Protein AF-0000000078808325 (afdb_homodimer)

Nearest PDB structures (foldseek):
  2d0c-assembly1_A  TM=4.514E-01  e=6.153E-04  Geobacillus stearothermophilus
  2bhn-assembly1_A  TM=3.327E-01  e=6.083E+00  Aeropyrum pernix
  7vpp-assembly1_A  TM=3.714E-01  e=3.760E+00  Sus scrofa
  1rli-assembly1_C  TM=2.199E-01  e=3.541E+00  Bacillus subtilis
  1rli-assembly1_D  TM=2.107E-01  e=5.079E+00  Bacillus subtilis

pLDDT: mean 87.12, std 15.32, range [24.41, 98.81]

Sequence (486 aa):
MNKEQFTFYIDESCHLEHDHFPVMCIGYIKVPKEQTEEMKQCIKAIKRGHNILHEIKWNTISNTHIDMYKELIDYFFDSNMEFRCILVKYKDRLDNLSFNNGEHDNFYYKMIYYLLVNPYTNPSAMNNYRVFLDIKDTKGRAKLNKIQEVFSNKFHGKSPFLSFQHIRSHESQFIQLADFFIGAVTYKARGLHLKKDGSLAKKELINYIEMKSGYVLDEGTEPGEIKFNIFDHQPRKRNDSSRMNKEQFTFYIDESCHLEHDHFPVMCIGYIKVPKEQTEEMKQCIKAIKRGHNILHEIKWNTISNTHIDMYKELIDYFFDSNMEFRCILVKYKDRLDNLSFNNGEHDNFYYKMIYYLLVNPYTNPSAMNNYRVFLDIKDTKGRAKLNKIQEVFSNKFHGKSPFLSFQHIRSHESQFIQLADFFIGAVTYKARGLHLKKDGSLAKKELINYIEMKSGYVLDEGTEPGEIKFNIFDHQPRKRNDSSR

Structure (mmCIF, N/CA/C/O backbone):
data_AF-0000000078808325-model_v1
#
loop_
_entity.id
_entity.type
_entity.pdbx_description
1 polymer 'DUF3800 domain-containing protein'
#
loop_
_atom_site.group_PDB
_atom_site.id
_atom_site.type_symbol
_atom_site.label_atom_id
_atom_site.label_alt_id
_atom_site.label_comp_id
_atom_site.label_asym_id
_atom_site.label_entity_id
_atom_site.label_seq_id
_atom_site.pdbx_PDB_ins_code
_atom_site.Cartn_x
_atom_site.Cartn_y
_atom_site.Cartn_z
_atom_site.occupancy
_atom_site.B_iso_or_equiv
_atom_site.auth_seq_id
_atom_site.auth_comp_id
_atom_site.auth_asym_id
_atom_site.auth_atom_id
_atom_site.pdbx_PDB_model_num
ATOM 1 N N . MET A 1 1 ? 30.312 -11.156 -4.359 1 54.5 1 MET A N 1
ATOM 2 C CA . MET A 1 1 ? 29.531 -12.289 -3.887 1 54.5 1 MET A CA 1
ATOM 3 C C . MET A 1 1 ? 28.469 -12.688 -4.91 1 54.5 1 MET A C 1
ATOM 5 O O . MET A 1 1 ? 27.969 -11.836 -5.648 1 54.5 1 MET A O 1
ATOM 9 N N . ASN A 1 2 ? 28.344 -13.914 -5.238 1 77.94 2 ASN A N 1
ATOM 10 C CA . ASN A 1 2 ? 27.469 -14.422 -6.285 1 77.94 2 ASN A CA 1
ATOM 11 C C . ASN A 1 2 ? 26 -14.164 -5.953 1 77.94 2 ASN A C 1
ATOM 13 O O . ASN A 1 2 ? 25.516 -14.547 -4.883 1 77.94 2 ASN A O 1
ATOM 17 N N . LYS A 1 3 ? 25.266 -13.289 -6.691 1 87.56 3 LYS A N 1
ATOM 18 C CA . LYS A 1 3 ? 23.859 -12.953 -6.465 1 87.56 3 LYS A CA 1
ATOM 19 C C . LYS A 1 3 ? 22.969 -14.164 -6.688 1 87.56 3 LYS A C 1
ATOM 21 O O . LYS A 1 3 ? 23.234 -14.984 -7.57 1 87.56 3 LYS A O 1
ATOM 26 N N . GLU A 1 4 ? 22.031 -14.32 -5.844 1 93.62 4 GLU A N 1
ATOM 27 C CA . GLU A 1 4 ? 21.016 -15.344 -6.07 1 93.62 4 GLU A CA 1
ATOM 28 C C . GLU A 1 4 ? 20.141 -14.992 -7.273 1 93.62 4 GLU A C 1
ATOM 30 O O . GLU A 1 4 ? 19.953 -13.812 -7.59 1 93.62 4 GLU A O 1
ATOM 35 N N . GLN A 1 5 ? 19.625 -16.078 -7.969 1 97.06 5 GLN A N 1
ATOM 36 C CA . GLN A 1 5 ? 18.859 -15.859 -9.188 1 97.06 5 GLN A CA 1
ATOM 37 C C . GLN A 1 5 ? 17.406 -16.281 -8.992 1 97.06 5 GLN A C 1
ATOM 39 O O . GLN A 1 5 ? 17.125 -17.359 -8.461 1 97.06 5 GLN A O 1
ATOM 44 N N . PHE A 1 6 ? 16.516 -15.445 -9.406 1 98.31 6 PHE A N 1
ATOM 45 C CA . PHE A 1 6 ? 15.086 -15.727 -9.336 1 98.31 6 PHE A CA 1
ATOM 46 C C . PHE A 1 6 ? 14.414 -15.445 -10.672 1 98.31 6 PHE A C 1
ATOM 48 O O . PHE A 1 6 ? 14.961 -14.719 -11.508 1 98.31 6 PHE A O 1
ATOM 55 N N . THR A 1 7 ? 13.266 -16.062 -10.836 1 98.12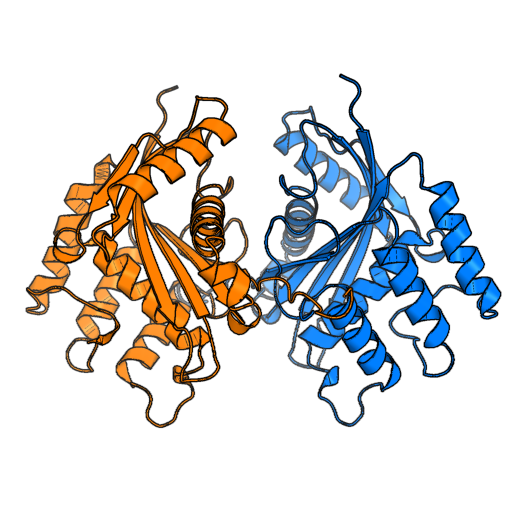 7 THR A N 1
ATOM 56 C CA . THR A 1 7 ? 12.453 -15.812 -12.031 1 98.12 7 THR A CA 1
ATOM 57 C C . THR A 1 7 ? 11.055 -15.359 -11.641 1 98.12 7 THR A C 1
ATOM 59 O O . THR A 1 7 ? 10.438 -15.914 -10.734 1 98.12 7 THR A O 1
ATOM 62 N N . PHE A 1 8 ? 10.641 -14.297 -12.305 1 98.44 8 PHE A N 1
ATOM 63 C CA . PHE A 1 8 ? 9.273 -13.812 -12.156 1 98.44 8 PHE A CA 1
ATOM 64 C C . PHE A 1 8 ? 8.398 -14.281 -13.312 1 98.44 8 PHE A C 1
ATOM 66 O O . PHE A 1 8 ? 8.781 -14.156 -14.477 1 98.44 8 PHE A O 1
ATOM 73 N N . TYR A 1 9 ? 7.262 -14.789 -12.984 1 97.94 9 TYR A N 1
ATOM 74 C CA . TYR A 1 9 ? 6.207 -15.07 -13.953 1 97.94 9 TYR A CA 1
ATOM 75 C C . TYR A 1 9 ? 5 -14.172 -13.727 1 97.94 9 TYR A C 1
ATOM 77 O O . TYR A 1 9 ? 4.262 -14.344 -12.758 1 97.94 9 TYR A O 1
ATOM 85 N N . ILE A 1 10 ? 4.801 -13.25 -14.641 1 97 10 ILE A N 1
ATOM 86 C CA . ILE A 1 10 ? 3.855 -12.172 -14.414 1 97 10 ILE A CA 1
ATOM 87 C C . ILE A 1 10 ? 2.596 -12.398 -15.242 1 97 10 ILE A C 1
ATOM 89 O O . ILE A 1 10 ? 2.68 -12.781 -16.422 1 97 10 ILE A O 1
ATOM 93 N N . ASP A 1 11 ? 1.477 -12.188 -14.656 1 94.94 11 ASP A N 1
ATOM 94 C CA . ASP A 1 11 ? 0.173 -12.148 -15.32 1 94.94 11 ASP A CA 1
ATOM 95 C C . ASP A 1 11 ? -0.637 -10.938 -14.859 1 94.94 11 ASP A C 1
ATOM 97 O O . ASP A 1 11 ? -0.295 -10.289 -13.867 1 94.94 11 ASP A O 1
ATOM 101 N N . GLU A 1 12 ? -1.641 -10.609 -15.656 1 91.31 12 GLU A N 1
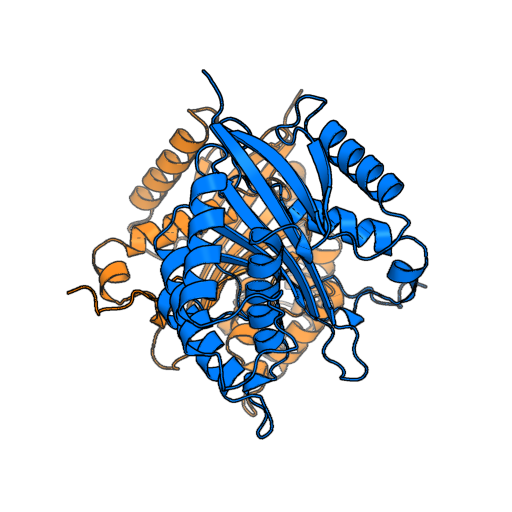ATOM 102 C CA . GLU A 1 12 ? -2.459 -9.445 -15.32 1 91.31 12 GLU A CA 1
ATOM 103 C C . GLU A 1 12 ? -3.936 -9.719 -15.594 1 91.31 12 GLU A C 1
ATOM 105 O O . GLU A 1 12 ? -4.277 -10.555 -16.422 1 91.31 12 GLU A O 1
ATOM 110 N N . SER A 1 13 ? -4.75 -9.086 -14.812 1 88.94 13 SER A N 1
ATOM 111 C CA . SER A 1 13 ? -6.195 -9.094 -15 1 88.94 13 SER A CA 1
ATOM 112 C C . SER A 1 13 ? -6.77 -7.688 -14.922 1 88.94 13 SER A C 1
ATOM 114 O O . SER A 1 13 ? -6.383 -6.902 -14.047 1 88.94 13 SER A O 1
ATOM 116 N N . CYS A 1 14 ? -7.465 -7.336 -15.891 1 79.56 14 CYS A N 1
ATOM 117 C CA . CYS A 1 14 ? -8.172 -6.059 -15.914 1 79.56 14 CYS A CA 1
ATOM 118 C C . CYS A 1 14 ? -9.672 -6.266 -16.031 1 79.56 14 CYS A C 1
ATOM 120 O O . CYS A 1 14 ? -10.141 -6.961 -16.938 1 79.56 14 CYS A O 1
ATOM 122 N N . HIS A 1 15 ? -10.258 -5.91 -15.141 1 70.12 15 HIS A N 1
ATOM 123 C CA . HIS A 1 15 ? -11.719 -5.992 -15.148 1 70.12 15 HIS A CA 1
ATOM 124 C C . HIS A 1 15 ? -12.344 -4.609 -15.258 1 70.12 15 HIS A C 1
ATOM 126 O O . HIS A 1 15 ? -12.133 -3.754 -14.398 1 70.12 15 HIS A O 1
ATOM 132 N N . LEU A 1 16 ? -12.469 -4.055 -16.547 1 57.62 16 LEU A N 1
ATOM 133 C CA . LEU A 1 16 ? -13.094 -2.768 -16.828 1 57.62 16 LEU A CA 1
ATOM 134 C C . LEU A 1 16 ? -14.609 -2.861 -16.688 1 57.62 16 LEU A C 1
ATOM 136 O O . LEU A 1 16 ? -15.297 -1.838 -16.641 1 57.62 16 LEU A O 1
ATOM 140 N N . GLU A 1 17 ? -15.195 -3.838 -16.203 1 48.69 17 GLU A N 1
ATOM 141 C CA . GLU A 1 17 ? -16.5 -4.211 -16.734 1 48.69 17 GLU A CA 1
ATOM 142 C C . GLU A 1 17 ? -17.438 -3.004 -16.812 1 48.69 17 GLU A C 1
ATOM 144 O O . GLU A 1 17 ? -17.172 -1.97 -16.203 1 48.69 17 GLU A O 1
ATOM 149 N N . HIS A 1 18 ? -18.516 -3.336 -17.562 1 46.72 18 HIS A N 1
ATOM 150 C CA . HIS A 1 18 ? -19.938 -2.994 -17.484 1 46.72 18 HIS A CA 1
ATOM 151 C C . HIS A 1 18 ? -20.406 -2.928 -16.031 1 46.72 18 HIS A C 1
ATOM 153 O O . HIS A 1 18 ? -21.531 -2.506 -15.758 1 46.72 18 HIS A O 1
ATOM 159 N N . ASP A 1 19 ? -19.672 -3.551 -15.094 1 48.75 19 ASP A N 1
ATOM 160 C CA . ASP A 1 19 ? -20.328 -3.768 -13.812 1 48.75 19 ASP A CA 1
ATOM 161 C C . ASP A 1 19 ? -19.922 -2.697 -12.797 1 48.75 19 ASP A C 1
ATOM 163 O O . ASP A 1 19 ? -20.344 -2.74 -11.641 1 48.75 19 ASP A O 1
ATOM 167 N N . HIS A 1 20 ? -19.297 -1.64 -13.055 1 53.72 20 HIS A N 1
ATOM 168 C CA . HIS A 1 20 ? -19.188 -0.447 -12.227 1 53.72 20 HIS A CA 1
ATOM 169 C C . HIS A 1 20 ? -18.047 -0.589 -11.203 1 53.72 20 HIS A C 1
ATOM 171 O O . HIS A 1 20 ? -17.969 0.197 -10.258 1 53.72 20 HIS A O 1
ATOM 177 N N . PHE A 1 21 ? -17.422 -1.792 -11.07 1 58.75 21 PHE A N 1
ATOM 178 C CA . PHE A 1 21 ? -16.297 -1.819 -10.148 1 58.75 21 PHE A CA 1
ATOM 179 C C . PHE A 1 21 ? -15 -2.113 -10.891 1 58.75 21 PHE A C 1
ATOM 181 O O . PHE A 1 21 ? -14.531 -3.252 -10.898 1 58.75 21 PHE A O 1
ATOM 188 N N . PRO A 1 22 ? -14.258 -1.187 -11.43 1 77.31 22 PRO A N 1
ATOM 189 C CA . PRO A 1 22 ? -13.062 -1.409 -12.242 1 77.31 22 PRO A CA 1
ATOM 190 C C . PRO A 1 22 ? -11.82 -1.687 -11.398 1 77.31 22 PRO A C 1
ATOM 192 O O . PRO A 1 22 ? -11.422 -0.849 -10.578 1 77.31 22 PRO A O 1
ATOM 195 N N . VAL A 1 23 ? -11.406 -3.045 -11.352 1 87.81 23 VAL A N 1
ATOM 196 C CA . VAL A 1 23 ? -10.172 -3.404 -10.656 1 87.81 23 VAL A CA 1
ATOM 197 C C . VAL A 1 23 ? -9.148 -3.934 -11.656 1 87.81 23 VAL A C 1
ATOM 199 O O . VAL A 1 23 ? -9.508 -4.586 -12.641 1 87.81 23 VAL A O 1
ATOM 202 N N . MET A 1 24 ? -7.973 -3.572 -11.461 1 89.81 24 MET A N 1
ATOM 203 C CA . MET A 1 24 ? -6.832 -4.141 -12.18 1 89.81 24 MET A CA 1
ATOM 204 C C . MET A 1 24 ? -5.863 -4.809 -11.211 1 89.81 24 MET A C 1
ATOM 206 O O . MET A 1 24 ? -5.633 -4.305 -10.109 1 89.81 24 MET A O 1
ATOM 210 N N . CYS A 1 25 ? -5.43 -5.918 -11.602 1 94.56 25 CYS A N 1
ATOM 211 C CA . CYS A 1 25 ? -4.441 -6.613 -10.781 1 94.56 25 CYS A CA 1
ATOM 212 C C . CYS A 1 25 ? -3.322 -7.18 -11.648 1 94.56 25 CYS A C 1
ATOM 214 O O . CYS A 1 25 ? -3.584 -7.812 -12.672 1 94.56 25 CYS A O 1
ATOM 216 N N . ILE A 1 26 ? -2.127 -6.875 -11.375 1 95.06 26 ILE A N 1
ATOM 217 C CA . ILE A 1 26 ? -0.941 -7.461 -11.984 1 95.06 26 ILE A CA 1
ATOM 218 C C . ILE A 1 26 ? -0.07 -8.109 -10.914 1 95.06 26 ILE A C 1
ATOM 220 O O . ILE A 1 26 ? 0.144 -7.527 -9.844 1 95.06 26 ILE A O 1
ATOM 224 N N . GLY A 1 27 ? 0.372 -9.305 -11.125 1 97.88 27 GLY A N 1
ATOM 225 C CA . GLY A 1 27 ? 1.125 -10.016 -10.102 1 97.88 27 GLY A CA 1
ATOM 226 C C . GLY A 1 27 ? 2.088 -11.039 -10.68 1 97.88 27 GLY A C 1
ATOM 227 O O . GLY A 1 27 ? 2.07 -11.305 -11.875 1 97.88 27 GLY A O 1
ATOM 228 N N . TYR A 1 28 ? 2.965 -11.531 -9.758 1 98.5 28 TYR A N 1
ATOM 229 C CA . TYR A 1 28 ? 3.914 -12.539 -10.211 1 98.5 28 TYR A CA 1
ATOM 230 C C . TYR A 1 28 ? 3.979 -13.711 -9.234 1 98.5 28 TYR A C 1
ATOM 232 O O . TYR A 1 28 ? 3.592 -13.578 -8.07 1 98.5 28 TYR A O 1
ATOM 240 N N . ILE A 1 29 ? 4.359 -14.805 -9.766 1 98.75 29 ILE A N 1
ATOM 241 C CA . ILE A 1 29 ? 4.98 -15.875 -8.984 1 98.75 29 ILE A CA 1
ATOM 242 C C . ILE A 1 29 ? 6.5 -15.781 -9.109 1 98.75 29 ILE A C 1
ATOM 244 O O . ILE A 1 29 ? 7.039 -15.719 -10.219 1 98.75 29 ILE A O 1
ATOM 248 N N . LYS A 1 30 ? 7.152 -15.695 -8.008 1 98.69 30 LYS A N 1
ATOM 249 C CA . LYS A 1 30 ? 8.609 -15.672 -7.945 1 98.69 30 LYS A CA 1
ATOM 250 C C . LYS A 1 30 ? 9.164 -17.047 -7.578 1 98.69 30 LYS A C 1
ATOM 252 O O . LYS A 1 30 ? 8.727 -17.656 -6.598 1 98.69 30 LYS A O 1
ATOM 257 N N . VAL A 1 31 ? 10.094 -17.531 -8.383 1 98.5 31 VAL A N 1
ATOM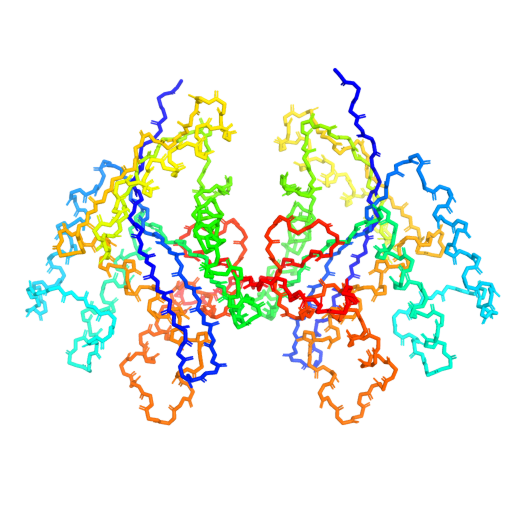 258 C CA . VAL A 1 31 ? 10.633 -18.875 -8.203 1 98.5 31 VAL A CA 1
ATOM 259 C 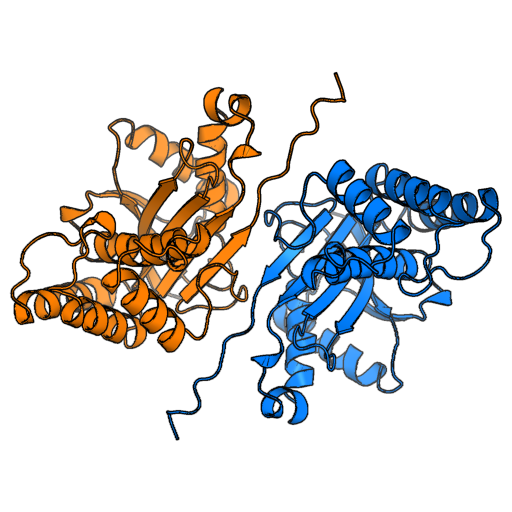C . VAL A 1 31 ? 12.164 -18.812 -8.18 1 98.5 31 VAL A C 1
ATOM 261 O O . VAL A 1 31 ? 12.773 -18.172 -9.031 1 98.5 31 VAL A O 1
ATOM 264 N N . PRO A 1 32 ? 12.789 -19.453 -7.148 1 98.06 32 PRO A N 1
ATOM 265 C CA . PRO A 1 32 ? 14.25 -19.594 -7.246 1 98.06 32 PRO A CA 1
ATOM 266 C C . PRO A 1 32 ? 14.68 -20.375 -8.484 1 98.06 32 PRO A C 1
ATOM 268 O O . PRO A 1 32 ? 14.156 -21.453 -8.758 1 98.06 32 PRO A O 1
ATOM 271 N N . LYS A 1 33 ? 15.609 -19.906 -9.125 1 96.88 33 LYS A N 1
ATOM 272 C CA . LYS A 1 33 ? 16.062 -20.5 -10.391 1 96.88 33 LYS A CA 1
ATOM 273 C C . LYS A 1 33 ? 16.422 -21.969 -10.219 1 96.88 33 LYS A C 1
ATOM 275 O O . LYS A 1 33 ? 16.016 -22.812 -11.023 1 96.88 33 LYS A O 1
ATOM 280 N N . GLU A 1 34 ? 17.031 -22.281 -9.188 1 96.75 34 GLU A N 1
ATOM 281 C CA . GLU A 1 34 ? 17.562 -23.625 -8.961 1 96.75 34 GLU A CA 1
ATOM 282 C C . GLU A 1 34 ? 16.438 -24.609 -8.68 1 96.75 34 GLU A C 1
ATOM 284 O O . GLU A 1 34 ? 16.625 -25.828 -8.789 1 96.75 34 GLU A O 1
ATOM 289 N N . GLN A 1 35 ? 15.297 -24.109 -8.367 1 97.88 35 GLN A N 1
ATOM 290 C CA . GLN A 1 35 ? 14.211 -25 -7.973 1 97.88 35 GLN A CA 1
ATOM 291 C C . GLN A 1 35 ? 13.094 -24.984 -9.008 1 97.88 35 GLN A C 1
ATOM 293 O O . GLN A 1 35 ? 12.047 -25.609 -8.812 1 97.88 35 GLN A O 1
ATOM 298 N N . THR A 1 36 ? 13.258 -24.391 -10.055 1 97.25 36 THR A N 1
ATOM 299 C CA . THR A 1 36 ? 12.211 -24.141 -11.039 1 97.25 36 THR A CA 1
ATOM 300 C C . THR A 1 36 ? 11.664 -25.453 -11.594 1 97.25 36 THR A C 1
ATOM 302 O O . THR A 1 36 ? 10.453 -25.672 -11.594 1 97.25 36 THR A O 1
ATOM 305 N N . GLU A 1 37 ? 12.547 -26.281 -12.039 1 97.19 37 GLU A N 1
ATOM 306 C CA . GLU A 1 37 ? 12.117 -27.516 -12.664 1 97.19 37 GLU A CA 1
ATOM 307 C C . GLU A 1 37 ? 11.422 -28.438 -11.656 1 97.19 37 GLU A C 1
ATOM 309 O O . GLU A 1 37 ? 10.391 -29.031 -11.969 1 97.19 37 GLU A O 1
ATOM 314 N N . GLU A 1 38 ? 11.992 -28.484 -10.523 1 97.81 38 GLU A N 1
ATOM 315 C CA . GLU A 1 38 ? 11.383 -29.312 -9.477 1 97.81 38 GLU A CA 1
ATOM 316 C C . GLU A 1 38 ? 9.977 -28.828 -9.148 1 97.81 38 GLU A C 1
ATOM 318 O O . GLU A 1 38 ? 9.047 -29.625 -9.047 1 97.81 38 GLU A O 1
ATOM 323 N N . MET A 1 39 ? 9.812 -27.578 -8.984 1 98.12 39 MET A N 1
ATOM 324 C CA . MET A 1 39 ? 8.508 -27.016 -8.633 1 98.12 39 MET A CA 1
ATOM 325 C C . MET A 1 39 ? 7.512 -27.203 -9.766 1 98.12 39 MET A C 1
ATOM 327 O O . MET A 1 39 ? 6.336 -27.484 -9.523 1 98.12 39 MET A O 1
ATOM 331 N N . LYS A 1 40 ? 7.992 -27.094 -10.945 1 97.19 40 LYS A N 1
ATOM 332 C CA . LYS A 1 40 ? 7.152 -27.328 -12.117 1 97.19 40 LYS A CA 1
ATOM 333 C C . LYS A 1 40 ? 6.617 -28.75 -12.125 1 97.19 40 LYS A C 1
ATOM 335 O O . LYS A 1 40 ? 5.422 -28.969 -12.328 1 97.19 40 LYS A O 1
ATOM 340 N N . GLN A 1 41 ? 7.465 -29.641 -11.867 1 97.44 41 GLN A N 1
ATOM 341 C CA . GLN A 1 41 ? 7.086 -31.047 -11.867 1 97.44 41 GLN A CA 1
ATOM 342 C C . GLN A 1 41 ? 6.117 -31.359 -10.727 1 97.44 41 GLN A C 1
ATOM 344 O O . GLN A 1 41 ? 5.207 -32.188 -10.883 1 97.44 41 GLN A O 1
ATOM 349 N N . CYS A 1 42 ? 6.352 -30.703 -9.617 1 98 42 CYS A N 1
ATOM 350 C CA . CYS A 1 42 ? 5.461 -30.922 -8.484 1 98 42 CYS A CA 1
ATOM 351 C C . CYS A 1 42 ? 4.055 -30.422 -8.797 1 98 42 CYS A C 1
ATOM 353 O O . CYS A 1 42 ? 3.072 -31.109 -8.508 1 98 42 CYS A O 1
ATOM 355 N N . ILE A 1 43 ? 3.953 -29.328 -9.422 1 97.88 43 ILE A N 1
ATOM 356 C CA . ILE A 1 43 ? 2.65 -28.781 -9.797 1 97.88 43 ILE A CA 1
ATOM 357 C C . ILE A 1 43 ? 1.972 -29.719 -10.789 1 97.88 43 ILE A C 1
ATOM 359 O O . ILE A 1 43 ? 0.791 -30.047 -10.641 1 97.88 43 ILE A O 1
ATOM 363 N N . LYS A 1 44 ? 2.76 -30.203 -11.727 1 96.81 44 LYS A N 1
ATOM 364 C CA . LYS A 1 44 ? 2.215 -31.141 -12.703 1 96.81 44 LYS A CA 1
ATOM 365 C C . LYS A 1 44 ? 1.745 -32.438 -12.023 1 96.81 44 LYS A C 1
ATOM 367 O O . LYS A 1 44 ? 0.707 -32.969 -12.383 1 96.81 44 LYS A O 1
ATOM 372 N N . ALA A 1 45 ? 2.502 -32.844 -11.125 1 97.75 45 ALA A N 1
ATOM 373 C CA . ALA A 1 45 ? 2.166 -34.062 -10.406 1 97.75 45 ALA A CA 1
ATOM 374 C C . ALA A 1 45 ? 0.863 -33.906 -9.625 1 97.75 45 ALA A C 1
ATOM 376 O O . ALA A 1 45 ? 0.034 -34.812 -9.594 1 97.75 45 ALA A O 1
ATOM 377 N N . ILE A 1 46 ? 0.674 -32.812 -8.977 1 97.69 46 ILE A N 1
ATOM 378 C CA . ILE A 1 46 ? -0.555 -32.531 -8.242 1 97.69 46 ILE A CA 1
ATOM 379 C C . ILE A 1 46 ? -1.746 -32.562 -9.195 1 97.69 46 ILE A C 1
ATOM 381 O O . ILE A 1 46 ? -2.754 -33.219 -8.922 1 97.69 46 ILE A O 1
ATOM 385 N N . LYS A 1 47 ? -1.603 -31.906 -10.312 1 96.06 47 LYS A N 1
ATOM 386 C CA . LYS A 1 47 ? -2.678 -31.891 -11.297 1 96.06 47 LYS A CA 1
ATOM 387 C C . LYS A 1 47 ? -2.99 -33.281 -11.797 1 96.06 47 LYS A C 1
ATOM 389 O O . LYS A 1 47 ? -4.156 -33.688 -11.867 1 96.06 47 LYS A O 1
ATOM 394 N N . ARG A 1 48 ? -1.978 -34.031 -12.109 1 96.06 48 ARG A N 1
ATOM 395 C CA . ARG A 1 48 ? -2.135 -35.406 -12.594 1 96.06 48 ARG A CA 1
ATOM 396 C C . ARG A 1 48 ? -2.822 -36.281 -11.547 1 96.06 48 ARG A C 1
ATOM 398 O O . ARG A 1 48 ? -3.658 -37.125 -11.891 1 96.06 48 ARG A O 1
ATOM 405 N N . GLY A 1 49 ? -2.434 -36.094 -10.375 1 96.19 49 GLY A N 1
ATOM 406 C CA . GLY A 1 49 ? -3.031 -36.844 -9.289 1 96.19 49 GLY A CA 1
ATOM 407 C C . GLY A 1 49 ? -4.535 -36.656 -9.188 1 96.19 49 GLY A C 1
ATOM 408 O O . GLY A 1 49 ? -5.246 -37.562 -8.727 1 96.19 49 GLY A O 1
ATOM 409 N N . HIS A 1 50 ? -5.027 -35.562 -9.656 1 95.5 50 HIS A N 1
ATOM 410 C CA . HIS A 1 50 ? -6.457 -35.281 -9.648 1 95.5 50 HIS A CA 1
ATOM 411 C C . HIS A 1 50 ? -7.055 -35.406 -11.039 1 95.5 50 HIS A C 1
ATOM 413 O O . HIS A 1 50 ? -8.156 -34.906 -11.297 1 95.5 50 HIS A O 1
ATOM 419 N N . ASN A 1 51 ? -6.273 -35.875 -12 1 93.31 51 ASN A N 1
ATOM 420 C CA . ASN A 1 51 ? -6.68 -36.156 -13.367 1 93.31 51 ASN A CA 1
ATOM 421 C C . ASN A 1 51 ? -6.938 -34.906 -14.164 1 93.31 51 ASN A C 1
ATOM 423 O O . ASN A 1 51 ? -7.895 -34.844 -14.945 1 93.31 51 ASN A O 1
ATOM 427 N N . ILE A 1 52 ? -6.184 -33.875 -13.867 1 90.38 52 ILE A N 1
ATOM 428 C CA . ILE A 1 52 ? -6.246 -32.625 -14.625 1 90.38 52 ILE A CA 1
ATOM 429 C C . ILE A 1 52 ? -5 -32.5 -15.492 1 90.38 52 ILE A C 1
ATOM 431 O O . ILE A 1 52 ? -3.889 -32.344 -14.969 1 90.38 52 ILE A O 1
ATOM 435 N N . LEU A 1 53 ? -5.227 -32.469 -16.766 1 86.19 53 LEU A N 1
ATOM 436 C CA . LEU A 1 53 ? -4.094 -32.438 -17.688 1 86.19 53 LEU A CA 1
ATOM 437 C C . LEU A 1 53 ? -4.07 -31.156 -18.484 1 86.19 53 LEU A C 1
ATOM 439 O O . LEU A 1 53 ? -3.061 -30.828 -19.109 1 86.19 53 LEU A O 1
ATOM 443 N N . HIS A 1 54 ? -5.102 -30.453 -18.328 1 86.19 54 HIS A N 1
ATOM 444 C CA . HIS A 1 54 ? -5.207 -29.234 -19.109 1 86.19 54 HIS A CA 1
ATOM 445 C C . HIS A 1 54 ? -4.797 -28.016 -18.297 1 86.19 54 HIS A C 1
ATOM 447 O O . HIS A 1 54 ? -4.496 -28.141 -17.109 1 86.19 54 HIS A O 1
ATOM 453 N N . GLU A 1 55 ? -4.75 -26.906 -18.969 1 89.75 55 GLU A N 1
ATOM 454 C CA . GLU A 1 55 ? -4.441 -25.625 -18.328 1 89.75 55 GLU A CA 1
ATOM 455 C C . GLU A 1 55 ? -5.535 -25.219 -17.344 1 89.75 55 GLU A C 1
ATOM 457 O O . GLU A 1 55 ? -6.723 -25.391 -17.625 1 89.75 55 GLU A O 1
ATOM 462 N N . ILE A 1 56 ? -5.074 -24.75 -16.219 1 89.75 56 ILE A N 1
ATOM 463 C CA . ILE A 1 56 ? -6.047 -24.266 -15.242 1 89.75 56 ILE A CA 1
ATOM 464 C C . ILE A 1 56 ? -6.199 -22.75 -15.375 1 89.75 56 ILE A C 1
ATOM 466 O O . ILE A 1 56 ? -5.227 -22.047 -15.641 1 89.75 56 ILE A O 1
ATOM 470 N N . LYS A 1 57 ? -7.398 -22.297 -15.297 1 90 57 LYS A N 1
ATOM 471 C CA . LYS A 1 57 ? -7.742 -20.891 -15.352 1 90 57 LYS A CA 1
ATOM 472 C C . LYS A 1 57 ? -8.758 -20.516 -14.273 1 90 57 LYS A C 1
ATOM 474 O O . LYS A 1 57 ? -9.695 -21.281 -14.016 1 90 57 LYS A O 1
ATOM 479 N N . TRP A 1 58 ? -8.531 -19.391 -13.703 1 92.88 58 TRP A N 1
ATOM 480 C CA . TRP A 1 58 ? -9.445 -18.922 -12.664 1 92.88 58 TRP A CA 1
ATOM 481 C C . TRP A 1 58 ? -10.883 -18.906 -13.172 1 92.88 58 TRP A C 1
ATOM 483 O O . TRP A 1 58 ? -11.797 -19.344 -12.484 1 92.88 58 TRP A O 1
ATOM 493 N N . ASN A 1 59 ? -11.086 -18.438 -14.367 1 89.94 59 ASN A N 1
ATOM 494 C CA . ASN A 1 59 ? -12.43 -18.203 -14.898 1 89.94 59 ASN A CA 1
ATOM 495 C C . ASN A 1 59 ? -13.188 -19.5 -15.109 1 89.94 59 ASN A C 1
ATOM 497 O O . ASN A 1 59 ? -14.414 -19.5 -15.188 1 89.94 59 ASN A O 1
ATOM 501 N N . THR A 1 60 ? -12.5 -20.656 -15.102 1 88.75 60 THR A N 1
ATOM 502 C CA . THR A 1 60 ? -13.148 -21.922 -15.414 1 88.75 60 THR A CA 1
ATOM 503 C C . THR A 1 60 ? -13.25 -22.797 -14.172 1 88.75 60 THR A C 1
ATOM 505 O O . THR A 1 60 ? -13.633 -23.969 -14.258 1 88.75 60 THR A O 1
ATOM 508 N N . ILE A 1 61 ? -12.922 -22.281 -13.062 1 91.88 61 ILE A N 1
ATOM 509 C CA . ILE A 1 61 ? -12.977 -23.078 -11.836 1 91.88 61 ILE A CA 1
ATOM 510 C C . ILE A 1 61 ? -14.422 -23.469 -11.547 1 91.88 61 ILE A C 1
ATOM 512 O O . ILE A 1 61 ? -15.328 -22.641 -11.594 1 91.88 61 ILE A O 1
ATOM 516 N N . SER A 1 62 ? -14.547 -24.781 -11.375 1 85.44 62 SER A N 1
ATOM 517 C CA . SER A 1 62 ? -15.828 -25.375 -11.008 1 85.44 62 SER A CA 1
ATOM 518 C C . SER A 1 62 ? -15.719 -26.188 -9.719 1 85.44 62 SER A C 1
ATOM 520 O O . SER A 1 62 ? -14.625 -26.328 -9.164 1 85.44 62 SER A O 1
ATOM 522 N N . ASN A 1 63 ? -16.781 -26.672 -9.25 1 86.62 63 ASN A N 1
ATOM 523 C CA . ASN A 1 63 ? -16.844 -27.406 -7.988 1 86.62 63 ASN A CA 1
ATOM 524 C C . ASN A 1 63 ? -16.109 -28.75 -8.086 1 86.62 63 ASN A C 1
ATOM 526 O O . ASN A 1 63 ? -15.703 -29.297 -7.066 1 86.62 63 ASN A O 1
ATOM 530 N N . THR A 1 64 ? -15.891 -29.219 -9.211 1 85.88 64 THR A N 1
ATOM 531 C CA . THR A 1 64 ? -15.375 -30.562 -9.414 1 85.88 64 THR A CA 1
ATOM 532 C C . THR A 1 64 ? -13.891 -30.641 -9.07 1 85.88 64 THR A C 1
ATOM 534 O O . THR A 1 64 ? -13.391 -31.688 -8.656 1 85.88 64 THR A O 1
ATOM 537 N N . HIS A 1 65 ? -13.18 -29.516 -9.062 1 88.31 65 HIS A N 1
ATOM 538 C CA . HIS A 1 65 ? -11.734 -29.609 -8.93 1 88.31 65 HIS A CA 1
ATOM 539 C C . HIS A 1 65 ? -11.242 -28.812 -7.723 1 88.31 65 HIS A C 1
ATOM 541 O O . HIS A 1 65 ? -10.07 -28.422 -7.668 1 88.31 65 HIS A O 1
ATOM 547 N N . ILE A 1 66 ? -11.961 -28.688 -6.75 1 94.5 66 ILE A N 1
ATOM 548 C CA . ILE A 1 66 ? -11.633 -27.844 -5.609 1 94.5 66 ILE A CA 1
ATOM 549 C C . ILE A 1 66 ? -10.469 -28.453 -4.832 1 94.5 66 ILE A C 1
ATOM 551 O O . ILE A 1 66 ? -9.594 -27.734 -4.352 1 94.5 66 ILE A O 1
ATOM 555 N N . ASP A 1 67 ? -10.469 -29.766 -4.734 1 95.69 67 ASP A N 1
ATOM 556 C CA . ASP A 1 67 ? -9.422 -30.438 -3.975 1 95.69 67 ASP A CA 1
ATOM 557 C C . ASP A 1 67 ? -8.055 -30.25 -4.629 1 95.69 67 ASP A C 1
ATOM 559 O O . ASP A 1 67 ? -7.043 -30.109 -3.934 1 95.69 67 ASP A O 1
ATOM 563 N N . MET A 1 68 ? -8.039 -30.281 -5.867 1 96.56 68 MET A N 1
ATOM 564 C CA . MET A 1 68 ? -6.793 -30.031 -6.578 1 96.56 68 MET A CA 1
ATOM 565 C C . MET A 1 68 ? -6.262 -28.641 -6.285 1 96.56 68 MET A C 1
ATOM 567 O O . MET A 1 68 ? -5.086 -28.469 -5.961 1 96.56 68 MET A O 1
ATOM 571 N N . TYR A 1 69 ? -7.113 -27.672 -6.316 1 97.19 69 TYR A N 1
ATOM 572 C CA . TYR A 1 69 ? -6.715 -26.297 -6.074 1 97.19 69 TYR A CA 1
ATOM 573 C C . TYR A 1 69 ? -6.242 -26.109 -4.637 1 97.19 69 TYR A C 1
ATOM 575 O O . TYR A 1 69 ? -5.277 -25.391 -4.383 1 97.19 69 TYR A O 1
ATOM 583 N N . LYS A 1 70 ? -6.898 -26.734 -3.719 1 97.88 70 LYS A N 1
ATOM 584 C CA . LYS A 1 70 ? -6.465 -26.656 -2.326 1 97.88 70 LYS A CA 1
ATOM 585 C C . LYS A 1 70 ? -5.07 -27.25 -2.154 1 97.88 70 LYS A C 1
ATOM 587 O O . LYS A 1 70 ? -4.246 -26.703 -1.418 1 97.88 70 LYS A O 1
ATOM 592 N N . GLU A 1 71 ? -4.84 -28.328 -2.836 1 98.19 71 GLU A N 1
ATOM 593 C CA . GLU A 1 71 ? -3.514 -28.938 -2.777 1 98.19 71 GLU A CA 1
ATOM 594 C C . GLU A 1 71 ? -2.461 -28.031 -3.398 1 98.19 71 GLU A C 1
ATOM 596 O O . GLU A 1 71 ? -1.337 -27.938 -2.898 1 98.19 71 GLU A O 1
ATOM 601 N N . LEU A 1 72 ? -2.785 -27.391 -4.473 1 98.12 72 LEU A N 1
ATOM 602 C CA . LEU A 1 72 ? -1.885 -26.422 -5.09 1 98.12 72 LEU A CA 1
ATOM 603 C C . LEU A 1 72 ? -1.587 -25.281 -4.133 1 98.12 72 LEU A C 1
ATOM 605 O O . LEU A 1 72 ? -0.442 -24.828 -4.027 1 98.12 72 LEU A O 1
ATOM 609 N N . ILE A 1 73 ? -2.617 -24.812 -3.465 1 98.62 73 ILE A N 1
ATOM 610 C CA . ILE A 1 73 ? -2.451 -23.766 -2.473 1 98.62 73 ILE A CA 1
ATOM 611 C C . ILE A 1 73 ? -1.498 -24.234 -1.375 1 98.62 73 ILE A C 1
ATOM 613 O O . ILE A 1 73 ? -0.564 -23.516 -1.007 1 98.62 73 ILE A O 1
ATOM 617 N N . ASP A 1 74 ? -1.745 -25.406 -0.871 1 98.69 74 ASP A N 1
ATOM 618 C CA . ASP A 1 74 ? -0.869 -25.969 0.153 1 98.69 74 ASP A CA 1
ATOM 619 C C . ASP A 1 74 ? 0.577 -26.031 -0.336 1 98.69 74 ASP A C 1
ATOM 621 O O . ASP A 1 74 ? 1.497 -25.641 0.377 1 98.69 74 ASP A O 1
ATOM 625 N N . TYR A 1 75 ? 0.762 -26.547 -1.485 1 98.75 75 TYR A N 1
ATOM 626 C CA . TYR A 1 75 ? 2.104 -26.672 -2.045 1 98.75 75 TYR A CA 1
ATOM 627 C C . TYR A 1 75 ? 2.777 -25.312 -2.158 1 98.75 75 TYR A C 1
ATOM 629 O O . TYR A 1 75 ? 3.953 -25.156 -1.815 1 98.75 75 TYR A O 1
ATOM 637 N N . PHE A 1 76 ? 2.082 -24.328 -2.674 1 98.69 76 PHE A N 1
ATOM 638 C CA . PHE A 1 76 ? 2.615 -22.969 -2.781 1 98.69 76 PHE A CA 1
ATOM 639 C C . PHE A 1 76 ? 3.127 -22.484 -1.432 1 98.69 76 PHE A C 1
ATOM 641 O O . PHE A 1 76 ? 4.258 -22 -1.327 1 98.69 76 PHE A O 1
ATOM 648 N N . PHE A 1 77 ? 2.295 -22.594 -0.447 1 98.44 77 PHE A N 1
ATOM 649 C CA . PHE A 1 77 ? 2.652 -22.047 0.857 1 98.44 77 PHE A CA 1
ATOM 650 C C . PHE A 1 77 ? 3.748 -22.875 1.512 1 98.44 77 PHE A C 1
ATOM 652 O O . PHE A 1 77 ? 4.48 -22.391 2.369 1 98.44 77 PHE A O 1
ATOM 659 N N . ASP A 1 78 ? 3.951 -24.109 1.095 1 97.94 78 ASP A N 1
ATOM 660 C CA . ASP A 1 78 ? 4.984 -24.969 1.643 1 97.94 78 ASP A CA 1
ATOM 661 C C . ASP A 1 78 ? 6.297 -24.828 0.874 1 97.94 78 ASP A C 1
ATOM 663 O O . ASP A 1 78 ? 7.348 -25.266 1.334 1 97.94 78 ASP A O 1
ATOM 667 N N . SER A 1 79 ? 6.289 -24.297 -0.278 1 98.19 79 SER A N 1
ATOM 668 C CA . SER A 1 79 ? 7.461 -24.141 -1.131 1 98.19 79 SER A CA 1
ATOM 669 C C . SER A 1 79 ? 8.102 -22.766 -0.95 1 98.19 79 SER A C 1
ATOM 671 O O . SER A 1 79 ? 7.629 -21.953 -0.159 1 98.19 79 SER A O 1
ATOM 673 N N . ASN A 1 80 ? 9.148 -22.547 -1.715 1 97.75 80 ASN A N 1
ATOM 674 C CA . ASN A 1 80 ? 9.844 -21.266 -1.653 1 97.75 80 ASN A CA 1
ATOM 675 C C . ASN A 1 80 ? 9.312 -20.281 -2.689 1 97.75 80 ASN A C 1
ATOM 677 O O . ASN A 1 80 ? 9.906 -19.234 -2.922 1 97.75 80 ASN A O 1
ATOM 681 N N . MET A 1 81 ? 8.203 -20.625 -3.279 1 98.5 81 MET A N 1
ATOM 682 C CA . MET A 1 81 ? 7.57 -19.672 -4.195 1 98.5 81 MET A CA 1
ATOM 683 C C . MET A 1 81 ? 7.023 -18.469 -3.443 1 98.5 81 MET A C 1
ATOM 685 O O . MET A 1 81 ? 6.645 -18.578 -2.275 1 98.5 81 MET A O 1
ATOM 689 N N . GLU A 1 82 ? 6.996 -17.406 -4.105 1 98.69 82 GLU A N 1
ATOM 690 C CA . GLU A 1 82 ? 6.414 -16.172 -3.559 1 98.69 82 GLU A CA 1
ATOM 691 C C . GLU A 1 82 ? 5.43 -15.547 -4.543 1 98.69 82 GLU A C 1
ATOM 693 O O . GLU A 1 82 ? 5.605 -15.656 -5.758 1 98.69 82 GLU A O 1
ATOM 698 N N . PHE A 1 83 ? 4.43 -14.953 -3.996 1 98.81 83 PHE A N 1
ATOM 699 C CA . PHE A 1 83 ? 3.451 -14.234 -4.801 1 98.81 83 PHE A CA 1
ATOM 700 C C . PHE A 1 83 ? 3.363 -12.773 -4.367 1 98.81 83 PHE A C 1
ATOM 702 O O . PHE A 1 83 ? 3.35 -12.477 -3.172 1 98.81 83 PHE A O 1
ATOM 709 N N . ARG A 1 84 ? 3.338 -11.891 -5.293 1 98.56 84 ARG A N 1
ATOM 710 C CA . ARG A 1 84 ? 3.09 -10.469 -5.062 1 98.56 84 ARG A CA 1
ATOM 711 C C . ARG A 1 84 ? 2.223 -9.883 -6.168 1 98.56 84 ARG A C 1
ATOM 713 O O . ARG A 1 84 ? 2.404 -10.203 -7.344 1 98.56 84 ARG A O 1
ATOM 720 N N . CYS A 1 85 ? 1.312 -8.992 -5.781 1 98.19 85 CYS A N 1
ATOM 721 C CA . CYS A 1 85 ? 0.527 -8.328 -6.82 1 98.19 85 CYS A CA 1
ATOM 722 C C . CYS A 1 85 ? 0.25 -6.879 -6.453 1 98.19 85 CYS A C 1
ATOM 724 O O . CYS A 1 85 ? 0.353 -6.496 -5.289 1 98.19 85 CYS A O 1
ATOM 726 N N . ILE A 1 86 ? 0.027 -6.133 -7.469 1 96.44 86 ILE A N 1
ATOM 727 C CA . ILE A 1 86 ? -0.511 -4.781 -7.379 1 96.44 86 ILE A CA 1
ATOM 728 C C . ILE A 1 86 ? -2.012 -4.805 -7.656 1 96.44 86 ILE A C 1
ATOM 730 O O . ILE A 1 86 ? -2.443 -5.234 -8.727 1 96.44 86 ILE A O 1
ATOM 734 N N . LEU A 1 87 ? -2.787 -4.438 -6.711 1 95.69 87 LEU A N 1
ATOM 735 C CA . LEU A 1 87 ? -4.234 -4.324 -6.855 1 95.69 87 LEU A CA 1
ATOM 736 C C . LEU A 1 87 ? -4.66 -2.863 -6.965 1 95.69 87 LEU A C 1
ATOM 738 O O . LEU A 1 87 ? -4.461 -2.084 -6.027 1 95.69 87 LEU A O 1
ATOM 742 N N . VAL A 1 88 ? -5.188 -2.488 -8.062 1 92.62 88 VAL A N 1
ATOM 743 C CA . VAL A 1 88 ? -5.648 -1.123 -8.297 1 92.62 88 VAL A CA 1
ATOM 744 C C . VAL A 1 88 ? -7.172 -1.076 -8.234 1 92.62 88 VAL A C 1
ATOM 746 O O . VAL A 1 88 ? -7.852 -1.717 -9.047 1 92.62 88 VAL A O 1
ATOM 749 N N . LYS A 1 89 ? -7.66 -0.256 -7.359 1 89.06 89 LYS A N 1
ATOM 750 C CA . LYS A 1 89 ? -9.102 -0.077 -7.219 1 89.06 89 LYS A CA 1
ATOM 751 C C . LYS A 1 89 ? -9.555 1.246 -7.828 1 89.06 89 LYS A C 1
ATOM 753 O O . LYS A 1 89 ? -8.758 2.174 -7.973 1 89.06 89 LYS A O 1
ATOM 758 N N . TYR A 1 90 ? -10.883 1.34 -8.258 1 77.06 90 TYR A N 1
ATOM 759 C CA . TYR A 1 90 ? -11.523 2.531 -8.805 1 77.06 90 TYR A CA 1
ATOM 760 C C . TYR A 1 90 ? -10.852 2.959 -10.109 1 77.06 90 TYR A C 1
ATOM 762 O O . TYR A 1 90 ? -10.547 4.137 -10.297 1 77.06 90 TYR A O 1
ATOM 770 N N . LYS A 1 91 ? -10.695 2.17 -10.953 1 62.84 91 LYS A N 1
ATOM 771 C CA . LYS A 1 91 ? -9.992 2.422 -12.211 1 62.84 91 LYS A CA 1
ATOM 772 C C . LYS A 1 91 ? -10.742 3.436 -13.07 1 62.84 91 LYS A C 1
ATOM 774 O O . LYS A 1 91 ? -10.164 4.051 -13.969 1 62.84 91 LYS A O 1
ATOM 779 N N . ASP A 1 92 ? -12.07 3.531 -12.703 1 61.38 92 ASP A N 1
ATOM 780 C CA . ASP A 1 92 ? -12.875 4.492 -13.453 1 61.38 92 ASP A CA 1
ATOM 781 C C . ASP A 1 92 ? -12.352 5.914 -13.258 1 61.38 92 ASP A C 1
ATOM 783 O O . ASP A 1 92 ? -12.664 6.809 -14.047 1 61.38 92 ASP A O 1
ATOM 787 N N . ARG A 1 93 ? -11.656 6.086 -12.227 1 59 93 ARG A N 1
ATOM 788 C CA . ARG A 1 93 ? -11.062 7.395 -11.984 1 59 93 ARG A CA 1
ATOM 789 C C . ARG A 1 93 ? -9.977 7.703 -13.016 1 59 93 ARG A C 1
ATOM 791 O O . ARG A 1 93 ? -9.586 8.859 -13.18 1 59 93 ARG A O 1
ATOM 798 N N . LEU A 1 94 ? -9.414 6.645 -13.586 1 57.75 94 LEU A N 1
ATOM 799 C CA . LEU A 1 94 ? -8.445 6.82 -14.664 1 57.75 94 LEU A CA 1
ATOM 800 C C . LEU A 1 94 ? -9.125 7.309 -15.938 1 57.75 94 LEU A C 1
ATOM 802 O O . LEU A 1 94 ? -10.133 6.738 -16.359 1 57.75 94 LEU A O 1
ATOM 806 N N . ASP A 1 95 ? -9.336 8.609 -15.992 1 50.69 95 ASP A N 1
ATOM 807 C CA . ASP A 1 95 ? -9.992 9.172 -17.172 1 50.69 95 ASP A CA 1
ATOM 808 C C . ASP A 1 95 ? -9.68 8.359 -18.422 1 50.69 95 ASP A C 1
ATOM 810 O O . ASP A 1 95 ? -8.547 7.91 -18.594 1 50.69 95 ASP A O 1
ATOM 814 N N . ASN A 1 96 ? -10.711 7.859 -19.016 1 46.62 96 ASN A N 1
ATOM 815 C CA . ASN A 1 96 ? -10.648 7.273 -20.359 1 46.62 96 ASN A CA 1
ATOM 816 C C . ASN A 1 96 ? -9.57 7.93 -21.203 1 46.62 96 ASN A C 1
ATOM 818 O O . ASN A 1 96 ? -8.922 7.266 -22.016 1 46.62 96 ASN A O 1
ATOM 822 N N . LEU A 1 97 ? -9.539 9.156 -21.109 1 44.38 97 LEU A N 1
ATOM 823 C CA . LEU A 1 97 ? -8.656 9.891 -22 1 44.38 97 LEU A CA 1
ATOM 824 C C . LEU A 1 97 ? -7.191 9.57 -21.719 1 44.38 97 LEU A C 1
ATOM 826 O O . LEU A 1 97 ? -6.379 9.469 -22.641 1 44.38 97 LEU A O 1
ATOM 830 N N . SER A 1 98 ? -6.832 9.5 -20.531 1 46.5 98 SER A N 1
ATOM 831 C CA . SER A 1 98 ? -5.434 9.211 -20.234 1 46.5 98 SER A CA 1
ATOM 832 C C . SER A 1 98 ? -5.086 7.758 -20.547 1 46.5 98 SER A C 1
ATOM 834 O O . SER A 1 98 ? -3.947 7.449 -20.906 1 46.5 98 SER A O 1
ATOM 836 N N . PHE A 1 99 ? -5.973 6.914 -20.344 1 46.62 99 PHE A N 1
ATOM 837 C CA . PHE A 1 99 ? -5.777 5.52 -20.719 1 46.62 99 PHE A CA 1
ATOM 838 C C . PHE A 1 99 ? -5.73 5.375 -22.25 1 46.62 99 PHE A C 1
ATOM 840 O O . PHE A 1 99 ? -4.977 4.559 -22.766 1 46.62 99 PHE A O 1
ATOM 847 N N . ASN A 1 100 ? -6.562 6.051 -22.953 1 42.69 100 ASN A N 1
ATOM 848 C CA . ASN A 1 100 ? -6.641 5.93 -24.406 1 42.69 100 ASN A CA 1
ATOM 849 C C . ASN A 1 100 ? -5.52 6.699 -25.109 1 42.69 100 ASN A C 1
ATOM 851 O O . ASN A 1 100 ? -5.168 6.406 -26.25 1 42.69 100 ASN A O 1
ATOM 855 N N . ASN A 1 101 ? -5.121 7.785 -24.594 1 43.19 101 ASN A N 1
ATOM 856 C CA . ASN A 1 101 ? -4.219 8.648 -25.344 1 43.19 101 ASN A CA 1
ATOM 857 C C . ASN A 1 101 ? -2.762 8.242 -25.156 1 43.19 101 ASN A C 1
ATOM 859 O O . ASN A 1 101 ? -1.862 9.078 -25.219 1 43.19 101 ASN A O 1
ATOM 863 N N . GLY A 1 102 ? -2.545 6.871 -24.969 1 46.69 102 GLY A N 1
ATOM 864 C CA . GLY A 1 102 ? -1.15 6.465 -24.891 1 46.69 102 GLY A CA 1
ATOM 865 C C . GLY A 1 102 ? -0.624 6.414 -23.469 1 46.69 102 GLY A C 1
ATOM 866 O O . GLY A 1 102 ? 0.48 5.922 -23.234 1 46.69 102 GLY A O 1
ATOM 867 N N . GLU A 1 103 ? -1.438 6.996 -22.578 1 51.88 103 GLU A N 1
ATOM 868 C CA . GLU A 1 103 ? -1.115 7.082 -21.156 1 51.88 103 GLU A CA 1
ATOM 869 C C . GLU A 1 103 ? -1.378 5.754 -20.438 1 51.88 103 GLU A C 1
ATOM 871 O O . GLU A 1 103 ? -0.727 5.438 -19.438 1 51.88 103 GLU A O 1
ATOM 876 N N . HIS A 1 104 ? -2.188 4.969 -21.156 1 51.88 104 HIS A N 1
ATOM 877 C CA . HIS A 1 104 ? -2.402 3.619 -20.641 1 51.88 104 HIS A CA 1
ATOM 878 C C . HIS A 1 104 ? -1.094 2.84 -20.578 1 51.88 104 HIS A C 1
ATOM 880 O O . HIS A 1 104 ? -0.829 2.143 -19.609 1 51.88 104 HIS A O 1
ATOM 886 N N . ASP A 1 105 ? -0.453 3.072 -21.656 1 58.44 105 ASP A N 1
ATOM 887 C CA . ASP A 1 105 ? 0.833 2.383 -21.734 1 58.44 105 ASP A CA 1
ATOM 888 C C . ASP A 1 105 ? 1.752 2.826 -20.594 1 58.44 105 ASP A C 1
ATOM 890 O O . ASP A 1 105 ? 2.459 2.006 -20 1 58.44 105 ASP A O 1
ATOM 894 N N . ASN A 1 106 ? 1.486 3.988 -20.266 1 75.69 106 ASN A N 1
ATOM 895 C CA . ASN A 1 106 ? 2.348 4.516 -19.203 1 75.69 106 ASN A CA 1
ATOM 896 C C . ASN A 1 106 ? 1.956 3.965 -17.844 1 75.69 106 ASN A C 1
ATOM 898 O O . ASN A 1 106 ? 2.822 3.641 -17.031 1 75.69 106 ASN A O 1
ATOM 902 N N . PHE A 1 107 ? 0.626 3.615 -17.812 1 81.06 107 PHE A N 1
ATOM 903 C CA . PHE A 1 107 ? 0.131 3.107 -16.547 1 81.06 107 PHE A CA 1
ATOM 904 C C . PHE A 1 107 ? 0.598 1.675 -16.312 1 81.06 107 PHE A C 1
ATOM 906 O O . PHE A 1 107 ? 1.016 1.322 -15.211 1 81.06 107 PHE A O 1
ATOM 913 N N . TYR A 1 108 ? 0.571 1.002 -17.422 1 83.12 108 TYR A N 1
ATOM 914 C CA . TYR A 1 108 ? 1.002 -0.39 -17.359 1 83.12 108 TYR A CA 1
ATOM 915 C C . TYR A 1 108 ? 2.459 -0.492 -16.922 1 83.12 108 TYR A C 1
ATOM 917 O O . TYR A 1 108 ? 2.789 -1.268 -16.031 1 83.12 108 TYR A O 1
ATOM 925 N N . TYR A 1 109 ? 3.227 0.324 -17.453 1 86.19 109 TYR A N 1
ATOM 926 C CA . TYR A 1 109 ? 4.652 0.297 -17.141 1 86.19 109 TYR A CA 1
ATOM 927 C C . TYR A 1 109 ? 4.906 0.73 -15.703 1 86.19 109 TYR A C 1
ATOM 929 O O . TYR A 1 109 ? 5.789 0.191 -15.039 1 86.19 109 TYR A O 1
ATOM 937 N N . LYS A 1 110 ? 4.141 1.629 -15.32 1 88.88 110 LYS A N 1
ATOM 938 C CA . LYS A 1 110 ? 4.242 2.082 -13.938 1 88.88 110 LYS A CA 1
ATOM 939 C C . LYS A 1 110 ? 3.891 0.961 -12.961 1 88.88 110 LYS A C 1
ATOM 941 O O . LYS A 1 110 ? 4.547 0.796 -11.93 1 88.88 110 LYS A O 1
ATOM 946 N N . MET A 1 111 ? 2.859 0.225 -13.289 1 91.69 111 MET A N 1
ATOM 947 C CA . MET A 1 111 ? 2.453 -0.886 -12.438 1 91.69 111 MET A CA 1
ATOM 948 C C . MET A 1 111 ? 3.523 -1.972 -12.406 1 91.69 111 MET A C 1
ATOM 950 O O . MET A 1 111 ? 3.805 -2.545 -11.352 1 91.69 111 MET A O 1
ATOM 954 N N . ILE A 1 112 ? 4.109 -2.188 -13.586 1 92.38 112 ILE A N 1
ATOM 955 C CA . ILE A 1 112 ? 5.199 -3.158 -13.641 1 92.38 112 ILE A CA 1
ATOM 956 C C . ILE A 1 112 ? 6.352 -2.689 -12.758 1 92.38 112 ILE A C 1
ATOM 958 O O . ILE A 1 112 ? 6.945 -3.486 -12.031 1 92.38 112 ILE A O 1
ATOM 962 N N . TYR A 1 113 ? 6.605 -1.481 -12.828 1 92.25 113 TYR A N 1
ATOM 963 C CA . TYR A 1 113 ? 7.656 -0.888 -12.008 1 92.25 113 TYR A CA 1
ATOM 964 C C . TYR A 1 113 ? 7.367 -1.095 -10.523 1 92.25 113 TYR A C 1
ATOM 966 O O . TYR A 1 113 ? 8.227 -1.574 -9.781 1 92.25 113 TYR A O 1
ATOM 974 N N . TYR A 1 114 ? 6.172 -0.766 -10.102 1 92.75 114 TYR A N 1
ATOM 975 C CA . TYR A 1 114 ? 5.785 -0.936 -8.703 1 92.75 114 TYR A CA 1
ATOM 976 C C . TYR A 1 114 ? 5.852 -2.402 -8.289 1 92.75 114 TYR A C 1
ATOM 978 O O . TYR A 1 114 ? 6.215 -2.721 -7.156 1 92.75 114 TYR A O 1
ATOM 986 N N . LEU A 1 115 ? 5.504 -3.215 -9.211 1 96.06 115 LEU A N 1
ATOM 987 C CA . LEU A 1 115 ? 5.48 -4.648 -8.938 1 96.06 115 LEU A CA 1
ATOM 988 C C . LEU A 1 115 ? 6.887 -5.172 -8.664 1 96.06 115 LEU A C 1
ATOM 990 O O . LEU A 1 115 ? 7.105 -5.898 -7.695 1 96.06 115 LEU A O 1
ATOM 994 N N . LEU A 1 116 ? 7.812 -4.742 -9.438 1 96 116 LEU A N 1
ATOM 995 C CA . LEU A 1 116 ? 9.125 -5.371 -9.445 1 96 116 LEU A CA 1
ATOM 996 C C . LEU A 1 116 ? 10.078 -4.652 -8.5 1 96 116 LEU A C 1
ATOM 998 O O . LEU A 1 116 ? 10.953 -5.281 -7.895 1 96 116 LEU A O 1
ATOM 1002 N N . VAL A 1 117 ? 9.891 -3.342 -8.414 1 91.56 117 VAL A N 1
ATOM 1003 C CA . VAL A 1 117 ? 10.828 -2.564 -7.609 1 91.56 117 VAL A CA 1
ATOM 1004 C C . VAL A 1 117 ? 10.32 -2.471 -6.172 1 91.56 117 VAL A C 1
ATOM 1006 O O . VAL A 1 117 ? 9.672 -1.489 -5.801 1 91.56 117 VAL A O 1
ATOM 1009 N N . ASN A 1 118 ? 10.562 -3.406 -5.422 1 89.75 118 ASN A N 1
ATOM 1010 C CA . ASN A 1 118 ? 10.297 -3.5 -3.988 1 89.75 118 ASN A CA 1
ATOM 1011 C C . ASN A 1 118 ? 11.5 -4.039 -3.229 1 89.75 118 ASN A C 1
ATOM 1013 O O . ASN A 1 118 ? 11.859 -5.207 -3.373 1 89.75 118 ASN A O 1
ATOM 1017 N N . PRO A 1 119 ? 12.07 -3.182 -2.416 1 86.12 119 PRO A N 1
ATOM 1018 C CA . PRO A 1 119 ? 13.312 -3.594 -1.765 1 86.12 119 PRO A CA 1
ATOM 1019 C C . PRO A 1 119 ? 13.109 -4.707 -0.742 1 86.12 119 PRO A C 1
ATOM 1021 O O . PRO A 1 119 ? 14.062 -5.402 -0.375 1 86.12 119 PRO A O 1
ATOM 1024 N N . TYR A 1 120 ? 11.906 -4.855 -0.279 1 88.5 120 TYR A N 1
ATOM 1025 C CA . TYR A 1 120 ? 11.641 -5.867 0.736 1 88.5 120 TYR A CA 1
ATOM 1026 C C . TYR A 1 120 ? 11.5 -7.246 0.105 1 88.5 120 TYR A C 1
ATOM 1028 O O . TYR A 1 120 ? 12.086 -8.219 0.585 1 88.5 120 TYR A O 1
ATOM 1036 N N . THR A 1 121 ? 10.805 -7.32 -1.018 1 93.06 121 THR A N 1
ATOM 1037 C CA . THR A 1 121 ? 10.531 -8.609 -1.637 1 93.06 121 THR A CA 1
ATOM 1038 C C . THR A 1 121 ? 11.531 -8.906 -2.746 1 93.06 121 THR A C 1
ATOM 1040 O O . THR A 1 121 ? 11.797 -10.07 -3.061 1 93.06 121 THR A O 1
ATOM 1043 N N . ASN A 1 122 ? 12.078 -7.855 -3.297 1 95 122 ASN A N 1
ATOM 1044 C CA . ASN A 1 122 ? 12.977 -7.992 -4.438 1 95 122 ASN A CA 1
ATOM 1045 C C . ASN A 1 122 ? 14.242 -7.152 -4.266 1 95 122 ASN A C 1
ATOM 1047 O O . ASN A 1 122 ? 14.484 -6.223 -5.035 1 95 122 ASN A O 1
ATOM 1051 N N . PRO A 1 123 ? 15.062 -7.512 -3.338 1 91.31 123 PRO A N 1
ATOM 1052 C CA . PRO A 1 123 ? 16.281 -6.73 -3.135 1 91.31 123 PRO A CA 1
ATOM 1053 C C . PRO A 1 123 ? 17.219 -6.766 -4.344 1 91.31 123 PRO A C 1
ATOM 1055 O O . PRO A 1 123 ? 17.609 -7.848 -4.793 1 91.31 123 PRO A O 1
ATOM 1058 N N . SER A 1 124 ? 17.609 -5.625 -4.754 1 89.06 124 SER A N 1
ATOM 1059 C CA . SER A 1 124 ? 18.375 -5.496 -5.98 1 89.06 124 SER A CA 1
ATOM 1060 C C . SER A 1 124 ? 19.859 -5.746 -5.73 1 89.06 124 SER A C 1
ATOM 1062 O O . SER A 1 124 ? 20.609 -6.094 -6.652 1 89.06 124 SER A O 1
ATOM 1064 N N . ALA A 1 125 ? 20.297 -5.562 -4.531 1 85.12 125 ALA A N 1
ATOM 1065 C CA . ALA A 1 125 ? 21.703 -5.68 -4.211 1 85.12 125 ALA A CA 1
ATOM 1066 C C . ALA A 1 125 ? 22.125 -7.141 -4.109 1 85.12 125 ALA A C 1
ATOM 1068 O O . ALA A 1 125 ? 23.281 -7.488 -4.414 1 85.12 125 ALA A O 1
ATOM 1069 N N . MET A 1 126 ? 21.203 -7.988 -3.846 1 89.94 126 MET A N 1
ATOM 1070 C CA . MET A 1 126 ? 21.578 -9.352 -3.479 1 89.94 126 MET A CA 1
ATOM 1071 C C . MET A 1 126 ? 21.094 -10.352 -4.527 1 89.94 126 MET A C 1
ATOM 1073 O O . MET A 1 126 ? 21.547 -11.5 -4.543 1 89.94 126 MET A O 1
ATOM 1077 N N . ASN A 1 127 ? 20.219 -9.859 -5.395 1 94.44 127 ASN A N 1
ATOM 1078 C CA . ASN A 1 127 ? 19.578 -10.82 -6.281 1 94.44 127 ASN A CA 1
ATOM 1079 C C . ASN A 1 127 ? 19.547 -10.312 -7.723 1 94.44 127 ASN A C 1
ATOM 1081 O O . ASN A 1 127 ? 19.609 -9.109 -7.965 1 94.44 127 ASN A O 1
ATOM 1085 N N . ASN A 1 128 ? 19.5 -11.344 -8.664 1 96.25 128 ASN A N 1
ATOM 1086 C CA . ASN A 1 128 ? 19.172 -11.086 -10.062 1 96.25 128 ASN A CA 1
ATOM 1087 C C . ASN A 1 128 ? 17.844 -11.734 -10.453 1 96.25 128 ASN A C 1
ATOM 1089 O O . ASN A 1 128 ? 17.453 -12.75 -9.875 1 96.25 128 ASN A O 1
ATOM 1093 N N . TYR A 1 129 ? 17.312 -11.125 -11.43 1 97.38 129 TYR A N 1
ATOM 1094 C CA . TYR A 1 129 ? 15.953 -11.562 -11.766 1 97.38 129 TYR A CA 1
ATOM 1095 C C . TYR A 1 129 ? 15.789 -11.711 -13.273 1 97.38 129 TYR A C 1
ATOM 1097 O O . TYR A 1 129 ? 16.312 -10.914 -14.047 1 97.38 129 TYR A O 1
ATOM 1105 N N . ARG A 1 130 ? 15.078 -12.719 -13.672 1 97 130 ARG A N 1
ATOM 1106 C CA . ARG A 1 130 ? 14.508 -12.844 -15.008 1 97 130 ARG A CA 1
ATOM 1107 C C . ARG A 1 130 ? 12.992 -12.711 -14.977 1 97 130 ARG A C 1
ATOM 1109 O O . ARG A 1 130 ? 12.336 -13.203 -14.047 1 97 130 ARG A O 1
ATOM 1116 N N . VAL A 1 131 ? 12.469 -12.086 -16.047 1 97 131 VAL A N 1
ATOM 1117 C CA . VAL A 1 131 ? 11.055 -11.758 -15.977 1 97 131 VAL A CA 1
ATOM 1118 C C . VAL A 1 131 ? 10.336 -12.305 -17.203 1 97 131 VAL A C 1
ATOM 1120 O O . VAL A 1 131 ? 10.719 -12 -18.344 1 97 131 VAL A O 1
ATOM 1123 N N . PHE A 1 132 ? 9.359 -13.102 -16.969 1 95.75 132 PHE A N 1
ATOM 1124 C CA . PHE A 1 132 ? 8.469 -13.586 -18.016 1 95.75 132 PHE A CA 1
ATOM 1125 C C . PHE A 1 132 ? 7.082 -12.969 -17.875 1 95.75 132 PHE A C 1
ATOM 1127 O O . PHE A 1 132 ? 6.516 -12.938 -16.781 1 95.75 132 PHE A O 1
ATOM 1134 N N . LEU A 1 133 ? 6.562 -12.469 -18.953 1 93.94 133 LEU A N 1
ATOM 1135 C CA . LEU A 1 133 ? 5.234 -11.867 -18.984 1 93.94 133 LEU A CA 1
ATOM 1136 C C . LEU A 1 133 ? 4.289 -12.672 -19.875 1 93.94 133 LEU A C 1
ATOM 1138 O O . LEU A 1 133 ? 4.68 -13.133 -20.938 1 93.94 133 LEU A O 1
ATOM 1142 N N . ASP A 1 134 ? 3.117 -12.789 -19.359 1 89.81 134 ASP A N 1
ATOM 1143 C CA . ASP A 1 134 ? 2.104 -13.453 -20.172 1 89.81 134 ASP A CA 1
ATOM 1144 C C . ASP A 1 134 ? 1.784 -12.633 -21.422 1 89.81 134 ASP A C 1
ATOM 1146 O O . ASP A 1 134 ? 1.665 -11.406 -21.359 1 89.81 134 ASP A O 1
ATOM 1150 N N . ILE A 1 135 ? 1.816 -13.312 -22.5 1 74.38 135 ILE A N 1
ATOM 1151 C CA . ILE A 1 135 ? 1.545 -12.68 -23.781 1 74.38 135 ILE A CA 1
ATOM 1152 C C . ILE A 1 135 ? 0.044 -12.695 -24.062 1 74.38 135 ILE A C 1
ATOM 1154 O O . ILE A 1 135 ? -0.571 -13.766 -24.109 1 74.38 135 ILE A O 1
ATOM 1158 N N . LYS A 1 136 ? -0.66 -11.562 -23.906 1 60.75 136 LYS A N 1
ATOM 1159 C CA . LYS A 1 136 ? -2.07 -11.57 -24.281 1 60.75 136 LYS A CA 1
ATOM 1160 C C . LYS A 1 136 ? -2.26 -11.062 -25.719 1 60.75 136 LYS A C 1
ATOM 1162 O O . LYS A 1 136 ? -3.158 -11.516 -26.422 1 60.75 136 LYS A O 1
ATOM 1167 N N . ASP A 1 137 ? -1.374 -10.016 -26.109 1 58.56 137 ASP A N 1
ATOM 1168 C CA . ASP A 1 137 ? -1.569 -9.477 -27.453 1 58.56 137 ASP A CA 1
ATOM 1169 C C . ASP A 1 137 ? -0.252 -9.43 -28.219 1 58.56 137 ASP A C 1
ATOM 1171 O O . ASP A 1 137 ? 0.817 -9.641 -27.641 1 58.56 137 ASP A O 1
ATOM 1175 N N . THR A 1 138 ? -0.226 -9.242 -29.562 1 52.19 138 THR A N 1
ATOM 1176 C CA . THR A 1 138 ? 0.785 -9.273 -30.609 1 52.19 138 THR A CA 1
ATOM 1177 C C . THR A 1 138 ? 1.811 -8.164 -30.406 1 52.19 138 THR A C 1
ATOM 1179 O O . THR A 1 138 ? 2.889 -8.188 -31 1 52.19 138 THR A O 1
ATOM 1182 N N . LYS A 1 139 ? 1.511 -7.047 -29.797 1 57.44 139 LYS A N 1
ATOM 1183 C CA . LYS A 1 139 ? 2.443 -5.926 -29.734 1 57.44 139 LYS A CA 1
ATOM 1184 C C . LYS A 1 139 ? 3.465 -6.117 -28.609 1 57.44 139 LYS A C 1
ATOM 1186 O O . LYS A 1 139 ? 3.953 -5.141 -28.047 1 57.44 139 LYS A O 1
ATOM 1191 N N . GLY A 1 140 ? 3.83 -7.375 -28.422 1 71 140 GLY A N 1
ATOM 1192 C CA . GLY A 1 140 ? 4.531 -7.859 -27.25 1 71 140 GLY A CA 1
ATOM 1193 C C . GLY A 1 140 ? 5.969 -7.379 -27.172 1 71 140 GLY A C 1
ATOM 1194 O O . GLY A 1 140 ? 6.434 -6.98 -26.094 1 71 140 GLY A O 1
ATOM 1195 N N . ARG A 1 141 ? 6.562 -7.137 -28.344 1 76.88 141 ARG A N 1
ATOM 1196 C CA . ARG A 1 141 ? 7.988 -6.836 -28.297 1 76.88 141 ARG A CA 1
ATOM 1197 C C . ARG A 1 141 ? 8.234 -5.387 -27.906 1 76.88 141 ARG A C 1
ATOM 1199 O O . ARG A 1 141 ? 9.156 -5.094 -27.141 1 76.88 141 ARG A O 1
ATOM 1206 N N . ALA A 1 142 ? 7.535 -4.527 -28.438 1 79.44 142 ALA A N 1
ATOM 1207 C CA . ALA A 1 142 ? 7.684 -3.109 -28.125 1 79.44 142 ALA A CA 1
ATOM 1208 C C . ALA A 1 142 ? 7.457 -2.854 -26.641 1 79.44 142 ALA A C 1
ATOM 1210 O O . ALA A 1 142 ? 8.156 -2.043 -26.031 1 79.44 142 ALA A O 1
ATOM 1211 N N . LYS A 1 143 ? 6.582 -3.521 -26.188 1 81.69 143 LYS A N 1
ATOM 1212 C CA . LYS A 1 143 ? 6.277 -3.395 -24.766 1 81.69 143 LYS A CA 1
ATOM 1213 C C . LYS A 1 143 ? 7.453 -3.857 -23.906 1 81.69 143 LYS A C 1
ATOM 1215 O O . LYS A 1 143 ? 7.84 -3.178 -22.953 1 81.69 143 LYS A O 1
ATOM 1220 N N . LEU A 1 144 ? 8.039 -4.859 -24.312 1 86.94 144 LEU A N 1
ATOM 1221 C CA . LEU A 1 144 ? 9.172 -5.41 -23.562 1 86.94 144 LEU A CA 1
ATOM 1222 C C . LEU A 1 144 ? 10.367 -4.469 -23.609 1 86.94 144 LEU A C 1
ATOM 1224 O O . LEU A 1 144 ? 11.055 -4.277 -22.609 1 86.94 144 LEU A O 1
ATOM 1228 N N . ASN A 1 145 ? 10.562 -3.92 -24.75 1 86.81 145 ASN A N 1
ATOM 1229 C CA . ASN A 1 145 ? 11.672 -2.982 -24.906 1 86.81 145 ASN A CA 1
ATOM 1230 C C . ASN A 1 145 ? 11.492 -1.757 -24.016 1 86.81 145 ASN A C 1
ATOM 1232 O O . ASN A 1 145 ? 12.453 -1.279 -23.406 1 86.81 145 ASN A O 1
ATOM 1236 N N . LYS A 1 146 ? 10.344 -1.33 -24.031 1 87.38 146 LYS A N 1
ATOM 1237 C CA . LYS A 1 146 ? 10.055 -0.168 -23.188 1 87.38 146 LYS A CA 1
ATOM 1238 C C . LYS A 1 146 ? 10.281 -0.487 -21.719 1 87.38 146 LYS A C 1
ATOM 1240 O O . LYS A 1 146 ? 10.836 0.327 -20.984 1 87.38 146 LYS A O 1
ATOM 1245 N N . ILE A 1 147 ? 9.852 -1.644 -21.328 1 89.38 147 ILE A N 1
ATOM 1246 C CA . ILE A 1 147 ? 10.062 -2.07 -19.953 1 89.38 147 ILE A CA 1
ATOM 1247 C C . ILE A 1 147 ? 11.555 -2.127 -19.641 1 89.38 147 ILE A C 1
ATOM 1249 O O . ILE A 1 147 ? 12.016 -1.594 -18.625 1 89.38 147 ILE A O 1
ATOM 1253 N N . GLN A 1 148 ? 12.242 -2.689 -20.547 1 89.88 148 GLN A N 1
ATOM 1254 C CA . GLN A 1 148 ? 13.688 -2.797 -20.391 1 89.88 148 GLN A CA 1
ATOM 1255 C C . GLN A 1 148 ? 14.328 -1.419 -20.25 1 89.88 148 GLN A C 1
ATOM 1257 O O . GLN A 1 148 ? 15.234 -1.224 -19.438 1 89.88 148 GLN A O 1
ATOM 1262 N N . GLU A 1 149 ? 13.922 -0.575 -20.984 1 89.81 149 GLU A N 1
ATOM 1263 C CA . GLU A 1 149 ? 14.445 0.79 -20.969 1 89.81 149 GLU A CA 1
ATOM 1264 C C . GLU A 1 149 ? 14.172 1.458 -19.625 1 89.81 149 GLU A C 1
ATOM 1266 O O . GLU A 1 149 ? 15.062 2.088 -19.047 1 89.81 149 GLU A O 1
ATOM 1271 N N . VAL A 1 150 ? 12.992 1.326 -19.141 1 87.69 150 VAL A N 1
ATOM 1272 C CA . VAL A 1 150 ? 12.594 1.925 -17.875 1 87.69 150 VAL A CA 1
ATOM 1273 C C . VAL A 1 150 ? 13.5 1.42 -16.75 1 87.69 150 VAL A C 1
ATOM 1275 O O . VAL A 1 150 ? 14.016 2.211 -15.961 1 87.69 150 VAL A O 1
ATOM 1278 N N . PHE A 1 151 ? 13.719 0.192 -16.75 1 90.88 151 PHE A N 1
ATOM 1279 C CA . PHE A 1 151 ? 14.492 -0.394 -15.664 1 90.88 151 PHE A CA 1
ATOM 1280 C C . PHE A 1 151 ? 15.984 -0.116 -15.859 1 90.88 151 PHE A C 1
ATOM 1282 O O . PHE A 1 151 ? 16.719 0.051 -14.883 1 90.88 151 PHE A O 1
ATOM 1289 N N . SER A 1 152 ? 16.438 -0.094 -17.094 1 89.12 152 SER A N 1
ATOM 1290 C CA . SER A 1 152 ? 17.812 0.299 -17.359 1 89.12 152 SER A CA 1
ATOM 1291 C C . SER A 1 152 ? 18.094 1.715 -16.859 1 89.12 152 SER A C 1
ATOM 1293 O O . SER A 1 152 ? 19.125 1.977 -16.266 1 89.12 152 SER A O 1
ATOM 1295 N N . ASN A 1 153 ? 17.219 2.576 -17.062 1 87.06 153 ASN A N 1
ATOM 1296 C CA . ASN A 1 153 ? 17.344 3.953 -16.594 1 87.06 153 ASN A CA 1
ATOM 1297 C C . ASN A 1 153 ? 17.297 4.031 -15.078 1 87.06 153 ASN A C 1
ATOM 1299 O O . ASN A 1 153 ? 18.141 4.707 -14.469 1 87.06 153 ASN A O 1
ATOM 1303 N N . LYS A 1 154 ? 16.391 3.312 -14.531 1 84.19 154 LYS A N 1
ATOM 1304 C CA . LYS A 1 154 ? 16.219 3.318 -13.078 1 84.19 154 LYS A CA 1
ATOM 1305 C C . LYS A 1 154 ? 17.5 2.873 -12.375 1 84.19 154 LYS A C 1
ATOM 1307 O O . LYS A 1 154 ? 17.891 3.443 -11.352 1 84.19 154 LYS A O 1
ATOM 1312 N N . PHE A 1 155 ? 18.125 1.96 -12.922 1 88.12 155 PHE A N 1
ATOM 1313 C CA . PHE A 1 155 ? 19.266 1.365 -12.258 1 88.12 155 PHE A CA 1
ATOM 1314 C C . PHE A 1 155 ? 20.562 1.799 -12.93 1 88.12 155 PHE A C 1
ATOM 1316 O O . PHE A 1 155 ? 21.609 1.142 -12.773 1 88.12 155 PHE A O 1
ATOM 1323 N N . HIS A 1 156 ? 20.469 2.756 -13.711 1 88.62 156 HIS A N 1
ATOM 1324 C CA . HIS A 1 156 ? 21.625 3.377 -14.344 1 88.62 156 HIS A CA 1
ATOM 1325 C C . HIS A 1 156 ? 22.484 2.34 -15.07 1 88.62 156 HIS A C 1
ATOM 1327 O O . HIS A 1 156 ? 23.703 2.316 -14.906 1 88.62 156 HIS A O 1
ATOM 1333 N N . GLY A 1 157 ? 21.828 1.405 -15.711 1 87.25 157 GLY A N 1
ATOM 1334 C CA . GLY A 1 157 ? 22.516 0.42 -16.531 1 87.25 157 GLY A CA 1
ATOM 1335 C C . GLY A 1 157 ? 22.906 -0.833 -15.773 1 87.25 157 GLY A C 1
ATOM 1336 O O . GLY A 1 157 ? 23.438 -1.777 -16.359 1 87.25 157 GLY A O 1
ATOM 1337 N N . LYS A 1 158 ? 22.703 -0.879 -14.461 1 90.62 158 LYS A N 1
ATOM 1338 C CA . LYS A 1 158 ? 23.031 -2.039 -13.641 1 90.62 158 LYS A CA 1
ATOM 1339 C C . LYS A 1 158 ? 21.781 -2.664 -13.047 1 90.62 158 LYS A C 1
ATOM 1341 O O . LYS A 1 158 ? 21.703 -2.922 -11.844 1 90.62 158 LYS A O 1
ATOM 1346 N N . SER A 1 159 ? 20.875 -2.953 -13.922 1 92.69 159 SER A N 1
ATOM 1347 C CA . SER A 1 159 ? 19.578 -3.479 -13.492 1 92.69 159 SER A CA 1
ATOM 1348 C C . SER A 1 159 ? 19.703 -4.914 -13 1 92.69 159 SER A C 1
ATOM 1350 O O . SER A 1 159 ? 20.391 -5.734 -13.617 1 92.69 159 SER A O 1
ATOM 1352 N N . PRO A 1 160 ? 19.078 -5.156 -11.875 1 94.81 160 PRO A N 1
ATOM 1353 C CA . PRO A 1 160 ? 19.031 -6.551 -11.43 1 94.81 160 PRO A CA 1
ATOM 1354 C C . PRO A 1 160 ? 18.078 -7.402 -12.273 1 94.81 160 PRO A C 1
ATOM 1356 O O . PRO A 1 160 ? 18.078 -8.633 -12.156 1 94.81 160 PRO A O 1
ATOM 1359 N N . PHE A 1 161 ? 17.234 -6.789 -13.008 1 95.75 161 PHE A N 1
ATOM 1360 C CA . PHE A 1 161 ? 16.344 -7.473 -13.93 1 95.75 161 PHE A CA 1
ATOM 1361 C C . PHE A 1 161 ? 17.031 -7.711 -15.273 1 95.75 161 PHE A C 1
ATOM 1363 O O . PHE A 1 161 ? 17.078 -6.812 -16.109 1 95.75 161 PHE A O 1
ATOM 1370 N N . LEU A 1 162 ? 17.391 -8.898 -15.516 1 93.81 162 LEU A N 1
ATOM 1371 C CA . LEU A 1 162 ? 18.344 -9.242 -16.562 1 93.81 162 LEU A CA 1
ATOM 1372 C C . LEU A 1 162 ? 17.641 -9.375 -17.906 1 93.81 162 LEU A C 1
ATOM 1374 O O . LEU A 1 162 ? 18.25 -9.133 -18.953 1 93.81 162 LEU A O 1
ATOM 1378 N N . SER A 1 163 ? 16.406 -9.828 -17.875 1 93.5 163 SER A N 1
ATOM 1379 C CA . SER A 1 163 ? 15.695 -10.008 -19.141 1 93.5 163 SER A CA 1
ATOM 1380 C C . SER A 1 163 ? 14.188 -9.93 -18.938 1 93.5 163 SER A C 1
ATOM 1382 O O . SER A 1 163 ? 13.68 -10.25 -17.844 1 93.5 163 SER A O 1
ATOM 1384 N N . PHE A 1 164 ? 13.555 -9.492 -19.953 1 93.44 164 PHE A N 1
ATOM 1385 C CA . PHE A 1 164 ? 12.102 -9.5 -20.078 1 93.44 164 PHE A CA 1
ATOM 1386 C C . PHE A 1 164 ? 11.672 -10.289 -21.312 1 93.44 164 PHE A C 1
ATOM 1388 O O . PHE A 1 164 ? 12.133 -10.008 -22.422 1 93.44 164 PHE A O 1
ATOM 1395 N N . GLN A 1 165 ? 10.859 -11.281 -21.094 1 92.56 165 GLN A N 1
ATOM 1396 C CA . GLN A 1 165 ? 10.414 -12.125 -22.203 1 92.56 165 GLN A CA 1
ATOM 1397 C C . GLN A 1 165 ? 8.93 -12.445 -22.094 1 92.56 165 GLN A C 1
ATOM 1399 O O . GLN A 1 165 ? 8.375 -12.5 -20.984 1 92.56 165 GLN A O 1
ATOM 1404 N N . HIS A 1 166 ? 8.383 -12.648 -23.219 1 91.5 166 HIS A N 1
ATOM 1405 C CA . HIS A 1 166 ? 6.996 -13.109 -23.25 1 91.5 166 HIS A CA 1
ATOM 1406 C C . HIS A 1 166 ? 6.922 -14.633 -23.25 1 91.5 166 HIS A C 1
ATOM 1408 O O . HIS A 1 166 ? 7.785 -15.297 -23.828 1 91.5 166 HIS A O 1
ATOM 1414 N N . ILE A 1 167 ? 5.914 -15.102 -22.594 1 90.88 167 ILE A N 1
ATOM 1415 C CA . ILE A 1 167 ? 5.625 -16.531 -22.609 1 90.88 167 ILE A CA 1
ATOM 1416 C C . ILE A 1 167 ? 4.113 -16.75 -22.625 1 90.88 167 ILE A C 1
ATOM 1418 O O . ILE A 1 167 ? 3.35 -15.906 -22.156 1 90.88 167 ILE A O 1
ATOM 1422 N N . ARG A 1 168 ? 3.727 -17.797 -23.203 1 86.31 168 ARG A N 1
ATOM 1423 C CA . ARG A 1 168 ? 2.303 -18.125 -23.203 1 86.31 168 ARG A CA 1
ATOM 1424 C C . ARG A 1 168 ? 1.899 -18.859 -21.938 1 86.31 168 ARG A C 1
ATOM 1426 O O . ARG A 1 168 ? 2.646 -19.719 -21.453 1 86.31 168 ARG A O 1
ATOM 1433 N N . SER A 1 169 ? 0.713 -18.625 -21.531 1 86 169 SER A N 1
ATOM 1434 C CA . SER A 1 169 ? 0.221 -19.172 -20.266 1 86 169 SER A CA 1
ATOM 1435 C C . SER A 1 169 ? 0.288 -20.688 -20.266 1 86 169 SER A C 1
ATOM 1437 O O . SER A 1 169 ? 0.658 -21.297 -19.266 1 86 169 SER A O 1
ATOM 1439 N N . HIS A 1 170 ? -0.066 -21.297 -21.391 1 84.38 170 HIS A N 1
ATOM 1440 C CA . HIS A 1 170 ? -0.122 -22.766 -21.438 1 84.38 170 HIS A CA 1
ATOM 1441 C C . HIS A 1 170 ? 1.274 -23.375 -21.359 1 84.38 170 HIS A C 1
ATOM 1443 O O . HIS A 1 170 ? 1.422 -24.562 -21.078 1 84.38 170 HIS A O 1
ATOM 1449 N N . GLU A 1 171 ? 2.25 -22.516 -21.438 1 85.38 171 GLU A N 1
ATOM 1450 C CA . GLU A 1 171 ? 3.627 -23 -21.438 1 85.38 171 GLU A CA 1
ATOM 1451 C C . GLU A 1 171 ? 4.227 -22.953 -20.031 1 85.38 171 GLU A C 1
ATOM 1453 O O . GLU A 1 171 ? 5.324 -23.469 -19.812 1 85.38 171 GLU A O 1
ATOM 1458 N N . SER A 1 172 ? 3.453 -22.375 -19.156 1 93.31 172 SER A N 1
ATOM 1459 C CA . SER A 1 172 ? 4.074 -22.172 -17.859 1 93.31 172 SER A CA 1
ATOM 1460 C C . SER A 1 172 ? 3.088 -22.453 -16.719 1 93.31 172 SER A C 1
ATOM 1462 O O . SER A 1 172 ? 2.072 -21.766 -16.594 1 93.31 172 SER A O 1
ATOM 1464 N N . GLN A 1 173 ? 3.498 -23.422 -15.859 1 96.19 173 GLN A N 1
ATOM 1465 C CA . GLN A 1 173 ? 2.723 -23.719 -14.656 1 96.19 173 GLN A CA 1
ATOM 1466 C C . GLN A 1 173 ? 2.676 -22.531 -13.711 1 96.19 173 GLN A C 1
ATOM 1468 O O . GLN A 1 173 ? 1.689 -22.328 -13 1 96.19 173 GLN A O 1
ATOM 1473 N N . PHE A 1 174 ? 3.68 -21.734 -13.758 1 97.94 174 PHE A N 1
ATOM 1474 C CA . PHE A 1 174 ? 3.803 -20.625 -12.828 1 97.94 174 PHE A CA 1
ATOM 1475 C C . PHE A 1 174 ? 2.896 -19.469 -13.242 1 97.94 174 PHE A C 1
ATOM 1477 O O . PHE A 1 174 ? 2.318 -18.781 -12.398 1 97.94 174 PHE A O 1
ATOM 1484 N N . ILE A 1 175 ? 2.734 -19.234 -14.539 1 96.88 175 ILE A N 1
ATOM 1485 C CA . ILE A 1 175 ? 1.799 -18.219 -15.023 1 96.88 175 ILE A CA 1
ATOM 1486 C C . ILE A 1 175 ? 0.372 -18.625 -14.664 1 96.88 175 ILE A C 1
ATOM 1488 O O . ILE A 1 175 ? -0.438 -17.781 -14.266 1 96.88 175 ILE A O 1
ATOM 1492 N N . GLN A 1 176 ? 0.096 -19.891 -14.805 1 96.12 176 GLN A N 1
ATOM 1493 C CA . GLN A 1 176 ? -1.22 -20.406 -14.438 1 96.12 176 GLN A CA 1
ATOM 1494 C C . GLN A 1 176 ? -1.503 -20.188 -12.953 1 96.12 176 GLN A C 1
ATOM 1496 O O . GLN A 1 176 ? -2.613 -19.812 -12.578 1 96.12 176 GLN A O 1
ATOM 1501 N N . LEU A 1 177 ? -0.507 -20.422 -12.133 1 97.75 177 LEU A N 1
ATOM 1502 C CA . LEU A 1 177 ? -0.642 -20.203 -10.703 1 97.75 177 LEU A CA 1
ATOM 1503 C C . LEU A 1 177 ? -0.846 -18.719 -10.398 1 97.75 177 LEU A C 1
ATOM 1505 O O . LEU A 1 177 ? -1.645 -18.375 -9.523 1 97.75 177 LEU A O 1
ATOM 1509 N N . ALA A 1 178 ? -0.092 -17.859 -11.109 1 97.94 178 ALA A N 1
ATOM 1510 C CA . ALA A 1 178 ? -0.287 -16.422 -10.969 1 97.94 178 ALA A CA 1
ATOM 1511 C C . ALA A 1 178 ? -1.718 -16.031 -11.312 1 97.94 178 ALA A C 1
ATOM 1513 O O . ALA A 1 178 ? -2.35 -15.258 -10.586 1 97.94 178 ALA A O 1
ATOM 1514 N N . ASP A 1 179 ? -2.182 -16.562 -12.406 1 96.06 179 ASP A N 1
ATOM 1515 C CA . ASP A 1 179 ? -3.555 -16.312 -12.836 1 96.06 179 ASP A CA 1
ATOM 1516 C C . ASP A 1 179 ? -4.547 -16.719 -11.75 1 96.06 179 ASP A C 1
ATOM 1518 O O . ASP A 1 179 ? -5.508 -16 -11.469 1 96.06 179 ASP A O 1
ATOM 1522 N N . PHE A 1 180 ? -4.297 -17.828 -11.18 1 97.38 180 PHE A N 1
ATOM 1523 C CA . PHE A 1 180 ? -5.152 -18.375 -10.133 1 97.38 180 PHE A CA 1
ATOM 1524 C C . PHE A 1 180 ? -5.227 -17.438 -8.938 1 97.38 180 PHE A C 1
ATOM 1526 O O . PHE A 1 180 ? -6.316 -17.062 -8.5 1 97.38 180 PHE A O 1
ATOM 1533 N N . PHE A 1 181 ? -4.07 -16.938 -8.438 1 98.56 181 PHE A N 1
ATOM 1534 C CA . PHE A 1 181 ? -4.035 -16.062 -7.273 1 98.56 181 PHE A CA 1
ATOM 1535 C C . PHE A 1 181 ? -4.574 -14.68 -7.621 1 98.56 181 PHE A C 1
ATOM 1537 O O . PHE A 1 181 ? -5.289 -14.07 -6.824 1 98.56 181 PHE A O 1
ATOM 1544 N N . ILE A 1 182 ? -4.238 -14.164 -8.758 1 97.81 182 ILE A N 1
ATOM 1545 C CA . ILE A 1 182 ? -4.75 -12.883 -9.219 1 97.81 182 ILE A CA 1
ATOM 1546 C C . ILE A 1 182 ? -6.273 -12.93 -9.32 1 97.81 182 ILE A C 1
ATOM 1548 O O . ILE A 1 182 ? -6.961 -12 -8.898 1 97.81 182 ILE A O 1
ATOM 1552 N N . GLY A 1 183 ? -6.754 -14.023 -9.875 1 96.88 183 GLY A N 1
ATOM 1553 C CA . GLY A 1 183 ? -8.195 -14.211 -9.961 1 96.88 183 GLY A CA 1
ATOM 1554 C C . GLY A 1 183 ? -8.875 -14.18 -8.602 1 96.88 183 GLY A C 1
ATOM 1555 O O . GLY A 1 183 ? -9.93 -13.555 -8.445 1 96.88 183 GLY A O 1
ATOM 1556 N N . ALA A 1 184 ? -8.32 -14.852 -7.664 1 97.75 184 ALA A N 1
ATOM 1557 C CA . ALA A 1 184 ? -8.867 -14.859 -6.309 1 97.75 184 ALA A CA 1
ATOM 1558 C C . ALA A 1 184 ? -8.906 -13.453 -5.723 1 97.75 184 ALA A C 1
ATOM 1560 O O . ALA A 1 184 ? -9.922 -13.031 -5.164 1 97.75 184 ALA A O 1
ATOM 1561 N N . VAL A 1 185 ? -7.836 -12.711 -5.879 1 97.75 185 VAL A N 1
ATOM 1562 C CA . VAL A 1 185 ? -7.715 -11.359 -5.344 1 97.75 185 VAL A CA 1
ATOM 1563 C C . VAL A 1 185 ? -8.758 -10.453 -5.992 1 97.75 185 VAL A C 1
ATOM 1565 O O . VAL A 1 185 ? -9.477 -9.727 -5.297 1 97.75 185 VAL A O 1
ATOM 1568 N N . THR A 1 186 ? -8.891 -10.516 -7.316 1 95.25 186 THR A N 1
ATOM 1569 C CA . THR A 1 186 ? -9.797 -9.617 -8.016 1 95.25 186 THR A CA 1
ATOM 1570 C C . THR A 1 186 ? -11.25 -9.992 -7.738 1 95.25 186 THR A C 1
ATOM 1572 O O . THR A 1 186 ? -12.109 -9.117 -7.625 1 95.25 186 THR A O 1
ATOM 1575 N N . TYR A 1 187 ? -11.531 -11.305 -7.637 1 94.5 187 TYR A N 1
ATOM 1576 C CA . TYR A 1 187 ? -12.875 -11.766 -7.309 1 94.5 187 TYR A CA 1
ATOM 1577 C C . TYR A 1 187 ? -13.336 -11.195 -5.969 1 94.5 187 TYR A C 1
ATOM 1579 O O . TYR A 1 187 ? -14.469 -10.742 -5.832 1 94.5 187 TYR A O 1
ATOM 1587 N N . LYS A 1 188 ? -12.453 -11.258 -5.012 1 94.62 188 LYS A N 1
ATOM 1588 C CA . LYS A 1 188 ? -12.727 -10.711 -3.684 1 94.62 188 LYS A CA 1
ATOM 1589 C C . LYS A 1 188 ? -12.867 -9.195 -3.734 1 94.62 188 LYS A C 1
ATOM 1591 O O . LYS A 1 188 ? -13.812 -8.633 -3.168 1 94.62 188 LYS A O 1
ATOM 1596 N N . ALA A 1 189 ? -12.008 -8.539 -4.383 1 92.94 189 ALA A N 1
ATOM 1597 C CA . ALA A 1 189 ? -11.977 -7.078 -4.453 1 92.94 189 ALA A CA 1
ATOM 1598 C C . ALA A 1 189 ? -13.234 -6.539 -5.129 1 92.94 189 ALA A C 1
ATOM 1600 O O . ALA A 1 189 ? -13.703 -5.445 -4.801 1 92.94 189 ALA A O 1
ATOM 1601 N N . ARG A 1 190 ? -13.766 -7.285 -6.023 1 90.56 190 ARG A N 1
ATOM 1602 C CA . ARG A 1 190 ? -14.961 -6.867 -6.75 1 90.56 190 ARG A CA 1
ATOM 1603 C C . ARG A 1 190 ? -16.219 -7.203 -5.969 1 90.56 190 ARG A C 1
ATOM 1605 O O . ARG A 1 190 ? -17.328 -6.883 -6.402 1 90.56 190 ARG A O 1
ATOM 1612 N N . GLY A 1 191 ? -16.078 -7.898 -4.879 1 89.94 191 GLY A N 1
ATOM 1613 C CA . GLY A 1 191 ? -17.203 -8.234 -4.027 1 89.94 191 GLY A CA 1
ATOM 1614 C C . GLY A 1 191 ? -18.047 -9.367 -4.578 1 89.94 191 GLY A C 1
ATOM 1615 O O . GLY A 1 191 ? -19.188 -9.547 -4.168 1 89.94 191 GLY A O 1
ATOM 1616 N N . LEU A 1 192 ? -17.562 -10.086 -5.465 1 89.19 192 LEU A N 1
ATOM 1617 C CA . LEU A 1 192 ? -18.328 -11.148 -6.102 1 89.19 192 LEU A CA 1
ATOM 1618 C C . LEU A 1 192 ? -18.578 -12.297 -5.133 1 89.19 192 LEU A C 1
ATOM 1620 O O . LEU A 1 192 ? -19.547 -13.047 -5.281 1 89.19 192 LEU A O 1
ATOM 1624 N N . HIS A 1 193 ? -17.766 -12.43 -4.148 1 88.69 193 HIS A N 1
ATOM 1625 C CA . HIS A 1 193 ? -17.922 -13.461 -3.133 1 88.69 193 HIS A CA 1
ATOM 1626 C C . HIS A 1 193 ? -19.156 -13.211 -2.275 1 88.69 193 HIS A C 1
ATOM 1628 O O . HIS A 1 193 ? -19.625 -14.117 -1.578 1 88.69 193 HIS A O 1
ATOM 1634 N N . LEU A 1 194 ? -19.656 -12.031 -2.271 1 87.81 194 LEU A N 1
ATOM 1635 C CA . LEU A 1 194 ? -20.812 -11.672 -1.463 1 87.81 194 LEU A CA 1
ATOM 1636 C C . LEU A 1 194 ? -22.109 -11.898 -2.238 1 87.81 194 LEU A C 1
ATOM 1638 O O . LEU A 1 194 ? -23.188 -11.875 -1.659 1 87.81 194 LEU A O 1
ATOM 1642 N N . LYS A 1 195 ? -21.953 -12.109 -3.496 1 89.38 195 LYS A N 1
ATOM 1643 C CA . LYS A 1 195 ? -23.141 -12.281 -4.324 1 89.38 195 LYS A CA 1
ATOM 1644 C C . LYS A 1 195 ? -23.797 -13.633 -4.059 1 89.38 195 LYS A C 1
ATOM 1646 O O . LYS A 1 195 ? -23.125 -14.641 -3.879 1 89.38 195 LYS A O 1
ATOM 1651 N N . LYS A 1 196 ? -25.047 -13.617 -4.055 1 87.75 196 LYS A N 1
ATOM 1652 C CA . LYS A 1 196 ? -25.812 -14.836 -3.807 1 87.75 196 LYS A CA 1
ATOM 1653 C C . LYS A 1 196 ? -25.547 -15.883 -4.883 1 87.75 196 LYS A C 1
ATOM 1655 O O . LYS A 1 196 ? -25.469 -17.078 -4.59 1 87.75 196 LYS A O 1
ATOM 1660 N N . ASP A 1 197 ? -25.359 -15.477 -6.098 1 86.69 197 ASP A N 1
ATOM 1661 C CA . ASP A 1 197 ? -25.156 -16.391 -7.219 1 86.69 197 ASP A CA 1
ATOM 1662 C C . ASP A 1 197 ? -23.672 -16.594 -7.496 1 86.69 197 ASP A C 1
ATOM 1664 O O . ASP A 1 197 ? -23.297 -17.109 -8.555 1 86.69 197 ASP A O 1
ATOM 1668 N N . GLY A 1 198 ? -22.891 -16.188 -6.562 1 86.38 198 GLY A N 1
ATOM 1669 C CA . GLY A 1 198 ? -21.469 -16.359 -6.746 1 86.38 198 GLY A CA 1
ATOM 1670 C C . GLY A 1 198 ? -21.016 -17.812 -6.668 1 86.38 198 GLY A C 1
ATOM 1671 O O . GLY A 1 198 ? -21.719 -18.641 -6.082 1 86.38 198 GLY A O 1
ATOM 1672 N N . SER A 1 199 ? -19.906 -18.125 -7.297 1 91.19 199 SER A N 1
ATOM 1673 C CA . SER A 1 199 ? -19.344 -19.484 -7.336 1 91.19 199 SER A CA 1
ATOM 1674 C C . SER A 1 199 ? -18.953 -19.953 -5.941 1 91.19 199 SER A C 1
ATOM 1676 O O . SER A 1 199 ? -18.094 -19.375 -5.293 1 91.19 199 SER A O 1
ATOM 1678 N N . LEU A 1 200 ? -19.562 -21 -5.469 1 92.56 200 LEU A N 1
ATOM 1679 C CA . LEU A 1 200 ? -19.25 -21.562 -4.164 1 92.56 200 LEU A CA 1
ATOM 1680 C C . LEU A 1 200 ? -17.797 -22.047 -4.117 1 92.56 200 LEU A C 1
ATOM 1682 O O . LEU A 1 200 ? -17.125 -21.906 -3.1 1 92.56 200 LEU A O 1
ATOM 1686 N N . ALA A 1 201 ? -17.406 -22.641 -5.18 1 94.62 201 ALA A N 1
ATOM 1687 C CA . ALA A 1 201 ? -16.031 -23.141 -5.273 1 94.62 201 ALA A CA 1
ATOM 1688 C C . ALA A 1 201 ? -15.031 -22 -5.098 1 94.62 201 ALA A C 1
ATOM 1690 O O . ALA A 1 201 ? -14.078 -22.109 -4.324 1 94.62 201 ALA A O 1
ATOM 1691 N N . LYS A 1 202 ? -15.25 -20.906 -5.766 1 95.88 202 LYS A N 1
ATOM 1692 C CA . LYS A 1 202 ? -14.352 -19.75 -5.688 1 95.88 202 LYS A CA 1
ATOM 1693 C C . LYS A 1 202 ? -14.359 -19.141 -4.285 1 95.88 202 LYS A C 1
ATOM 1695 O O . LYS A 1 202 ? -13.305 -18.766 -3.768 1 95.88 202 LYS A O 1
ATOM 1700 N N . LYS A 1 203 ? -15.508 -19.125 -3.738 1 96.25 203 LYS A N 1
ATOM 1701 C CA . LYS A 1 203 ? -15.602 -18.625 -2.367 1 96.25 203 LYS A CA 1
ATOM 1702 C C . LYS A 1 203 ? -14.789 -19.5 -1.412 1 96.25 203 LYS A C 1
ATOM 1704 O O . LYS A 1 203 ? -14.078 -18.984 -0.547 1 96.25 203 LYS A O 1
ATOM 1709 N N . GLU A 1 204 ? -14.945 -20.734 -1.551 1 96.44 204 GLU A N 1
ATOM 1710 C CA . GLU A 1 204 ? -14.219 -21.672 -0.705 1 96.44 204 GLU A CA 1
ATOM 1711 C C . GLU A 1 204 ? -12.711 -21.531 -0.885 1 96.44 204 GLU A C 1
ATOM 1713 O O . GLU A 1 204 ? -11.961 -21.547 0.092 1 96.44 204 GLU A O 1
ATOM 1718 N N . LEU A 1 205 ? -12.273 -21.438 -2.045 1 97.62 205 LEU A N 1
ATOM 1719 C CA . LEU A 1 205 ? -10.852 -21.297 -2.336 1 97.62 205 LEU A CA 1
ATOM 1720 C C . LEU A 1 205 ? -10.312 -19.984 -1.78 1 97.62 205 LEU A C 1
ATOM 1722 O O . LEU A 1 205 ? -9.203 -19.938 -1.24 1 97.62 205 LEU A O 1
ATOM 1726 N N . ILE A 1 206 ? -11.047 -18.922 -1.91 1 97.81 206 ILE A N 1
ATOM 1727 C CA . ILE A 1 206 ? -10.664 -17.625 -1.367 1 97.81 206 ILE A CA 1
ATOM 1728 C C . ILE A 1 206 ? -10.5 -17.719 0.148 1 97.81 206 ILE A C 1
ATOM 1730 O O . ILE A 1 206 ? -9.492 -17.281 0.704 1 97.81 206 ILE A O 1
ATOM 1734 N N . ASN A 1 207 ? -11.484 -18.328 0.73 1 97.19 207 ASN A N 1
ATOM 1735 C CA . ASN A 1 207 ? -11.398 -18.531 2.172 1 97.19 207 ASN A CA 1
ATOM 1736 C C . ASN A 1 207 ? -10.156 -19.344 2.553 1 97.19 207 ASN A C 1
ATOM 1738 O O . ASN A 1 207 ? -9.5 -19.031 3.551 1 97.19 207 ASN A O 1
ATOM 1742 N N . TYR A 1 208 ? -9.891 -20.312 1.777 1 97.81 208 TYR A N 1
ATOM 1743 C CA . TYR A 1 208 ? -8.75 -21.172 2.047 1 97.81 208 TYR A CA 1
ATOM 1744 C C . TYR A 1 208 ? -7.441 -20.406 1.893 1 97.81 208 TYR A C 1
ATOM 1746 O O . TYR A 1 208 ? -6.535 -20.531 2.721 1 97.81 208 TYR A O 1
ATOM 1754 N N . ILE A 1 209 ? -7.273 -19.609 0.887 1 98.31 209 ILE A N 1
ATOM 1755 C CA . ILE A 1 209 ? -6.094 -18.781 0.675 1 98.31 209 ILE A CA 1
ATOM 1756 C C . ILE A 1 209 ? -5.938 -17.797 1.835 1 98.31 209 ILE A C 1
ATOM 1758 O O . ILE A 1 209 ? -4.832 -17.578 2.336 1 98.31 209 ILE A O 1
ATOM 1762 N N . GLU A 1 210 ? -7.043 -17.172 2.178 1 97.5 210 GLU A N 1
ATOM 1763 C CA . GLU A 1 210 ? -7.012 -16.219 3.279 1 97.5 210 GLU A CA 1
ATOM 1764 C C . GLU A 1 210 ? -6.586 -16.891 4.582 1 97.5 210 GLU A C 1
ATOM 1766 O O . GLU A 1 210 ? -5.828 -16.328 5.367 1 97.5 210 GLU A O 1
ATOM 1771 N N . MET A 1 211 ? -7.074 -18.062 4.766 1 96.56 211 MET A N 1
ATOM 1772 C CA . MET A 1 211 ? -6.676 -18.844 5.938 1 96.56 211 MET A CA 1
ATOM 1773 C C . MET A 1 211 ? -5.18 -19.141 5.91 1 96.56 211 MET A C 1
ATOM 1775 O O . MET A 1 211 ? -4.48 -18.938 6.906 1 96.56 211 MET A O 1
ATOM 1779 N N . LYS A 1 212 ? -4.633 -19.562 4.852 1 97.12 212 LYS A N 1
ATOM 1780 C CA . LYS A 1 212 ? -3.234 -19.953 4.719 1 97.12 212 LYS A CA 1
ATOM 1781 C C . LYS A 1 212 ? -2.314 -18.734 4.77 1 97.12 212 LYS A C 1
ATOM 1783 O O . LYS A 1 212 ? -1.238 -18.797 5.367 1 97.12 212 LYS A O 1
ATOM 1788 N N . SER A 1 213 ? -2.738 -17.688 4.137 1 96.62 213 SER A N 1
ATOM 1789 C CA . SER A 1 213 ? -1.89 -16.5 4.051 1 96.62 213 SER A CA 1
ATOM 1790 C C . SER A 1 213 ? -1.982 -15.672 5.324 1 96.62 213 SER A C 1
ATOM 1792 O O . SER A 1 213 ? -1.049 -14.938 5.664 1 96.62 213 SER A O 1
ATOM 1794 N N . GLY A 1 214 ? -3.193 -15.734 5.949 1 94.25 214 GLY A N 1
ATOM 1795 C CA . GLY A 1 214 ? -3.441 -14.883 7.105 1 94.25 214 GLY A CA 1
ATOM 1796 C C . GLY A 1 214 ? -3.914 -13.492 6.734 1 94.25 214 GLY A C 1
ATOM 1797 O O . GLY A 1 214 ? -3.928 -12.594 7.574 1 94.25 214 GLY A O 1
ATOM 1798 N N . TYR A 1 215 ? -4.246 -13.297 5.477 1 94.81 215 TYR A N 1
ATOM 1799 C CA . TYR A 1 215 ? -4.672 -11.984 4.992 1 94.81 215 TYR A CA 1
ATOM 1800 C C . TYR A 1 215 ? -6.023 -12.078 4.297 1 94.81 215 TYR A C 1
ATOM 1802 O O . TYR A 1 215 ? -6.348 -13.094 3.686 1 94.81 215 TYR A O 1
ATOM 1810 N N . VAL A 1 216 ? -6.832 -11 4.434 1 95 216 VAL A N 1
ATOM 1811 C CA . VAL A 1 216 ? -7.969 -10.859 3.531 1 95 216 VAL A CA 1
ATOM 1812 C C . VAL A 1 216 ? -7.484 -10.383 2.16 1 95 216 VAL A C 1
ATOM 1814 O O . VAL A 1 216 ? -6.617 -9.516 2.066 1 95 216 VAL A O 1
ATOM 1817 N N . LEU A 1 217 ? -8.039 -10.82 1.123 1 96.81 217 LEU A N 1
ATOM 1818 C CA . LEU A 1 217 ? -7.434 -10.719 -0.199 1 96.81 217 LEU A CA 1
ATOM 1819 C C . LEU A 1 217 ? -7.762 -9.375 -0.848 1 96.81 217 LEU A C 1
ATOM 1821 O O . LEU A 1 217 ? -7.16 -9.008 -1.861 1 96.81 217 LEU A O 1
ATOM 1825 N N . ASP A 1 218 ? -8.734 -8.602 -0.294 1 93.81 218 ASP A N 1
ATOM 1826 C CA . ASP A 1 218 ? -9.062 -7.32 -0.906 1 93.81 218 ASP A CA 1
ATOM 1827 C C . ASP A 1 218 ? -8.438 -6.164 -0.133 1 93.81 218 ASP A C 1
ATOM 1829 O O . ASP A 1 218 ? -8.867 -5.016 -0.268 1 93.81 218 ASP A O 1
ATOM 1833 N N . GLU A 1 219 ? -7.477 -6.438 0.709 1 93.94 219 GLU A N 1
ATOM 1834 C CA . GLU A 1 219 ? -6.715 -5.445 1.46 1 93.94 219 GLU A CA 1
ATOM 1835 C C . GLU A 1 219 ? -5.215 -5.617 1.239 1 93.94 219 GLU A C 1
ATOM 1837 O O . GLU A 1 219 ? -4.746 -6.723 0.966 1 93.94 219 GLU A O 1
ATOM 1842 N N . GLY A 1 220 ? -4.535 -4.516 1.366 1 95.75 220 GLY A N 1
ATOM 1843 C CA . GLY A 1 220 ? -3.09 -4.586 1.223 1 95.75 220 GLY A CA 1
ATOM 1844 C C . GLY A 1 220 ? -2.408 -5.289 2.383 1 95.75 220 GLY A C 1
ATOM 1845 O O . GLY A 1 220 ? -2.898 -5.25 3.514 1 95.75 220 GLY A O 1
ATOM 1846 N N . THR A 1 221 ? -1.277 -5.906 2.105 1 95.44 221 THR A N 1
ATOM 1847 C CA . THR A 1 221 ? -0.424 -6.477 3.143 1 95.44 221 THR A CA 1
ATOM 1848 C C . THR A 1 221 ? 0.675 -5.496 3.539 1 95.44 221 THR A C 1
ATOM 1850 O O . THR A 1 221 ? 0.82 -4.438 2.926 1 95.44 221 THR A O 1
ATOM 1853 N N . GLU A 1 222 ? 1.406 -5.848 4.582 1 90.25 222 GLU A N 1
ATOM 1854 C CA . GLU A 1 222 ? 2.594 -5.059 4.902 1 90.25 222 GLU A CA 1
ATOM 1855 C C . GLU A 1 222 ? 3.619 -5.121 3.775 1 90.25 222 GLU A C 1
ATOM 1857 O O . GLU A 1 222 ? 3.713 -6.129 3.07 1 90.25 222 GLU A O 1
ATOM 1862 N N . PRO A 1 223 ? 4.414 -4.117 3.621 1 86.56 223 PRO A N 1
ATOM 1863 C CA . PRO A 1 223 ? 5.375 -4.078 2.516 1 86.56 223 PRO A CA 1
ATOM 1864 C C . PRO A 1 223 ? 6.387 -5.223 2.574 1 86.56 223 PRO A C 1
ATOM 1866 O O . PRO A 1 223 ? 6.863 -5.684 1.534 1 86.56 223 PRO A O 1
ATOM 1869 N N . GLY A 1 224 ? 6.664 -5.68 3.721 1 88.5 224 GLY A N 1
ATOM 1870 C CA . GLY A 1 224 ? 7.707 -6.676 3.893 1 88.5 224 GLY A CA 1
ATOM 1871 C C . GLY A 1 224 ? 7.191 -8.102 3.82 1 88.5 224 GLY A C 1
ATOM 1872 O O . GLY A 1 224 ? 7.957 -9.055 4 1 88.5 224 GLY A O 1
ATOM 1873 N N . GLU A 1 225 ? 5.914 -8.25 3.57 1 93.81 225 GLU A N 1
ATOM 1874 C CA . GLU A 1 225 ? 5.379 -9.602 3.389 1 93.81 225 GLU A CA 1
ATOM 1875 C C . GLU A 1 225 ? 5.977 -10.266 2.152 1 93.81 225 GLU A C 1
ATOM 1877 O O . GLU A 1 225 ? 5.852 -9.75 1.04 1 93.81 225 GLU A O 1
ATOM 1882 N N . ILE A 1 226 ? 6.512 -11.438 2.348 1 95.25 226 ILE A N 1
ATOM 1883 C CA . ILE A 1 226 ? 7.305 -12.031 1.278 1 95.25 226 ILE A CA 1
ATOM 1884 C C . ILE A 1 226 ? 6.504 -13.125 0.58 1 95.25 226 ILE A C 1
ATOM 1886 O O . ILE A 1 226 ? 6.566 -13.266 -0.644 1 95.25 226 ILE A O 1
ATOM 1890 N N . LYS A 1 227 ? 5.766 -13.914 1.333 1 97.75 227 LYS A N 1
ATOM 1891 C CA . LYS A 1 227 ? 5.133 -15.125 0.812 1 97.75 227 LYS A CA 1
ATOM 1892 C C . LYS A 1 227 ? 3.934 -14.781 -0.067 1 97.75 227 LYS A C 1
ATOM 1894 O O . LYS A 1 227 ? 3.783 -15.32 -1.162 1 97.75 227 LYS A O 1
ATOM 1899 N N . PHE A 1 228 ? 3.031 -13.961 0.394 1 98.31 228 PHE A N 1
ATOM 1900 C CA . PHE A 1 228 ? 1.805 -13.547 -0.275 1 98.31 228 PHE A CA 1
ATOM 1901 C C . PHE A 1 228 ? 1.544 -12.062 -0.054 1 98.31 228 PHE A C 1
ATOM 1903 O O . PHE A 1 228 ? 0.941 -11.672 0.95 1 98.31 228 PHE A O 1
ATOM 1910 N N . ASN A 1 229 ? 1.943 -11.273 -1.031 1 98.06 229 ASN A N 1
ATOM 1911 C CA . ASN A 1 229 ? 1.991 -9.828 -0.877 1 98.06 229 ASN A CA 1
ATOM 1912 C C . ASN A 1 229 ? 0.989 -9.133 -1.794 1 98.06 229 ASN A C 1
ATOM 1914 O O . ASN A 1 229 ? 0.929 -9.422 -2.99 1 98.06 229 ASN A O 1
ATOM 1918 N N . ILE A 1 230 ? 0.173 -8.281 -1.24 1 97.88 230 ILE A N 1
ATOM 1919 C CA . ILE A 1 230 ? -0.783 -7.488 -2.006 1 97.88 230 ILE A CA 1
ATOM 1920 C C . ILE A 1 230 ? -0.54 -6.004 -1.755 1 97.88 230 ILE A C 1
ATOM 1922 O O . ILE A 1 230 ? -0.625 -5.535 -0.616 1 97.88 230 ILE A O 1
ATOM 1926 N N . PHE A 1 231 ? -0.198 -5.324 -2.736 1 96.81 231 PHE A N 1
ATOM 1927 C CA . PHE A 1 231 ? -0.16 -3.867 -2.66 1 96.81 231 PHE A CA 1
ATOM 1928 C C . PHE A 1 231 ? -1.428 -3.262 -3.248 1 96.81 231 PHE A C 1
ATOM 1930 O O . PHE A 1 231 ? -1.564 -3.156 -4.469 1 96.81 231 PHE A O 1
ATOM 1937 N N . ASP A 1 232 ? -2.26 -2.822 -2.41 1 94.88 232 ASP A N 1
ATOM 1938 C CA . ASP A 1 232 ? -3.58 -2.305 -2.758 1 94.88 232 ASP A CA 1
ATOM 1939 C C . ASP A 1 232 ? -3.586 -0.778 -2.777 1 94.88 232 ASP A C 1
ATOM 1941 O O . ASP A 1 232 ? -3.217 -0.138 -1.79 1 94.88 232 ASP A O 1
ATOM 1945 N N . HIS A 1 233 ? -3.99 -0.205 -3.92 1 93.62 233 HIS A N 1
ATOM 1946 C CA . HIS A 1 233 ? -4.035 1.252 -3.977 1 93.62 233 HIS A CA 1
ATOM 1947 C C . HIS A 1 233 ? -5.078 1.731 -4.984 1 93.62 233 HIS A C 1
ATOM 1949 O O . HIS A 1 233 ? -5.672 0.923 -5.699 1 93.62 233 HIS A O 1
ATOM 1955 N N . GLN A 1 234 ? -5.34 3.039 -4.922 1 90.94 234 GLN A N 1
ATOM 1956 C CA . GLN A 1 234 ? -6.215 3.715 -5.875 1 90.94 234 GLN A CA 1
ATOM 1957 C C . GLN A 1 234 ? -5.441 4.75 -6.691 1 90.94 234 GLN A C 1
ATOM 1959 O O . GLN A 1 234 ? -4.523 5.391 -6.176 1 90.94 234 GLN A O 1
ATOM 1964 N N . PRO A 1 235 ? -5.852 4.914 -8 1 87 235 PRO A N 1
ATOM 1965 C CA . PRO A 1 235 ? -5.289 6.039 -8.75 1 87 235 PRO A CA 1
ATOM 1966 C C . PRO A 1 235 ? -5.898 7.383 -8.336 1 87 235 PRO A C 1
ATOM 1968 O O . PRO A 1 235 ? -6.953 7.414 -7.699 1 87 235 PRO A O 1
ATOM 1971 N N . ARG A 1 236 ? -5.215 8.492 -8.648 1 87.12 236 ARG A N 1
ATOM 1972 C CA . ARG A 1 236 ? -5.703 9.836 -8.336 1 87.12 236 ARG A CA 1
ATOM 1973 C C . ARG A 1 236 ? -6.855 10.219 -9.258 1 87.12 236 ARG A C 1
ATOM 1975 O O . ARG A 1 236 ? -6.789 10.008 -10.469 1 87.12 236 ARG A O 1
ATOM 1982 N N . LYS A 1 237 ? -7.906 10.734 -8.617 1 83.12 237 LYS A N 1
ATOM 1983 C CA . LYS A 1 237 ? -8.992 11.281 -9.43 1 83.12 237 LYS A CA 1
ATOM 1984 C C . LYS A 1 237 ? -8.656 12.688 -9.922 1 83.12 237 LYS A C 1
ATOM 1986 O O . LYS A 1 237 ? -8.242 13.539 -9.141 1 83.12 237 LYS A O 1
ATOM 1991 N N . ARG A 1 238 ? -8.578 12.914 -11.305 1 70.94 238 ARG A N 1
ATOM 1992 C CA . ARG A 1 238 ? -8.281 14.227 -11.867 1 70.94 238 ARG A CA 1
ATOM 1993 C C . ARG A 1 238 ? -9.523 15.125 -11.852 1 70.94 238 ARG A C 1
ATOM 1995 O O . ARG A 1 238 ? -10.625 14.672 -12.148 1 70.94 238 ARG A O 1
ATOM 2002 N N . ASN A 1 239 ? -9.508 16.125 -10.961 1 59 239 ASN A N 1
ATOM 2003 C CA . ASN A 1 239 ? -10.609 17.078 -10.945 1 59 239 ASN A CA 1
ATOM 2004 C C . ASN A 1 239 ? -10.641 17.906 -12.219 1 59 239 ASN A C 1
ATOM 2006 O O . ASN A 1 239 ? -9.594 18.328 -12.727 1 59 239 ASN A O 1
ATOM 2010 N N . ASP A 1 240 ? -11.68 17.75 -13.164 1 48.91 240 ASP A N 1
ATOM 2011 C CA . ASP A 1 240 ? -11.922 18.562 -14.352 1 48.91 240 ASP A CA 1
ATOM 2012 C C . ASP A 1 240 ? -11.836 20.062 -14.023 1 48.91 240 ASP A C 1
ATOM 2014 O O . ASP A 1 240 ? -11.891 20.906 -14.914 1 48.91 240 ASP A O 1
ATOM 2018 N N . SER A 1 241 ? -11.977 20.672 -12.961 1 41.75 241 SER A N 1
ATOM 2019 C CA . SER A 1 241 ? -12.195 22.109 -12.867 1 41.75 241 SER A CA 1
ATOM 2020 C C . SER A 1 241 ? -10.938 22.891 -13.25 1 41.75 241 SER A C 1
ATOM 2022 O O . SER A 1 241 ? -10.938 24.109 -13.234 1 41.75 241 SER A O 1
ATOM 2024 N N . SER A 1 242 ? -9.781 22.719 -13.305 1 32.47 242 SER A N 1
ATOM 2025 C CA . SER A 1 242 ? -8.836 23.703 -13.805 1 32.47 242 SER A CA 1
ATOM 2026 C C . SER A 1 242 ? -8.922 23.844 -15.32 1 32.47 242 SER A C 1
ATOM 2028 O O . SER A 1 242 ? -7.938 24.188 -15.969 1 32.47 242 SER A O 1
ATOM 2030 N N . ARG A 1 243 ? -9.969 23.656 -16.047 1 24.41 243 ARG A N 1
ATOM 2031 C CA . ARG A 1 243 ? -10.078 24.281 -17.359 1 24.41 243 ARG A CA 1
ATOM 2032 C C . ARG A 1 243 ? -10.523 25.734 -17.234 1 24.41 243 ARG A C 1
ATOM 2034 O O . ARG A 1 243 ? -11.406 26.062 -16.438 1 24.41 243 ARG A O 1
ATOM 2041 N N . MET B 1 1 ? 27.359 17.031 -3.531 1 54.34 1 MET B N 1
ATOM 2042 C CA . MET B 1 1 ? 26.266 17.969 -3.744 1 54.34 1 MET B CA 1
ATOM 2043 C C . MET B 1 1 ? 25.453 18.172 -2.465 1 54.34 1 MET B C 1
ATOM 2045 O O . MET B 1 1 ? 25.359 17.25 -1.641 1 54.34 1 MET B O 1
ATOM 2049 N N . ASN B 1 2 ? 25.172 19.359 -2.084 1 77.56 2 ASN B N 1
ATOM 2050 C CA . ASN B 1 2 ? 24.531 19.688 -0.823 1 77.56 2 ASN B CA 1
ATOM 2051 C C . ASN B 1 2 ? 23.109 19.125 -0.758 1 77.56 2 ASN B C 1
ATOM 2053 O O . ASN B 1 2 ? 22.297 19.375 -1.647 1 77.56 2 ASN B O 1
ATOM 2057 N N . LYS B 1 3 ? 22.812 18.125 0.122 1 87.38 3 LYS B N 1
ATOM 2058 C CA . LYS B 1 3 ? 21.5 17.5 0.271 1 87.38 3 LYS B CA 1
ATOM 2059 C C . LYS B 1 3 ? 20.469 18.516 0.759 1 87.38 3 LYS B C 1
ATOM 2061 O O . LYS B 1 3 ? 20.781 19.391 1.564 1 87.38 3 LYS B O 1
ATOM 2066 N N . GLU B 1 4 ? 19.312 18.453 0.198 1 93.5 4 GLU B N 1
ATOM 2067 C CA . GLU B 1 4 ? 18.203 19.25 0.716 1 93.5 4 GLU B CA 1
ATOM 2068 C C . GLU B 1 4 ? 17.781 18.75 2.098 1 93.5 4 GLU B C 1
ATOM 2070 O O . GLU B 1 4 ? 17.938 17.578 2.422 1 93.5 4 GLU B O 1
ATOM 2075 N N . GLN B 1 5 ? 17.266 19.734 2.934 1 97 5 GLN B N 1
ATOM 2076 C CA . GLN B 1 5 ? 16.891 19.391 4.305 1 97 5 GLN B CA 1
ATOM 2077 C C . GLN B 1 5 ? 15.391 19.5 4.52 1 97 5 GLN B C 1
ATOM 2079 O O . GLN B 1 5 ? 14.773 20.484 4.109 1 97 5 GLN B O 1
ATOM 2084 N N . PHE B 1 6 ? 14.836 18.5 5.117 1 98.25 6 PHE B N 1
ATOM 2085 C CA . PHE B 1 6 ? 13.414 18.469 5.434 1 98.25 6 PHE B CA 1
ATOM 2086 C C . PHE B 1 6 ? 13.188 18.094 6.891 1 98.25 6 PHE B C 1
ATOM 2088 O O . PHE B 1 6 ? 14.07 17.531 7.531 1 98.25 6 PHE B O 1
ATOM 2095 N N . THR B 1 7 ? 12.016 18.469 7.367 1 98.12 7 THR B N 1
ATOM 2096 C CA . THR B 1 7 ? 11.617 18.094 8.719 1 98.12 7 THR B CA 1
ATOM 2097 C C . THR B 1 7 ? 10.297 17.344 8.711 1 98.12 7 THR B C 1
ATOM 2099 O O . THR B 1 7 ? 9.359 17.734 8 1 98.12 7 THR B O 1
ATOM 2102 N N . PHE B 1 8 ? 10.289 16.234 9.438 1 98.38 8 PHE B N 1
ATOM 2103 C CA . PHE B 1 8 ? 9.062 15.477 9.633 1 98.38 8 PHE B CA 1
ATOM 2104 C C . PHE B 1 8 ? 8.445 15.781 10.992 1 98.38 8 PHE B C 1
ATOM 2106 O O . PHE B 1 8 ? 9.141 15.773 12.008 1 98.38 8 PHE B O 1
ATOM 2113 N N . TYR B 1 9 ? 7.191 16.031 10.992 1 97.88 9 TYR B N 1
ATOM 2114 C CA . TYR B 1 9 ? 6.395 16.125 12.211 1 97.88 9 TYR B CA 1
ATOM 2115 C C . TYR B 1 9 ? 5.387 14.984 12.281 1 97.88 9 TYR B C 1
ATOM 2117 O O . TYR B 1 9 ? 4.398 14.969 11.539 1 97.88 9 TYR B O 1
ATOM 2125 N N . ILE B 1 10 ? 5.625 14.07 13.203 1 97 10 ILE B N 1
ATOM 2126 C CA . ILE B 1 10 ? 4.898 12.805 13.195 1 97 10 ILE B CA 1
ATOM 2127 C C . ILE B 1 10 ? 3.885 12.789 14.336 1 97 10 ILE B C 1
ATOM 2129 O O . ILE B 1 10 ? 4.188 13.219 15.453 1 97 10 ILE B O 1
ATOM 2133 N N . ASP B 1 11 ? 2.717 12.328 14.047 1 94.88 11 ASP B N 1
ATOM 2134 C CA . ASP B 1 11 ? 1.668 12.039 15.023 1 94.88 11 ASP B CA 1
ATOM 2135 C C . ASP B 1 11 ? 1.04 10.672 14.766 1 94.88 11 ASP B C 1
ATOM 2137 O O . ASP B 1 11 ? 1.239 10.086 13.695 1 94.88 11 ASP B O 1
ATOM 2141 N N . GLU B 1 12 ? 0.371 10.164 15.789 1 91.25 12 GLU B N 1
ATOM 2142 C CA . GLU B 1 12 ? -0.244 8.844 15.641 1 91.25 12 GLU B CA 1
ATOM 2143 C C . GLU B 1 12 ? -1.623 8.805 16.297 1 91.25 12 GLU B C 1
ATOM 2145 O O . GLU B 1 12 ? -1.902 9.578 17.219 1 91.25 12 GLU B O 1
ATOM 2150 N N . SER B 1 13 ? -2.471 7.984 15.75 1 88.69 13 SER B N 1
ATOM 2151 C CA . SER B 1 13 ? -3.785 7.691 16.312 1 88.69 13 SER B CA 1
ATOM 2152 C C . SER B 1 13 ? -4.051 6.191 16.344 1 88.69 13 SER B C 1
ATOM 2154 O O . SER B 1 13 ? -3.752 5.484 15.375 1 88.69 13 SER B O 1
ATOM 2156 N N . CYS B 1 14 ? -4.395 5.734 17.453 1 79.25 14 CYS B N 1
ATOM 2157 C CA . CYS B 1 14 ? -4.773 4.336 17.625 1 79.25 14 CYS B CA 1
ATOM 2158 C C . CYS B 1 14 ? -6.203 4.219 18.141 1 79.25 14 CYS B C 1
ATOM 2160 O O . CYS B 1 14 ? -6.543 4.805 19.172 1 79.25 14 CYS B O 1
ATOM 2162 N N . HIS B 1 15 ? -6.941 3.672 17.422 1 69 15 HIS B N 1
ATOM 2163 C CA . HIS B 1 15 ? -8.32 3.424 17.828 1 69 15 HIS B CA 1
ATOM 2164 C C . HIS B 1 15 ? -8.57 1.936 18.047 1 69 15 HIS B C 1
ATOM 2166 O O . HIS B 1 15 ? -8.414 1.134 17.125 1 69 15 HIS B O 1
ATOM 2172 N N . LEU B 1 16 ? -8.242 1.427 19.25 1 56.25 16 LEU B N 1
ATOM 2173 C CA . LEU B 1 16 ? -8.359 0.014 19.594 1 56.25 16 LEU B CA 1
ATOM 2174 C C . LEU B 1 16 ? -9.82 -0.396 19.719 1 56.25 16 LEU B C 1
ATOM 2176 O O . LEU B 1 16 ? -10.719 0.446 19.609 1 56.25 16 LEU B O 1
ATOM 2180 N N . GLU B 1 17 ? -10.398 -0.903 20.797 1 48.31 17 GLU B N 1
ATOM 2181 C CA . GLU B 1 17 ? -11.289 -1.931 21.328 1 48.31 17 GLU B CA 1
ATOM 2182 C C . GLU B 1 17 ? -12.758 -1.533 21.141 1 48.31 17 GLU B C 1
ATOM 2184 O O . GLU B 1 17 ? -13.586 -2.365 20.766 1 48.31 17 GLU B O 1
ATOM 2189 N N . HIS B 1 18 ? -13.375 -0.589 21.828 1 47.88 18 HIS B N 1
ATOM 2190 C CA . HIS B 1 18 ? -14.758 -0.932 22.141 1 47.88 18 HIS B CA 1
ATOM 2191 C C . HIS B 1 18 ? -15.617 -0.987 20.875 1 47.88 18 HIS B C 1
ATOM 2193 O O . HIS B 1 18 ? -16.766 -1.441 20.906 1 47.88 18 HIS B O 1
ATOM 2199 N N . ASP B 1 19 ? -15.141 -0.456 19.828 1 48.88 19 ASP B N 1
ATOM 2200 C CA . ASP B 1 19 ? -16.141 -0.354 18.781 1 48.88 19 ASP B CA 1
ATOM 2201 C C . ASP B 1 19 ? -15.852 -1.331 17.641 1 48.88 19 ASP B C 1
ATOM 2203 O O . ASP B 1 19 ? -16.531 -1.332 16.625 1 48.88 19 ASP B O 1
ATOM 2207 N N . HIS B 1 20 ? -15.023 -2.385 17.766 1 53.53 20 HIS B N 1
ATOM 2208 C CA . HIS B 1 20 ? -14.906 -3.539 16.891 1 53.53 20 HIS B CA 1
ATOM 2209 C C . HIS B 1 20 ? -14.156 -3.18 15.609 1 53.53 20 HIS B C 1
ATOM 2211 O O . HIS B 1 20 ? -14.156 -3.953 14.648 1 53.53 20 HIS B O 1
ATOM 2217 N N . PHE B 1 21 ? -13.836 -1.875 15.367 1 58.81 21 PHE B N 1
ATOM 2218 C CA . PHE B 1 21 ? -13.047 -1.627 14.164 1 58.81 21 PHE B CA 1
ATOM 2219 C C . PHE B 1 21 ? -11.68 -1.057 14.523 1 58.81 21 PHE B C 1
ATOM 2221 O O . PHE B 1 21 ? -11.469 0.154 14.438 1 58.81 21 PHE B O 1
ATOM 2228 N N . PRO B 1 22 ? -10.641 -1.799 14.797 1 76.75 22 PRO B N 1
ATOM 2229 C CA . PRO B 1 22 ? -9.344 -1.304 15.258 1 76.75 22 PRO B CA 1
ATOM 2230 C C . PRO B 1 22 ? -8.469 -0.794 14.117 1 76.75 22 PRO B C 1
ATOM 2232 O O . PRO B 1 22 ? -8.125 -1.556 13.211 1 76.75 22 PRO B O 1
ATOM 2235 N N . VAL B 1 23 ? -8.375 0.607 14.008 1 87.75 23 VAL B N 1
ATOM 2236 C CA . VAL B 1 23 ? -7.477 1.2 13.023 1 87.75 23 VAL B CA 1
ATOM 2237 C C . VAL B 1 23 ? -6.359 1.961 13.727 1 87.75 23 VAL B C 1
ATOM 2239 O O . VAL B 1 23 ? -6.578 2.551 14.789 1 87.75 23 VAL B O 1
ATOM 2242 N N . MET B 1 24 ? -5.227 1.847 13.219 1 89.69 24 MET B N 1
ATOM 2243 C CA . MET B 1 24 ? -4.082 2.664 13.617 1 89.69 24 MET B CA 1
ATOM 2244 C C . MET B 1 24 ? -3.566 3.492 12.445 1 89.69 24 MET B C 1
ATOM 2246 O O . MET B 1 24 ? -3.529 3.012 11.312 1 89.69 24 MET B O 1
ATOM 2250 N N . CYS B 1 25 ? -3.287 4.668 12.75 1 94.5 25 CYS B N 1
ATOM 2251 C CA . CYS B 1 25 ? -2.723 5.531 11.719 1 94.5 25 CYS B CA 1
ATOM 2252 C C . CYS B 1 25 ? -1.559 6.348 12.273 1 94.5 25 CYS B C 1
ATOM 2254 O O . CYS B 1 25 ? -1.665 6.938 13.352 1 94.5 25 CYS B O 1
ATOM 2256 N N . ILE B 1 26 ? -0.444 6.289 11.688 1 95 26 ILE B N 1
ATOM 2257 C CA . ILE B 1 26 ? 0.713 7.125 11.992 1 95 26 ILE B CA 1
ATOM 2258 C C . ILE B 1 26 ? 1.118 7.91 10.742 1 95 26 ILE B C 1
ATOM 2260 O O . ILE B 1 26 ? 1.164 7.355 9.641 1 95 26 ILE B O 1
ATOM 2264 N N . GLY B 1 27 ? 1.344 9.172 10.859 1 97.81 27 GLY B N 1
ATOM 2265 C CA . GLY B 1 27 ? 1.634 10 9.695 1 97.81 27 GLY B CA 1
ATOM 2266 C C . GLY B 1 27 ? 2.48 11.211 10.023 1 97.81 27 GLY B C 1
ATOM 2267 O O . GLY B 1 27 ? 2.727 11.508 11.195 1 97.81 27 GLY B O 1
ATOM 2268 N N . TYR B 1 28 ? 2.959 11.859 8.922 1 98.5 28 TYR B N 1
ATOM 2269 C CA . TYR B 1 28 ? 3.766 13.055 9.133 1 98.5 28 TYR B CA 1
ATOM 2270 C C . TYR B 1 28 ? 3.33 14.188 8.211 1 98.5 28 TYR B C 1
ATOM 2272 O O . TYR B 1 28 ? 2.697 13.938 7.18 1 98.5 28 TYR B O 1
ATOM 2280 N N . ILE B 1 29 ? 3.605 15.352 8.656 1 98.75 29 ILE B N 1
ATOM 2281 C CA . ILE B 1 29 ? 3.766 16.5 7.77 1 98.75 29 ILE B CA 1
ATOM 2282 C C . ILE B 1 29 ? 5.25 16.734 7.484 1 98.75 29 ILE B C 1
ATOM 2284 O O . ILE B 1 29 ? 6.059 16.812 8.406 1 98.75 29 ILE B O 1
ATOM 2288 N N . LYS B 1 30 ? 5.59 16.75 6.246 1 98.69 30 LYS B N 1
ATOM 2289 C CA . LYS B 1 30 ? 6.949 17.031 5.797 1 98.69 30 LYS B CA 1
ATOM 2290 C C . LYS B 1 30 ? 7.086 18.484 5.332 1 98.69 30 LYS B C 1
ATOM 2292 O O . LYS B 1 30 ? 6.289 18.953 4.52 1 98.69 30 LYS B O 1
ATOM 2297 N N . VAL B 1 31 ? 8.07 19.172 5.879 1 98.5 31 VAL B N 1
ATOM 2298 C CA . VAL B 1 31 ? 8.258 20.594 5.598 1 98.5 31 VAL B CA 1
ATOM 2299 C C . VAL B 1 31 ? 9.703 20.859 5.176 1 98.5 31 VAL B C 1
ATOM 2301 O O . VAL B 1 31 ? 10.641 20.375 5.82 1 98.5 31 VAL B O 1
ATOM 2304 N N . PRO B 1 32 ? 9.898 21.578 4.035 1 98 32 PRO B N 1
ATOM 2305 C CA . PRO B 1 32 ? 11.266 22.031 3.756 1 98 32 PRO B CA 1
ATOM 2306 C C . PRO B 1 32 ? 11.836 22.906 4.863 1 98 32 PRO B C 1
ATOM 2308 O O . PRO B 1 32 ? 11.18 23.859 5.293 1 98 32 PRO B O 1
ATOM 2311 N N . LYS B 1 33 ? 12.969 22.672 5.219 1 96.88 33 LYS B N 1
ATOM 2312 C CA . LYS B 1 33 ? 13.602 23.375 6.336 1 96.88 33 LYS B CA 1
ATOM 2313 C C . LYS B 1 33 ? 13.586 24.891 6.117 1 96.88 33 LYS B C 1
ATOM 2315 O O . LYS B 1 33 ? 13.242 25.641 7.027 1 96.88 33 LYS B O 1
ATOM 2320 N N . GLU B 1 34 ? 13.828 25.281 4.973 1 96.69 34 GLU B N 1
ATOM 2321 C CA . GLU B 1 34 ? 13.984 26.703 4.656 1 96.69 34 GLU B CA 1
ATOM 2322 C C . GLU B 1 34 ? 12.648 27.438 4.703 1 96.69 34 GLU B C 1
ATOM 2324 O O . GLU B 1 34 ? 12.609 28.656 4.785 1 96.69 34 GLU B O 1
ATOM 2329 N N . GLN B 1 35 ? 11.602 26.688 4.68 1 97.88 35 GLN B N 1
ATOM 2330 C CA . GLN B 1 35 ? 10.289 27.312 4.609 1 97.88 35 GLN B CA 1
ATOM 2331 C C . GLN B 1 35 ? 9.508 27.109 5.906 1 97.88 35 GLN B C 1
ATOM 2333 O O . GLN B 1 35 ? 8.344 27.5 6.004 1 97.88 35 GLN B O 1
ATOM 2338 N N . THR B 1 36 ? 10.062 26.578 6.848 1 97.12 36 THR B N 1
ATOM 2339 C CA . THR B 1 36 ? 9.391 26.141 8.07 1 97.12 36 THR B CA 1
ATOM 2340 C C . THR B 1 36 ? 8.75 27.328 8.781 1 97.12 36 THR B C 1
ATOM 2342 O O . THR B 1 36 ? 7.562 27.297 9.109 1 97.12 36 THR B O 1
ATOM 2345 N N . GLU B 1 37 ? 9.531 28.328 9.016 1 97.12 37 GLU B N 1
ATOM 2346 C CA . GLU B 1 37 ? 9.039 29.469 9.773 1 97.12 37 GLU B CA 1
ATOM 2347 C C . GLU B 1 37 ? 7.926 30.203 9.016 1 97.12 37 GLU B C 1
ATOM 2349 O O . GLU B 1 37 ? 6.91 30.578 9.602 1 97.12 37 GLU B O 1
ATOM 2354 N N . GLU B 1 38 ? 8.148 30.344 7.766 1 97.81 38 GLU B N 1
ATOM 2355 C CA . GLU B 1 38 ? 7.133 31 6.949 1 97.81 38 GLU B CA 1
ATOM 2356 C C . GLU B 1 38 ? 5.816 30.219 6.98 1 97.81 38 GLU B C 1
ATOM 2358 O O . GLU B 1 38 ? 4.746 30.812 7.156 1 97.81 38 GLU B O 1
ATOM 2363 N N . MET B 1 39 ? 5.879 28.953 6.82 1 98.06 39 MET B N 1
ATOM 2364 C CA . MET B 1 39 ? 4.68 28.125 6.809 1 98.06 39 MET B CA 1
ATOM 2365 C C . MET B 1 39 ? 3.998 28.125 8.172 1 98.06 39 MET B C 1
ATOM 2367 O O . MET B 1 39 ? 2.768 28.141 8.258 1 98.06 39 MET B O 1
ATOM 2371 N N . LYS B 1 40 ? 4.781 28.141 9.18 1 97.19 40 LYS B N 1
ATOM 2372 C CA . LYS B 1 40 ? 4.25 28.234 10.539 1 97.19 40 LYS B CA 1
ATOM 2373 C C . LYS B 1 40 ? 3.449 29.516 10.727 1 97.19 40 LYS B C 1
ATOM 2375 O O . LYS B 1 40 ? 2.33 29.484 11.242 1 97.19 40 LYS B O 1
ATOM 2380 N N . GLN B 1 41 ? 3.994 30.562 10.281 1 97.44 41 GLN B N 1
ATOM 2381 C CA . GLN B 1 41 ? 3.342 31.859 10.414 1 97.44 41 GLN B CA 1
ATOM 2382 C C . GLN B 1 41 ? 2.066 31.922 9.578 1 97.44 41 GLN B C 1
ATOM 2384 O O . GLN B 1 41 ? 1.077 32.531 9.992 1 97.44 41 GLN B O 1
ATOM 2389 N N . CYS B 1 42 ? 2.137 31.312 8.43 1 97.94 42 CYS B N 1
ATOM 2390 C CA . CYS B 1 42 ? 0.957 31.281 7.57 1 97.94 42 CYS B CA 1
ATOM 2391 C C . CYS B 1 42 ? -0.184 30.516 8.227 1 97.94 42 CYS B C 1
ATOM 2393 O O . CYS B 1 42 ? -1.328 30.984 8.227 1 97.94 42 CYS B O 1
ATOM 2395 N N . ILE B 1 43 ? 0.112 29.438 8.828 1 97.88 43 ILE B N 1
ATOM 2396 C CA . ILE B 1 43 ? -0.903 28.656 9.516 1 97.88 43 ILE B CA 1
ATOM 2397 C C . ILE B 1 43 ? -1.479 29.453 10.68 1 97.88 43 ILE B C 1
ATOM 2399 O O . ILE B 1 43 ? -2.697 29.531 10.852 1 97.88 43 ILE B O 1
ATOM 2403 N N . LYS B 1 44 ? -0.592 30.125 11.391 1 96.75 44 LYS B N 1
ATOM 2404 C CA . LYS B 1 44 ? -1.045 30.953 12.5 1 96.75 44 LYS B CA 1
ATOM 2405 C C . LYS B 1 44 ? -1.934 32.094 12 1 96.75 44 LYS B C 1
ATOM 2407 O O . LYS B 1 44 ? -2.932 32.438 12.641 1 96.75 44 LYS B O 1
ATOM 2412 N N . ALA B 1 45 ? -1.542 32.656 10.953 1 97.69 45 ALA B N 1
ATOM 2413 C CA . ALA B 1 45 ? -2.305 33.75 10.375 1 97.69 45 ALA B CA 1
ATOM 2414 C C . ALA B 1 45 ? -3.703 33.281 9.969 1 97.69 45 ALA B C 1
ATOM 2416 O O . ALA B 1 45 ? -4.684 34 10.18 1 97.69 45 ALA B O 1
ATOM 2417 N N . ILE B 1 46 ? -3.814 32.156 9.359 1 97.69 46 ILE B N 1
ATOM 2418 C CA . ILE B 1 46 ? -5.105 31.594 8.969 1 97.69 46 ILE B CA 1
ATOM 2419 C C . ILE B 1 46 ? -5.984 31.406 10.203 1 97.69 46 ILE B C 1
ATOM 2421 O O . ILE B 1 46 ? -7.141 31.812 10.219 1 97.69 46 ILE B O 1
ATOM 2425 N N . LYS B 1 47 ? -5.426 30.812 11.211 1 96 47 LYS B N 1
ATOM 2426 C CA . LYS B 1 47 ? -6.172 30.609 12.445 1 96 47 LYS B CA 1
ATOM 2427 C C . LYS B 1 47 ? -6.629 31.938 13.055 1 96 47 LYS B C 1
ATOM 2429 O O . LYS B 1 47 ? -7.793 32.062 13.438 1 96 47 LYS B O 1
ATOM 2434 N N . ARG B 1 48 ? -5.758 32.875 13.117 1 96 48 ARG B N 1
ATOM 2435 C CA . ARG B 1 48 ? -6.066 34.188 13.664 1 96 48 ARG B CA 1
ATOM 2436 C C . ARG B 1 48 ? -7.168 34.875 12.867 1 96 48 ARG B C 1
ATOM 2438 O O . ARG B 1 48 ? -8.047 35.531 13.438 1 96 48 ARG B O 1
ATOM 2445 N N . GLY B 1 49 ? -7.062 34.75 11.625 1 96.12 49 GLY B N 1
ATOM 2446 C CA . GLY B 1 49 ? -8.07 35.344 10.758 1 96.12 49 GLY B CA 1
ATOM 2447 C C . GLY B 1 49 ? -9.477 34.844 11.047 1 96.12 49 GLY B C 1
ATOM 2448 O O . GLY B 1 49 ? -10.453 35.562 10.812 1 96.12 49 GLY B O 1
ATOM 2449 N N . HIS B 1 50 ? -9.594 33.688 11.594 1 95.5 50 HIS B N 1
ATOM 2450 C CA . HIS B 1 50 ? -10.883 33.094 11.953 1 95.5 50 HIS B CA 1
ATOM 2451 C C . HIS B 1 50 ? -11.102 33.125 13.461 1 95.5 50 HIS B C 1
ATOM 2453 O O . HIS B 1 50 ? -11.969 32.406 13.977 1 95.5 50 HIS B O 1
ATOM 2459 N N . ASN B 1 51 ? -10.219 33.781 14.188 1 93.31 51 ASN B N 1
ATOM 2460 C CA . ASN B 1 51 ? -10.305 34.031 15.625 1 93.31 51 ASN B CA 1
ATOM 2461 C C . ASN B 1 51 ? -10.078 32.75 16.422 1 93.31 51 ASN B C 1
ATOM 2463 O O . ASN B 1 51 ? -10.758 32.5 17.422 1 93.31 51 ASN B O 1
ATOM 2467 N N . ILE B 1 52 ? -9.227 31.906 15.906 1 90.12 52 ILE B N 1
ATOM 2468 C CA . ILE B 1 52 ? -8.828 30.688 16.609 1 90.12 52 ILE B CA 1
ATOM 2469 C C . ILE B 1 52 ? -7.391 30.844 17.125 1 90.12 52 ILE B C 1
ATOM 2471 O O . ILE B 1 52 ? -6.453 30.922 16.328 1 90.12 52 ILE B O 1
ATOM 2475 N N . LEU B 1 53 ? -7.27 30.812 18.422 1 86.06 53 LEU B N 1
ATOM 2476 C CA . LEU B 1 53 ? -5.957 31.047 19 1 86.06 53 LEU B CA 1
ATOM 2477 C C . LEU B 1 53 ? -5.449 29.797 19.719 1 86.06 53 LEU B C 1
ATOM 2479 O O . LEU B 1 53 ? -4.266 29.703 20.047 1 86.06 53 LEU B O 1
ATOM 2483 N N . HIS B 1 54 ? -6.328 28.922 19.828 1 86.12 54 HIS B N 1
ATOM 2484 C CA . HIS B 1 54 ? -5.969 27.719 20.578 1 86.12 54 HIS B CA 1
ATOM 2485 C C . HIS B 1 54 ? -5.543 26.594 19.641 1 86.12 54 HIS B C 1
ATOM 2487 O O . HIS B 1 54 ? -5.598 26.734 18.422 1 86.12 54 HIS B O 1
ATOM 2493 N N . GLU B 1 55 ? -5.094 25.531 20.25 1 89.62 55 GLU B N 1
ATOM 2494 C CA . GLU B 1 55 ? -4.699 24.328 19.531 1 89.62 55 GLU B CA 1
ATOM 2495 C C . GLU B 1 55 ? -5.902 23.672 18.844 1 89.62 55 GLU B C 1
ATOM 2497 O O . GLU B 1 55 ? -6.988 23.609 19.438 1 89.62 55 GLU B O 1
ATOM 2502 N N . ILE B 1 56 ? -5.664 23.281 17.625 1 89.56 56 ILE B N 1
ATOM 2503 C CA . ILE B 1 56 ? -6.73 22.578 16.938 1 89.56 56 ILE B CA 1
ATOM 2504 C C . ILE B 1 56 ? -6.527 21.078 17.062 1 89.56 56 ILE B C 1
ATOM 2506 O O . ILE B 1 56 ? -5.391 20.594 17.047 1 89.56 56 ILE B O 1
ATOM 2510 N N . LYS B 1 57 ? -7.586 20.375 17.266 1 89.88 57 LYS B N 1
ATOM 2511 C CA . LYS B 1 57 ? -7.602 18.922 17.375 1 89.88 57 LYS B CA 1
ATOM 2512 C C . LYS B 1 57 ? -8.766 18.312 16.594 1 89.88 57 LYS B C 1
ATOM 2514 O O . LYS B 1 57 ? -9.875 18.859 16.609 1 89.88 57 LYS B O 1
ATOM 2519 N N . TRP B 1 58 ? -8.453 17.25 15.945 1 92.69 58 TRP B N 1
ATOM 2520 C CA . TRP B 1 58 ? -9.492 16.578 15.172 1 92.69 58 TRP B CA 1
ATOM 2521 C C . TRP B 1 58 ? -10.711 16.266 16.047 1 92.69 58 TRP B C 1
ATOM 2523 O O . TRP B 1 58 ? -11.844 16.484 15.633 1 92.69 58 TRP B O 1
ATOM 2533 N N . ASN B 1 59 ? -10.508 15.805 17.234 1 89.75 59 ASN B N 1
ATOM 2534 C CA . ASN B 1 59 ? -11.578 15.305 18.094 1 89.75 59 ASN B CA 1
ATOM 2535 C C . ASN B 1 59 ? -12.516 16.438 18.531 1 89.75 59 ASN B C 1
ATOM 2537 O O . ASN B 1 59 ? -13.656 16.172 18.922 1 89.75 59 ASN B O 1
ATOM 2541 N N . THR B 1 60 ? -12.102 17.703 18.391 1 88.5 60 THR B N 1
ATOM 2542 C CA . THR B 1 60 ? -12.891 18.812 18.891 1 88.5 60 THR B CA 1
ATOM 2543 C C . THR B 1 60 ? -13.508 19.609 17.75 1 88.5 60 THR B C 1
ATOM 2545 O O . THR B 1 60 ? -14.086 20.672 17.969 1 88.5 60 THR B O 1
ATOM 2548 N N . ILE B 1 61 ? -13.375 19.141 16.578 1 91.69 61 ILE B N 1
ATOM 2549 C CA . ILE B 1 61 ? -13.914 19.859 15.422 1 91.69 61 ILE B CA 1
ATOM 2550 C C . ILE B 1 61 ? -15.438 19.953 15.539 1 91.69 61 ILE B C 1
ATOM 2552 O O . ILE B 1 61 ? -16.094 18.938 15.805 1 91.69 61 ILE B O 1
ATOM 2556 N N . SER B 1 62 ? -15.867 21.203 15.461 1 85.12 62 SER B N 1
ATOM 2557 C CA . SER B 1 62 ? -17.297 21.5 15.453 1 85.12 62 SER B CA 1
ATOM 2558 C C . SER B 1 62 ? -17.703 22.281 14.203 1 85.12 62 SER B C 1
ATOM 2560 O O . SER B 1 62 ? -16.844 22.641 13.391 1 85.12 62 SER B O 1
ATOM 2562 N N . ASN B 1 63 ? -18.938 22.516 14.039 1 86.44 63 ASN B N 1
ATOM 2563 C CA . ASN B 1 63 ? -19.469 23.188 12.867 1 86.44 63 ASN B CA 1
ATOM 2564 C C . ASN B 1 6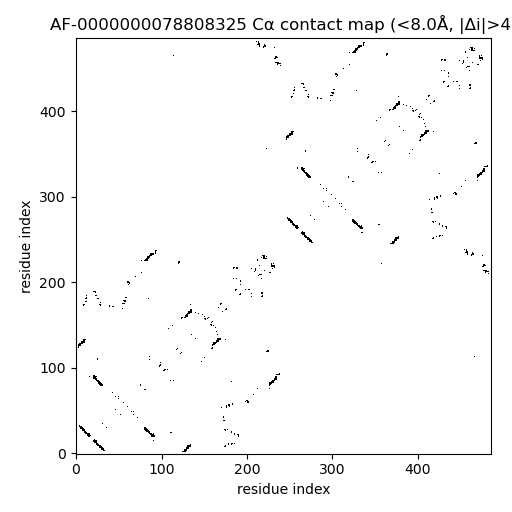3 ? -19.031 24.656 12.805 1 86.44 63 ASN B C 1
ATOM 2566 O O . ASN B 1 63 ? -19.047 25.266 11.734 1 86.44 63 ASN B O 1
ATOM 2570 N N . THR B 1 64 ? -18.609 25.188 13.844 1 85.56 64 THR B N 1
ATOM 2571 C CA . THR B 1 64 ? -18.359 26.625 13.938 1 85.56 64 THR B CA 1
ATOM 2572 C C . THR B 1 64 ? -17.062 26.984 13.219 1 85.56 64 THR B C 1
ATOM 2574 O O . THR B 1 64 ? -16.922 28.109 12.711 1 85.56 64 THR B O 1
ATOM 2577 N N . HIS B 1 65 ? -16.172 26.047 12.984 1 88.19 65 HIS B N 1
ATOM 2578 C CA . HIS B 1 65 ? -14.859 26.438 12.477 1 88.19 65 HIS B CA 1
ATOM 2579 C C . HIS B 1 65 ? -14.547 25.719 11.164 1 88.19 65 HIS B C 1
ATOM 2581 O O . HIS B 1 65 ? -13.383 25.578 10.797 1 88.19 65 HIS B O 1
ATOM 2587 N N . ILE B 1 66 ? -15.453 25.438 10.414 1 94.44 66 ILE B N 1
ATOM 2588 C CA . ILE B 1 66 ? -15.273 24.641 9.203 1 94.44 66 ILE B CA 1
ATOM 2589 C C . ILE B 1 66 ? -14.5 25.453 8.164 1 94.44 66 ILE B C 1
ATOM 2591 O O . ILE B 1 66 ? -13.648 24.922 7.453 1 94.44 66 ILE B O 1
ATOM 2595 N N . ASP B 1 67 ? -14.805 26.75 8.109 1 95.62 67 ASP B N 1
ATOM 2596 C CA . ASP B 1 67 ? -14.164 27.594 7.121 1 95.62 67 ASP B CA 1
ATOM 2597 C C . ASP B 1 67 ? -12.664 27.719 7.387 1 95.62 67 ASP B C 1
ATOM 2599 O O . ASP B 1 67 ? -11.859 27.766 6.449 1 95.62 67 ASP B O 1
ATOM 2603 N N . MET B 1 68 ? -12.328 27.781 8.578 1 96.5 68 MET B N 1
ATOM 2604 C CA . MET B 1 68 ? -10.914 27.812 8.938 1 96.5 68 MET B CA 1
ATOM 2605 C C . MET B 1 68 ? -10.195 26.547 8.477 1 96.5 68 MET B C 1
ATOM 2607 O O . MET B 1 68 ? -9.141 26.625 7.848 1 96.5 68 MET B O 1
ATOM 2611 N N . TYR B 1 69 ? -10.797 25.438 8.695 1 97.12 69 TYR B N 1
ATOM 2612 C CA . TYR B 1 69 ? -10.188 24.172 8.312 1 97.12 69 TYR B CA 1
ATOM 2613 C C . TYR B 1 69 ? -10.086 24.047 6.801 1 97.12 69 TYR B C 1
ATOM 2615 O O . TYR B 1 69 ? -9.094 23.531 6.281 1 97.12 69 TYR B O 1
ATOM 2623 N N . LYS B 1 70 ? -11.078 24.484 6.117 1 97.81 70 LYS B N 1
ATOM 2624 C CA . LYS B 1 70 ? -11.023 24.469 4.656 1 97.81 70 LYS B CA 1
ATOM 2625 C C . LYS B 1 70 ? -9.875 25.328 4.141 1 97.81 70 LYS B C 1
ATOM 2627 O O . LYS B 1 70 ? -9.18 24.953 3.197 1 97.81 70 LYS B O 1
ATOM 2632 N N . GLU B 1 71 ? -9.703 26.453 4.762 1 98.19 71 GLU B N 1
ATOM 2633 C CA . GLU B 1 71 ? -8.594 27.312 4.375 1 98.19 71 GLU B CA 1
ATOM 2634 C C . GLU B 1 71 ? -7.25 26.672 4.672 1 98.19 71 GLU B C 1
ATOM 2636 O O . GLU B 1 71 ? -6.305 26.797 3.893 1 98.19 71 GLU B O 1
ATOM 2641 N N . LEU B 1 72 ? -7.129 26.016 5.77 1 98.12 72 LEU B N 1
ATOM 2642 C CA . LEU B 1 72 ? -5.918 25.266 6.102 1 98.12 72 LEU B CA 1
ATOM 2643 C C . LEU B 1 72 ? -5.648 24.188 5.07 1 98.12 72 LEU B C 1
ATOM 2645 O O . LEU B 1 72 ? -4.504 23.984 4.656 1 98.12 72 LEU B O 1
ATOM 2649 N N . ILE B 1 73 ? -6.703 23.5 4.688 1 98.56 73 ILE B N 1
ATOM 2650 C CA . ILE B 1 73 ? -6.59 22.469 3.658 1 98.56 73 ILE B CA 1
ATOM 2651 C C . ILE B 1 73 ? -6.078 23.094 2.361 1 98.56 73 ILE B C 1
ATOM 2653 O O . ILE B 1 73 ? -5.145 22.578 1.742 1 98.56 73 ILE B O 1
ATOM 2657 N N . ASP B 1 74 ? -6.691 24.188 1.969 1 98.69 74 ASP B N 1
ATOM 2658 C CA . ASP B 1 74 ? -6.25 24.891 0.766 1 98.69 74 ASP B CA 1
ATOM 2659 C C . ASP B 1 74 ? -4.773 25.266 0.86 1 98.69 74 ASP B C 1
ATOM 2661 O O . ASP B 1 74 ? -4.012 25.047 -0.082 1 98.69 74 ASP B O 1
ATOM 2665 N N . TYR B 1 75 ? -4.406 25.844 1.933 1 98.75 75 TYR B N 1
ATOM 2666 C CA . TYR B 1 75 ? -3.021 26.266 2.125 1 98.75 75 TYR B CA 1
ATOM 2667 C C . TYR B 1 75 ? -2.072 25.078 2.016 1 98.75 75 TYR B C 1
ATOM 2669 O O . TYR B 1 75 ? -1.023 25.172 1.374 1 98.75 75 TYR B O 1
ATOM 2677 N N . PHE B 1 76 ? -2.387 23.984 2.668 1 98.69 76 PHE B N 1
ATOM 2678 C CA . PHE B 1 76 ? -1.574 22.781 2.592 1 98.69 76 PHE B CA 1
ATOM 2679 C C . PHE B 1 76 ? -1.347 22.359 1.143 1 98.69 76 PHE B C 1
ATOM 2681 O O . PHE B 1 76 ? -0.21 22.125 0.73 1 98.69 76 PHE B O 1
ATOM 2688 N N . PHE B 1 77 ? -2.41 22.266 0.408 1 98.38 77 PHE B N 1
ATOM 2689 C CA . PHE B 1 77 ? -2.303 21.766 -0.958 1 98.38 77 PHE B CA 1
ATOM 2690 C C . PHE B 1 77 ? -1.616 22.797 -1.854 1 98.38 77 PHE B C 1
ATOM 2692 O O . PHE B 1 77 ? -1.049 22.438 -2.889 1 98.38 77 PHE B O 1
ATOM 2699 N N . ASP B 1 78 ? -1.567 24.031 -1.461 1 97.94 78 ASP B N 1
ATOM 2700 C CA . ASP B 1 78 ? -0.921 25.094 -2.236 1 97.94 78 ASP B CA 1
ATOM 2701 C C . ASP B 1 78 ? 0.547 25.234 -1.844 1 97.94 78 ASP B C 1
ATOM 2703 O O . ASP B 1 78 ? 1.321 25.891 -2.549 1 97.94 78 ASP B O 1
ATOM 2707 N N . SER B 1 79 ? 0.948 24.75 -0.754 1 98.19 79 SER B N 1
ATOM 2708 C CA . SER B 1 79 ? 2.311 24.875 -0.245 1 98.19 79 SER B CA 1
ATOM 2709 C C . SER B 1 79 ? 3.154 23.656 -0.625 1 98.19 79 SER B C 1
ATOM 2711 O O . SER B 1 79 ? 2.666 22.75 -1.283 1 98.19 79 SER B O 1
ATOM 2713 N N . ASN B 1 80 ? 4.387 23.688 -0.171 1 97.75 80 ASN B N 1
ATOM 2714 C CA . ASN B 1 80 ? 5.297 22.578 -0.448 1 97.75 80 ASN B CA 1
ATOM 2715 C C . ASN B 1 80 ? 5.27 21.531 0.668 1 97.75 80 ASN B C 1
ATOM 2717 O O . ASN B 1 80 ? 6.109 20.641 0.705 1 97.75 80 ASN B O 1
ATOM 2721 N N . MET B 1 81 ? 4.312 21.656 1.537 1 98.5 81 MET B N 1
ATOM 2722 C CA . MET B 1 81 ? 4.152 20.625 2.564 1 98.5 81 MET B CA 1
ATOM 2723 C C . MET B 1 81 ? 3.686 19.312 1.949 1 98.5 81 MET B C 1
ATOM 2725 O O . MET B 1 81 ? 3.002 19.312 0.924 1 98.5 81 MET B O 1
ATOM 2729 N N . GLU B 1 82 ? 4.055 18.281 2.561 1 98.69 82 GLU B N 1
ATOM 2730 C CA . GLU B 1 82 ? 3.619 16.938 2.154 1 98.69 82 GLU B CA 1
ATOM 2731 C C . GLU B 1 82 ? 3.084 16.156 3.346 1 98.69 82 GLU B C 1
ATOM 2733 O O . GLU B 1 82 ? 3.545 16.328 4.473 1 98.69 82 GLU B O 1
ATOM 2738 N N . PHE B 1 83 ? 2.123 15.352 3.072 1 98.81 83 PHE B N 1
ATOM 2739 C CA . PHE B 1 83 ? 1.563 14.461 4.086 1 98.81 83 PHE B CA 1
ATOM 2740 C C . PHE B 1 83 ? 1.669 13.008 3.652 1 98.81 83 PHE B C 1
ATOM 2742 O O . PHE B 1 83 ? 1.4 12.68 2.496 1 98.81 83 PHE B O 1
ATOM 2749 N N . ARG B 1 84 ? 2.076 12.164 4.527 1 98.56 84 ARG B N 1
ATOM 2750 C CA . ARG B 1 84 ? 2.078 10.719 4.332 1 98.56 84 ARG B CA 1
ATOM 2751 C C . ARG B 1 84 ? 1.674 9.992 5.609 1 98.56 84 ARG B C 1
ATOM 2753 O O . ARG B 1 84 ? 2.084 10.375 6.707 1 98.56 84 ARG B O 1
ATOM 2760 N N . CYS B 1 85 ? 0.899 8.922 5.449 1 98.19 85 CYS B N 1
ATOM 2761 C CA . CYS B 1 85 ? 0.57 8.141 6.637 1 98.19 85 CYS B CA 1
ATOM 2762 C C . CYS B 1 85 ? 0.516 6.652 6.316 1 98.19 85 CYS B C 1
ATOM 2764 O O . CYS B 1 85 ? 0.386 6.27 5.152 1 98.19 85 CYS B O 1
ATOM 2766 N N . ILE B 1 86 ? 0.725 5.91 7.336 1 96.38 86 ILE B N 1
ATOM 2767 C CA . ILE B 1 86 ? 0.475 4.473 7.352 1 96.38 86 ILE B CA 1
ATOM 2768 C C . ILE B 1 86 ? -0.87 4.188 8.016 1 96.38 86 ILE B C 1
ATOM 2770 O O . ILE B 1 86 ? -1.089 4.559 9.172 1 96.38 86 ILE B O 1
ATOM 2774 N N . LEU B 1 87 ? -1.766 3.629 7.301 1 95.62 87 LEU B N 1
ATOM 2775 C CA . LEU B 1 87 ? -3.068 3.223 7.812 1 95.62 87 LEU B CA 1
ATOM 2776 C C . LEU B 1 87 ? -3.135 1.708 7.988 1 95.62 87 LEU B C 1
ATOM 2778 O O . LEU B 1 87 ? -3.035 0.962 7.012 1 95.62 87 LEU B O 1
ATOM 2782 N N . VAL B 1 88 ? -3.266 1.274 9.188 1 92.56 88 VAL B N 1
ATOM 2783 C CA . VAL B 1 88 ? -3.352 -0.15 9.484 1 92.56 88 VAL B CA 1
ATOM 2784 C C . VAL B 1 88 ? -4.793 -0.518 9.836 1 92.56 88 VAL B C 1
ATOM 2786 O O . VAL B 1 88 ? -5.352 -0.008 10.812 1 92.56 88 VAL B O 1
ATOM 2789 N N . LYS B 1 89 ? -5.312 -1.447 9.094 1 88.94 89 LYS B N 1
ATOM 2790 C CA . LYS B 1 89 ? -6.668 -1.931 9.328 1 88.94 89 LYS B CA 1
ATOM 2791 C C . LYS B 1 89 ? -6.656 -3.305 9.992 1 88.94 89 LYS B C 1
ATOM 2793 O O . LYS B 1 89 ? -5.672 -4.039 9.891 1 88.94 89 LYS B O 1
ATOM 2798 N N . TYR B 1 90 ? -7.773 -3.68 10.75 1 77 90 TYR B N 1
ATOM 2799 C CA . TYR B 1 90 ? -7.98 -4.965 11.406 1 77 90 TYR B CA 1
ATOM 2800 C C . TYR B 1 90 ? -6.922 -5.211 12.477 1 77 90 TYR B C 1
ATOM 2802 O O . TYR B 1 90 ? -6.336 -6.297 12.539 1 77 90 TYR B O 1
ATOM 2810 N N . LYS B 1 91 ? -6.719 -4.375 13.273 1 62.06 91 LYS B N 1
ATOM 2811 C CA . LYS B 1 91 ? -5.672 -4.441 14.289 1 62.06 91 LYS B CA 1
ATOM 2812 C C . LYS B 1 91 ? -5.949 -5.566 15.281 1 62.06 91 LYS B C 1
ATOM 2814 O O . LYS B 1 91 ? -5.039 -6.027 15.977 1 62.06 91 LYS B O 1
ATOM 2819 N N . ASP B 1 92 ? -7.285 -5.941 15.273 1 61.03 92 ASP B N 1
ATOM 2820 C CA . ASP B 1 92 ? -7.648 -7.035 16.172 1 61.03 92 ASP B CA 1
ATOM 2821 C C . ASP B 1 92 ? -6.906 -8.32 15.805 1 61.03 92 ASP B C 1
ATOM 2823 O O . ASP B 1 92 ? -6.812 -9.242 16.609 1 61.03 92 ASP B O 1
ATOM 2827 N N . ARG B 1 93 ? -6.477 -8.344 14.633 1 58.44 93 ARG B N 1
ATOM 2828 C CA . ARG B 1 93 ? -5.703 -9.508 14.203 1 58.44 93 ARG B CA 1
ATOM 2829 C C . ARG B 1 93 ? -4.348 -9.547 14.906 1 58.44 93 ARG B C 1
ATOM 2831 O O . ARG B 1 93 ? -3.688 -10.586 14.93 1 58.44 93 ARG B O 1
ATOM 2838 N N . LEU B 1 94 ? -3.891 -8.375 15.328 1 57.66 94 LEU B N 1
ATOM 2839 C CA . LEU B 1 94 ? -2.656 -8.312 16.109 1 57.66 94 LEU B CA 1
ATOM 2840 C C . LEU B 1 94 ? -2.855 -8.898 17.5 1 57.66 94 LEU B C 1
ATOM 2842 O O . LEU B 1 94 ? -3.801 -8.531 18.203 1 57.66 94 LEU B O 1
ATOM 2846 N N . ASP B 1 95 ? -2.809 -10.219 17.562 1 50.41 95 ASP B N 1
ATOM 2847 C CA . ASP B 1 95 ? -2.994 -10.875 18.844 1 50.41 95 ASP B CA 1
ATOM 2848 C C . ASP B 1 95 ? -2.537 -9.977 20 1 50.41 95 ASP B C 1
ATOM 2850 O O . ASP B 1 95 ? -1.516 -9.297 19.891 1 50.41 95 ASP B O 1
ATOM 2854 N N . ASN B 1 96 ? -3.445 -9.68 20.875 1 46.34 96 ASN B N 1
ATOM 2855 C CA . ASN B 1 96 ? -3.154 -9.07 22.172 1 46.34 96 ASN B CA 1
ATOM 2856 C C . ASN B 1 96 ? -1.768 -9.453 22.672 1 46.34 96 ASN B C 1
ATOM 2858 O O . ASN B 1 96 ? -1.083 -8.648 23.297 1 46.34 96 ASN B O 1
ATOM 2862 N N . LEU B 1 97 ? -1.492 -10.641 22.516 1 43.91 97 LEU B N 1
ATOM 2863 C CA . LEU B 1 97 ? -0.268 -11.148 23.125 1 43.91 97 LEU B CA 1
ATOM 2864 C C . LEU B 1 97 ? 0.962 -10.531 22.469 1 43.91 97 LEU B C 1
ATOM 2866 O O . LEU B 1 97 ? 1.955 -10.25 23.141 1 43.91 97 LEU B O 1
ATOM 2870 N N . SER B 1 98 ? 0.966 -10.43 21.234 1 46.19 98 SER B N 1
ATOM 2871 C CA . SER B 1 98 ? 2.146 -9.859 20.594 1 46.19 98 SER B CA 1
ATOM 2872 C C . SER B 1 98 ? 2.246 -8.359 20.844 1 46.19 98 SER B C 1
ATOM 2874 O O . SER B 1 98 ? 3.346 -7.805 20.875 1 46.19 98 SER B O 1
ATOM 2876 N N . PHE B 1 99 ? 1.197 -7.727 20.891 1 46.41 99 PHE B N 1
ATOM 2877 C CA . PHE B 1 99 ? 1.187 -6.312 21.25 1 46.41 99 PHE B CA 1
ATOM 2878 C C . PHE B 1 99 ? 1.581 -6.117 22.703 1 46.41 99 PHE B C 1
ATOM 2880 O O . PHE B 1 99 ? 2.262 -5.145 23.047 1 46.41 99 PHE B O 1
ATOM 2887 N N . ASN B 1 100 ? 1.105 -6.93 23.609 1 42.34 100 ASN B N 1
ATOM 2888 C CA . ASN B 1 100 ? 1.368 -6.781 25.031 1 42.34 100 ASN B CA 1
ATOM 2889 C C . ASN B 1 100 ? 2.764 -7.277 25.406 1 42.34 100 ASN B C 1
ATOM 2891 O O . ASN B 1 100 ? 3.307 -6.902 26.438 1 42.34 100 ASN B O 1
ATOM 2895 N N . ASN B 1 101 ? 3.227 -8.281 24.781 1 42.62 101 ASN B N 1
ATOM 2896 C CA . ASN B 1 101 ? 4.445 -8.914 25.281 1 42.62 101 ASN B CA 1
ATOM 2897 C C . ASN B 1 101 ? 5.691 -8.211 24.75 1 42.62 101 ASN B C 1
ATOM 2899 O O . ASN B 1 101 ? 6.734 -8.844 24.562 1 42.62 101 ASN B O 1
ATOM 2903 N N . GLY B 1 102 ? 5.57 -6.836 24.531 1 46.53 102 GLY B N 1
ATOM 2904 C CA . GLY B 1 102 ? 6.793 -6.156 24.125 1 46.53 102 GLY B CA 1
ATOM 2905 C C . GLY B 1 102 ? 6.93 -6.027 22.625 1 46.53 102 GLY B C 1
ATOM 2906 O O . GLY B 1 102 ? 7.824 -5.336 22.125 1 46.53 102 GLY B O 1
ATOM 2907 N N . GLU B 1 103 ? 6.059 -6.781 21.938 1 51.59 103 GLU B N 1
ATOM 2908 C CA . GLU B 1 103 ? 6.027 -6.836 20.484 1 51.59 103 GLU B CA 1
ATOM 2909 C C . GLU B 1 103 ? 5.324 -5.617 19.906 1 51.59 103 GLU B C 1
ATOM 2911 O O . GLU B 1 103 ? 5.613 -5.207 18.781 1 51.59 103 GLU B O 1
ATOM 2916 N N . HIS B 1 104 ? 4.562 -4.992 20.812 1 51.56 104 HIS B N 1
ATOM 2917 C CA . HIS B 1 104 ? 3.945 -3.732 20.406 1 51.56 104 HIS B CA 1
ATOM 2918 C C . HIS B 1 104 ? 5 -2.699 20.031 1 51.56 104 HIS B C 1
ATOM 2920 O O . HIS B 1 104 ? 4.852 -1.987 19.031 1 51.56 104 HIS B O 1
ATOM 2926 N N . ASP B 1 105 ? 5.934 -2.766 20.906 1 58.03 105 ASP B N 1
ATOM 2927 C CA . ASP B 1 105 ? 7.02 -1.822 20.656 1 58.03 105 ASP B CA 1
ATOM 2928 C C . ASP B 1 105 ? 7.684 -2.096 19.312 1 58.03 105 ASP B C 1
ATOM 2930 O O . ASP B 1 105 ? 8.023 -1.162 18.578 1 58.03 105 ASP B O 1
ATOM 2934 N N . ASN B 1 106 ? 7.578 -3.295 19.016 1 75.44 106 ASN B N 1
ATOM 2935 C CA . ASN B 1 106 ? 8.227 -3.658 17.766 1 75.44 106 ASN B CA 1
ATOM 2936 C C . ASN B 1 106 ? 7.387 -3.244 16.562 1 75.44 106 ASN B C 1
ATOM 2938 O O . ASN B 1 106 ? 7.922 -2.762 15.555 1 75.44 106 ASN B O 1
ATOM 2942 N N . PHE B 1 107 ? 6.055 -3.197 16.891 1 80.88 107 PHE B N 1
ATOM 2943 C CA . PHE B 1 107 ? 5.152 -2.844 15.797 1 80.88 107 PHE B CA 1
ATOM 2944 C C . PHE B 1 107 ? 5.227 -1.352 15.492 1 80.88 107 PHE B C 1
ATOM 2946 O O . PHE B 1 107 ? 5.254 -0.95 14.328 1 80.88 107 PHE B O 1
ATOM 2953 N N . TYR B 1 108 ? 5.344 -0.656 16.594 1 83 108 TYR B N 1
ATOM 2954 C CA . TYR B 1 108 ? 5.445 0.793 16.453 1 83 108 TYR B CA 1
ATOM 2955 C C . TYR B 1 108 ? 6.68 1.184 15.656 1 83 108 TYR B C 1
ATOM 2957 O O . TYR B 1 108 ? 6.598 1.984 14.727 1 83 108 TYR B O 1
ATOM 2965 N N . TYR B 1 109 ? 7.715 0.563 15.953 1 85.81 109 TYR B N 1
ATOM 2966 C CA . TYR B 1 109 ? 8.969 0.878 15.281 1 85.81 109 TYR B CA 1
ATOM 2967 C C . TYR B 1 109 ? 8.922 0.463 13.812 1 85.81 109 TYR B C 1
ATOM 2969 O O . TYR B 1 109 ? 9.469 1.153 12.945 1 85.81 109 TYR B O 1
ATOM 2977 N N . LYS B 1 110 ? 8.297 -0.59 13.625 1 88.69 110 LYS B N 1
ATOM 2978 C CA . LYS B 1 110 ? 8.125 -1.057 12.25 1 88.69 110 LYS B CA 1
ATOM 2979 C C . LYS B 1 110 ? 7.297 -0.066 11.43 1 88.69 110 LYS B C 1
ATOM 2981 O O . LYS B 1 110 ? 7.609 0.199 10.273 1 88.69 110 LYS B O 1
ATOM 2986 N N . MET B 1 111 ? 6.258 0.454 12.031 1 91.5 111 MET B N 1
ATOM 2987 C CA . MET B 1 111 ? 5.418 1.429 11.344 1 91.5 111 MET B CA 1
ATOM 2988 C C . MET B 1 111 ? 6.191 2.713 11.062 1 91.5 111 MET B C 1
ATOM 2990 O O . MET B 1 111 ? 6.059 3.299 9.984 1 91.5 111 MET B O 1
ATOM 2994 N N . ILE B 1 112 ? 7.004 3.086 12.055 1 92.19 112 ILE B N 1
ATOM 2995 C CA . ILE B 1 112 ? 7.84 4.266 11.844 1 92.19 112 ILE B CA 1
ATOM 2996 C C . ILE B 1 112 ? 8.797 4.02 10.68 1 92.19 112 ILE B C 1
ATOM 2998 O O . ILE B 1 112 ? 8.992 4.898 9.836 1 92.19 112 ILE B O 1
ATOM 3002 N N . TYR B 1 113 ? 9.32 2.898 10.656 1 92.06 113 TYR B N 1
ATOM 3003 C CA . TYR B 1 113 ? 10.219 2.512 9.57 1 92.06 113 TYR B CA 1
ATOM 3004 C C . TYR B 1 113 ? 9.516 2.607 8.227 1 92.06 113 TYR B C 1
ATOM 3006 O O . TYR B 1 113 ? 10.023 3.234 7.293 1 92.06 113 TYR B O 1
ATOM 3014 N N . TYR B 1 114 ? 8.336 2.02 8.117 1 92.69 114 TYR B N 1
ATOM 3015 C CA . TYR B 1 114 ? 7.578 2.061 6.875 1 92.69 114 TYR B CA 1
ATOM 3016 C C . TYR B 1 114 ? 7.223 3.494 6.5 1 92.69 114 TYR B C 1
ATOM 3018 O O . TYR B 1 114 ? 7.199 3.846 5.32 1 92.69 114 TYR B O 1
ATOM 3026 N N . LEU B 1 115 ? 6.961 4.238 7.496 1 96 115 LEU B N 1
ATOM 3027 C CA . LEU B 1 115 ? 6.566 5.625 7.281 1 96 115 LEU B CA 1
ATOM 3028 C C . LEU B 1 115 ? 7.707 6.426 6.664 1 96 115 LEU B C 1
ATOM 3030 O O . LEU B 1 115 ? 7.508 7.148 5.684 1 96 115 LEU B O 1
ATOM 3034 N N . LEU B 1 116 ? 8.867 6.223 7.156 1 95.94 116 LEU B N 1
ATOM 3035 C CA . LEU B 1 116 ? 9.977 7.113 6.832 1 95.94 116 LEU B CA 1
ATOM 3036 C C . LEU B 1 116 ? 10.773 6.586 5.645 1 95.94 116 LEU B C 1
ATOM 3038 O O . LEU B 1 116 ? 11.289 7.363 4.844 1 95.94 116 LEU B O 1
ATOM 3042 N N . VAL B 1 117 ? 10.859 5.266 5.59 1 91.56 117 VAL B N 1
ATOM 3043 C CA . VAL B 1 117 ? 11.695 4.676 4.547 1 91.56 117 VAL B CA 1
ATOM 3044 C C . VAL B 1 117 ? 10.859 4.434 3.291 1 91.56 117 VAL B C 1
ATOM 3046 O O . VAL B 1 117 ? 10.352 3.326 3.078 1 91.56 117 VAL B O 1
ATOM 3049 N N . ASN B 1 118 ? 10.688 5.367 2.518 1 89.69 118 ASN B N 1
ATOM 3050 C CA . ASN B 1 118 ? 10.039 5.359 1.211 1 89.69 118 ASN B CA 1
ATOM 3051 C C . ASN B 1 118 ? 10.867 6.109 0.171 1 89.69 118 ASN B C 1
ATOM 3053 O O . ASN B 1 118 ? 11.008 7.332 0.244 1 89.69 118 ASN B O 1
ATOM 3057 N N . PRO B 1 119 ? 11.352 5.379 -0.788 1 86 119 PRO B N 1
ATOM 3058 C CA . PRO B 1 119 ? 12.266 6.02 -1.737 1 86 119 PRO B CA 1
ATOM 3059 C C . PRO B 1 119 ? 11.57 7.027 -2.643 1 86 119 PRO B C 1
ATOM 3061 O O . PRO B 1 119 ? 12.219 7.891 -3.234 1 86 119 PRO B O 1
ATOM 3064 N N . TYR B 1 120 ? 10.289 6.898 -2.764 1 88.38 120 TYR B N 1
ATOM 3065 C CA . TYR B 1 120 ? 9.555 7.797 -3.646 1 88.38 120 TYR B CA 1
ATOM 3066 C C . TYR B 1 120 ? 9.297 9.141 -2.971 1 88.38 120 TYR B C 1
ATOM 3068 O O . TYR B 1 120 ? 9.516 10.195 -3.57 1 88.38 120 TYR B O 1
ATOM 3076 N N . THR B 1 121 ? 8.945 9.109 -1.701 1 92.94 121 THR B N 1
ATOM 3077 C CA . THR B 1 121 ? 8.578 10.328 -0.999 1 92.94 121 THR B CA 1
ATOM 3078 C C . THR B 1 121 ? 9.758 10.859 -0.187 1 92.94 121 THR B C 1
ATOM 3080 O O . THR B 1 121 ? 9.844 12.062 0.075 1 92.94 121 THR B O 1
ATOM 3083 N N . ASN B 1 122 ? 10.633 9.961 0.177 1 94.88 122 ASN B N 1
ATOM 3084 C CA . ASN B 1 122 ? 11.75 10.312 1.043 1 94.88 122 ASN B CA 1
ATOM 3085 C C . ASN B 1 122 ? 13.07 9.75 0.519 1 94.88 122 ASN B C 1
ATOM 3087 O O . ASN B 1 122 ? 13.695 8.914 1.171 1 94.88 122 ASN B O 1
ATOM 3091 N N . PRO B 1 123 ? 13.523 10.25 -0.576 1 91.25 123 PRO B N 1
ATOM 3092 C CA . PRO B 1 123 ? 14.789 9.734 -1.114 1 91.25 123 PRO B CA 1
ATOM 3093 C C . PRO B 1 123 ? 15.977 9.992 -0.192 1 91.25 123 PRO B C 1
ATOM 3095 O O . PRO B 1 123 ? 16.234 11.141 0.167 1 91.25 123 PRO B O 1
ATOM 3098 N N . SER B 1 124 ? 16.688 8.977 0.071 1 88.94 124 SER B N 1
ATOM 3099 C CA . SER B 1 124 ? 17.766 9.039 1.05 1 88.94 124 SER B CA 1
ATOM 3100 C C . SER B 1 124 ? 19.031 9.594 0.426 1 88.94 124 SER B C 1
ATOM 3102 O O . SER B 1 124 ? 19.906 10.117 1.132 1 88.94 124 SER B O 1
ATOM 3104 N N . ALA B 1 125 ? 19.172 9.469 -0.852 1 84.88 125 ALA B N 1
ATOM 3105 C CA . ALA B 1 125 ? 20.391 9.875 -1.529 1 84.88 125 ALA B CA 1
ATOM 3106 C C . ALA B 1 125 ? 20.453 11.391 -1.7 1 84.88 125 ALA B C 1
ATOM 3108 O O . ALA B 1 125 ? 21.531 11.984 -1.694 1 84.88 125 ALA B O 1
ATOM 3109 N N . MET B 1 126 ? 19.344 12.016 -1.68 1 89.75 126 MET B N 1
ATOM 3110 C CA . MET B 1 126 ? 19.312 13.414 -2.098 1 89.75 126 MET B CA 1
ATOM 3111 C C . MET B 1 126 ? 18.922 14.32 -0.934 1 89.75 126 MET B C 1
ATOM 3113 O O . MET B 1 126 ? 19.109 15.539 -1.004 1 89.75 126 MET B O 1
ATOM 3117 N N . ASN B 1 127 ? 18.438 13.695 0.117 1 94.38 127 ASN B N 1
ATOM 3118 C CA . ASN B 1 127 ? 17.859 14.523 1.172 1 94.38 127 ASN B CA 1
ATOM 3119 C C . ASN B 1 127 ? 18.312 14.062 2.555 1 94.38 127 ASN B C 1
ATOM 3121 O O . ASN B 1 127 ? 18.703 12.906 2.732 1 94.38 127 ASN B O 1
ATOM 3125 N N . ASN B 1 128 ? 18.297 15.102 3.502 1 96.19 128 ASN B N 1
ATOM 3126 C CA . ASN B 1 128 ? 18.422 14.82 4.93 1 96.19 128 ASN B CA 1
ATOM 3127 C C . ASN B 1 128 ? 17.141 15.188 5.68 1 96.19 128 ASN B C 1
ATOM 3129 O O . ASN B 1 128 ? 16.406 16.078 5.254 1 96.19 128 ASN B O 1
ATOM 3133 N N . TYR B 1 129 ? 17.016 14.5 6.746 1 97.31 129 TYR B N 1
ATOM 3134 C CA . TYR B 1 129 ? 15.742 14.664 7.438 1 97.31 129 TYR B CA 1
ATOM 3135 C C . TYR B 1 129 ? 15.945 14.812 8.938 1 97.31 129 TYR B C 1
ATOM 3137 O O . TYR B 1 129 ? 16.812 14.164 9.523 1 97.31 129 TYR B O 1
ATOM 3145 N N . ARG B 1 130 ? 15.172 15.664 9.539 1 96.94 130 ARG B N 1
ATOM 3146 C CA . ARG B 1 130 ? 14.961 15.711 10.984 1 96.94 130 ARG B CA 1
ATOM 3147 C C . ARG B 1 130 ? 13.547 15.266 11.344 1 96.94 130 ARG B C 1
ATOM 3149 O O . ARG B 1 130 ? 12.586 15.586 10.641 1 96.94 130 ARG B O 1
ATOM 3156 N N . VAL B 1 131 ? 13.469 14.555 12.484 1 96.94 131 VAL B N 1
ATOM 3157 C CA . VAL B 1 131 ? 12.18 13.938 12.789 1 96.94 131 VAL B CA 1
ATOM 3158 C C . VAL B 1 131 ? 11.719 14.359 14.18 1 96.94 131 VAL B C 1
ATOM 3160 O O . VAL B 1 131 ? 12.438 14.18 15.164 1 96.94 131 VAL B O 1
ATOM 3163 N N . PHE B 1 132 ? 10.562 14.938 14.227 1 95.62 132 PHE B N 1
ATOM 3164 C CA . PHE B 1 132 ? 9.898 15.258 15.484 1 95.62 132 PHE B CA 1
ATOM 3165 C C . PHE B 1 132 ? 8.688 14.367 15.703 1 95.62 132 PHE B C 1
ATOM 3167 O O . PHE B 1 132 ? 7.871 14.18 14.797 1 95.62 132 PHE B O 1
ATOM 3174 N N . LEU B 1 133 ? 8.586 13.797 16.875 1 93.88 133 LEU B N 1
ATOM 3175 C CA . LEU B 1 133 ? 7.469 12.93 17.219 1 93.88 133 LEU B CA 1
ATOM 3176 C C . LEU B 1 133 ? 6.641 13.547 18.344 1 93.88 133 LEU B C 1
ATOM 3178 O O . LEU B 1 133 ? 7.195 14.102 19.297 1 93.88 133 LEU B O 1
ATOM 3182 N N . ASP B 1 134 ? 5.387 13.406 18.172 1 89.81 134 ASP B N 1
ATOM 3183 C CA . ASP B 1 134 ? 4.504 13.867 19.234 1 89.81 134 ASP B CA 1
ATOM 3184 C C . ASP B 1 134 ? 4.695 13.039 20.5 1 89.81 134 ASP B C 1
ATOM 3186 O O . ASP B 1 134 ? 4.809 11.812 20.438 1 89.81 134 ASP B O 1
ATOM 3190 N N . ILE B 1 135 ? 4.887 13.734 21.531 1 74.75 135 ILE B N 1
ATOM 3191 C CA . ILE B 1 135 ? 5.094 13.086 22.828 1 74.75 135 ILE B CA 1
ATOM 3192 C C . ILE B 1 135 ? 3.748 12.844 23.516 1 74.75 135 ILE B C 1
ATOM 3194 O O . ILE B 1 135 ? 2.992 13.789 23.75 1 74.75 135 ILE B O 1
ATOM 3198 N N . LYS B 1 136 ? 3.248 11.586 23.516 1 60.53 136 LYS B N 1
ATOM 3199 C CA . LYS B 1 136 ? 2.02 11.344 24.266 1 60.53 136 LYS B CA 1
ATOM 3200 C C . LYS B 1 136 ? 2.328 10.867 25.688 1 60.53 136 LYS B C 1
ATOM 3202 O O . LYS B 1 136 ? 1.587 11.164 26.625 1 60.53 136 LYS B O 1
ATOM 3207 N N . ASP B 1 137 ? 3.475 10.008 25.797 1 58.47 137 ASP B N 1
ATOM 3208 C CA . ASP B 1 137 ? 3.758 9.492 27.141 1 58.47 137 ASP B CA 1
ATOM 3209 C C . ASP B 1 137 ? 5.215 9.734 27.516 1 58.47 137 ASP B C 1
ATOM 3211 O O . ASP B 1 137 ? 6.027 10.133 26.688 1 58.47 137 ASP B O 1
ATOM 3215 N N . THR B 1 138 ? 5.637 9.602 28.812 1 52.06 138 THR B N 1
ATOM 3216 C CA . THR B 1 138 ? 6.863 9.867 29.562 1 52.06 138 THR B CA 1
ATOM 3217 C C . THR B 1 138 ? 8 8.984 29.062 1 52.06 138 THR B C 1
ATOM 3219 O O . THR B 1 138 ? 9.172 9.234 29.359 1 52.06 138 THR B O 1
ATOM 3222 N N . LYS B 1 139 ? 7.785 7.816 28.5 1 57.09 139 LYS B N 1
ATOM 3223 C CA . LYS B 1 139 ? 8.883 6.902 28.172 1 57.09 139 LYS B CA 1
ATOM 3224 C C . LYS B 1 139 ? 9.516 7.266 26.828 1 57.09 139 LYS B C 1
ATOM 3226 O O . LYS B 1 139 ? 10.031 6.395 26.125 1 57.09 139 LYS B O 1
ATOM 3231 N N . GLY B 1 140 ? 9.555 8.555 26.578 1 70.06 140 GLY B N 1
ATOM 3232 C CA . GLY B 1 140 ? 9.805 9.141 25.281 1 70.06 140 GLY B CA 1
ATOM 3233 C C . GLY B 1 140 ? 11.242 8.953 24.812 1 70.06 140 GLY B C 1
ATOM 3234 O O . GLY B 1 140 ? 11.477 8.617 23.641 1 70.06 140 GLY B O 1
ATOM 3235 N N . ARG B 1 141 ? 12.172 8.867 25.781 1 76.69 141 ARG B N 1
ATOM 3236 C CA . ARG B 1 141 ? 13.562 8.875 25.359 1 76.69 141 ARG B CA 1
ATOM 3237 C C . ARG B 1 141 ? 14 7.492 24.875 1 76.69 141 ARG B C 1
ATOM 3239 O O . ARG B 1 141 ? 14.727 7.375 23.891 1 76.69 141 ARG B O 1
ATOM 3246 N N . ALA B 1 142 ? 13.656 6.516 25.562 1 78.75 142 ALA B N 1
ATOM 3247 C CA . ALA B 1 142 ? 14.008 5.152 25.172 1 78.75 142 ALA B CA 1
ATOM 3248 C C . ALA B 1 142 ? 13.453 4.812 23.797 1 78.75 142 ALA B C 1
ATOM 3250 O O . ALA B 1 142 ? 14.117 4.145 23 1 78.75 142 ALA B O 1
ATOM 3251 N N . LYS B 1 143 ? 12.375 5.273 23.594 1 81.31 143 LYS B N 1
ATOM 3252 C CA . LYS B 1 143 ? 11.742 5.039 22.297 1 81.31 143 LYS B CA 1
ATOM 3253 C C . LYS B 1 143 ? 12.531 5.715 21.188 1 81.31 143 LYS B C 1
ATOM 3255 O O . LYS B 1 143 ? 12.781 5.102 20.141 1 81.31 143 LYS B O 1
ATOM 3260 N N . LEU B 1 144 ? 12.977 6.82 21.438 1 86.5 144 LEU B N 1
ATOM 3261 C CA . LEU B 1 144 ? 13.727 7.574 20.438 1 86.5 144 LEU B CA 1
ATOM 3262 C C . LEU B 1 144 ? 15.062 6.902 20.141 1 86.5 144 LEU B C 1
ATOM 3264 O O . LEU B 1 144 ? 15.492 6.836 18.984 1 86.5 144 LEU B O 1
ATOM 3268 N N . ASN B 1 145 ? 15.664 6.441 21.172 1 86.44 145 ASN B N 1
ATOM 3269 C CA . ASN B 1 145 ? 16.953 5.762 21 1 86.44 145 ASN B CA 1
ATOM 3270 C C . ASN B 1 145 ? 16.797 4.5 20.156 1 86.44 145 ASN B C 1
ATOM 3272 O O . ASN B 1 145 ? 17.641 4.219 19.297 1 86.44 145 ASN B O 1
ATOM 3276 N N . LYS B 1 146 ? 15.812 3.84 20.469 1 87 146 LYS B N 1
ATOM 3277 C CA . LYS B 1 146 ? 15.57 2.619 19.703 1 87 146 LYS B CA 1
ATOM 3278 C C . LYS B 1 146 ? 15.328 2.932 18.234 1 87 146 LYS B C 1
ATOM 3280 O O . LYS B 1 146 ? 15.828 2.232 17.344 1 87 146 LYS B O 1
ATOM 3285 N N . ILE B 1 147 ? 14.578 3.963 17.984 1 89 147 ILE B N 1
ATOM 3286 C CA . ILE B 1 147 ? 14.32 4.383 16.609 1 89 147 ILE B CA 1
ATOM 3287 C C . ILE B 1 147 ? 15.641 4.738 15.938 1 89 147 ILE B C 1
ATOM 3289 O O . ILE B 1 147 ? 15.914 4.285 14.82 1 89 147 ILE B O 1
ATOM 3293 N N . GLN B 1 148 ? 16.406 5.469 16.641 1 89.62 148 GLN B N 1
ATOM 3294 C CA . GLN B 1 148 ? 17.703 5.875 16.109 1 89.62 148 GLN B CA 1
ATOM 3295 C C . GLN B 1 148 ? 18.562 4.66 15.773 1 89.62 148 GLN B C 1
ATOM 3297 O O . GLN B 1 148 ? 19.234 4.633 14.742 1 89.62 148 GLN B O 1
ATOM 3302 N N . GLU B 1 149 ? 18.547 3.764 16.562 1 89.56 149 GLU B N 1
ATOM 3303 C CA . GLU B 1 149 ? 19.312 2.541 16.359 1 89.56 149 GLU B CA 1
ATOM 3304 C C . GLU B 1 149 ? 18.844 1.79 15.117 1 89.56 149 GLU B C 1
ATOM 3306 O O . GLU B 1 149 ? 19.672 1.344 14.312 1 89.56 149 GLU B O 1
ATOM 3311 N N . VAL B 1 150 ? 17.594 1.658 14.977 1 87.31 150 VAL B N 1
ATOM 3312 C CA . VAL B 1 150 ? 17 0.949 13.844 1 87.31 150 VAL B CA 1
ATOM 3313 C C . VAL B 1 150 ? 17.453 1.6 12.539 1 87.31 150 VAL B C 1
ATOM 3315 O O . VAL B 1 150 ? 17.906 0.913 11.617 1 87.31 150 VAL B O 1
ATOM 3318 N N . PHE B 1 151 ? 17.391 2.842 12.508 1 90.69 151 PHE B N 1
ATOM 3319 C CA . PHE B 1 151 ? 17.719 3.547 11.273 1 90.69 151 PHE B CA 1
ATOM 3320 C C . PHE B 1 151 ? 19.219 3.586 11.055 1 90.69 151 PHE B C 1
ATOM 3322 O O . PHE B 1 151 ? 19.688 3.547 9.922 1 90.69 151 PHE B O 1
ATOM 3329 N N . SER B 1 152 ? 19.984 3.699 12.141 1 88.88 152 SER B N 1
ATOM 3330 C CA . SER B 1 152 ? 21.438 3.613 12.008 1 88.88 152 SER B CA 1
ATOM 3331 C C . SER B 1 152 ? 21.875 2.271 11.43 1 88.88 152 SER B C 1
ATOM 3333 O O . SER B 1 152 ? 22.75 2.215 10.562 1 88.88 152 SER B O 1
ATOM 3335 N N . ASN B 1 153 ? 21.266 1.251 11.828 1 86.75 153 ASN B N 1
ATOM 3336 C CA . ASN B 1 153 ? 21.562 -0.082 11.312 1 86.75 153 ASN B CA 1
ATOM 3337 C C . ASN B 1 153 ? 21.141 -0.215 9.852 1 86.75 153 ASN B C 1
ATOM 3339 O O . ASN B 1 153 ? 21.906 -0.72 9.023 1 86.75 153 ASN B O 1
ATOM 3343 N N . LYS B 1 154 ? 19.984 0.277 9.578 1 83.94 154 LYS B N 1
ATOM 3344 C CA . LYS B 1 154 ? 19.453 0.194 8.227 1 83.94 154 LYS B CA 1
ATOM 3345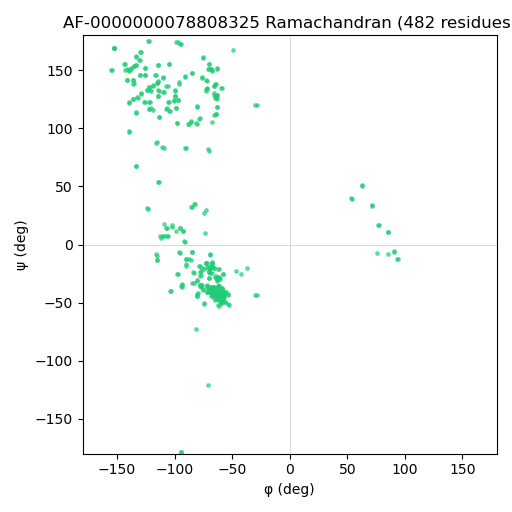 C C . LYS B 1 154 ? 20.375 0.875 7.223 1 83.94 154 LYS B C 1
ATOM 3347 O O . LYS B 1 154 ? 20.594 0.366 6.117 1 83.94 154 LYS B O 1
ATOM 3352 N N . PHE B 1 155 ? 20.906 1.916 7.617 1 88 155 PHE B N 1
ATOM 3353 C CA . PHE B 1 155 ? 21.703 2.719 6.688 1 88 155 PHE B CA 1
ATOM 3354 C C . PHE B 1 155 ? 23.188 2.582 6.977 1 88 155 PHE B C 1
ATOM 3356 O O . PHE B 1 155 ? 23.984 3.434 6.578 1 88 155 PHE B O 1
ATOM 3363 N N . HIS B 1 156 ? 23.5 1.649 7.727 1 88.5 156 HIS B N 1
ATOM 3364 C CA . HIS B 1 156 ? 24.875 1.3 8.016 1 88.5 156 HIS B CA 1
ATOM 3365 C C . HIS B 1 156 ? 25.656 2.51 8.516 1 88.5 156 HIS B C 1
ATOM 3367 O O . HIS B 1 156 ? 26.766 2.783 8.039 1 88.5 156 HIS B O 1
ATOM 3373 N N . GLY B 1 157 ? 25.016 3.316 9.336 1 87.12 157 GLY B N 1
ATOM 3374 C CA . GLY B 1 157 ? 25.672 4.441 9.984 1 87.12 157 GLY B CA 1
ATOM 3375 C C . GLY B 1 157 ? 25.578 5.727 9.18 1 87.12 157 GLY B C 1
ATOM 3376 O O . GLY B 1 157 ? 26.031 6.781 9.633 1 87.12 157 GLY B O 1
ATOM 3377 N N . LYS B 1 158 ? 25.047 5.695 7.961 1 90.44 158 LYS B N 1
ATOM 3378 C CA . LYS B 1 158 ? 24.891 6.879 7.113 1 90.44 158 LYS B CA 1
ATOM 3379 C C . LYS B 1 158 ? 23.406 7.203 6.891 1 90.44 158 LYS B C 1
ATOM 3381 O O . LYS B 1 158 ? 22.984 7.402 5.75 1 90.44 158 LYS B O 1
ATOM 3386 N N . SER B 1 159 ? 22.734 7.32 7.973 1 92.62 159 SER B N 1
ATOM 3387 C CA . SER B 1 159 ? 21.297 7.551 7.91 1 92.62 159 SER B CA 1
ATOM 3388 C C . SER B 1 159 ? 20.969 8.969 7.438 1 92.62 159 SER B C 1
ATOM 3390 O O . SER B 1 159 ? 21.609 9.93 7.875 1 92.62 159 SER B O 1
ATOM 3392 N N . PRO B 1 160 ? 20.031 9.039 6.527 1 94.75 160 PRO B N 1
ATOM 3393 C CA . PRO B 1 160 ? 19.578 10.375 6.152 1 94.75 160 PRO B CA 1
ATOM 3394 C C . PRO B 1 160 ? 18.734 11.039 7.238 1 94.75 160 PRO B C 1
ATOM 3396 O O . PRO B 1 160 ? 18.438 12.234 7.16 1 94.75 160 PRO B O 1
ATOM 3399 N N . PHE B 1 161 ? 18.266 10.289 8.148 1 95.69 161 PHE B N 1
ATOM 3400 C CA . PHE B 1 161 ? 17.516 10.797 9.297 1 95.69 161 PHE B CA 1
ATOM 3401 C C . PHE B 1 161 ? 18.469 11.211 10.414 1 95.69 161 PHE B C 1
ATOM 3403 O O . PHE B 1 161 ? 18.922 10.367 11.195 1 95.69 161 PHE B O 1
ATOM 3410 N N . LEU B 1 162 ? 18.641 12.469 10.586 1 93.69 162 LEU B N 1
ATOM 3411 C CA . LEU B 1 162 ? 19.734 13.031 11.359 1 93.69 162 LEU B CA 1
ATOM 3412 C C . LEU B 1 162 ? 19.406 13.047 12.844 1 93.69 162 LEU B C 1
ATOM 3414 O O . LEU B 1 162 ? 20.297 12.977 13.688 1 93.69 162 LEU B O 1
ATOM 3418 N N . SER B 1 163 ? 18.141 13.234 13.148 1 93.44 163 SER B N 1
ATOM 3419 C CA . SER B 1 163 ? 17.75 13.305 14.555 1 93.44 163 SER B CA 1
ATOM 3420 C C . SER B 1 163 ? 16.297 12.906 14.75 1 93.44 163 SER B C 1
ATOM 3422 O O . SER B 1 163 ? 15.469 13.07 13.852 1 93.44 163 SER B O 1
ATOM 3424 N N . PHE B 1 164 ? 16.062 12.375 15.891 1 93.31 164 PHE B N 1
ATOM 3425 C CA . PHE B 1 164 ? 14.727 12.086 16.406 1 93.31 164 PHE B CA 1
ATOM 3426 C C . PHE B 1 164 ? 14.484 12.797 17.734 1 93.31 164 PHE B C 1
ATOM 3428 O O . PHE B 1 164 ? 15.266 12.656 18.672 1 93.31 164 PHE B O 1
ATOM 3435 N N . GLN B 1 165 ? 13.438 13.602 17.75 1 92.38 165 GLN B N 1
ATOM 3436 C CA . GLN B 1 165 ? 13.141 14.367 18.953 1 92.38 165 GLN B CA 1
ATOM 3437 C C . GLN B 1 165 ? 11.648 14.367 19.266 1 92.38 165 GLN B C 1
ATOM 3439 O O . GLN B 1 165 ? 10.828 14.266 18.344 1 92.38 165 GLN B O 1
ATOM 3444 N N . HIS B 1 166 ? 11.391 14.484 20.5 1 91.44 166 HIS B N 1
ATOM 3445 C CA . HIS B 1 166 ? 10 14.641 20.906 1 91.44 166 HIS B CA 1
ATOM 3446 C C . HIS B 1 166 ? 9.609 16.109 20.984 1 91.44 166 HIS B C 1
ATOM 3448 O O . HIS B 1 166 ? 10.438 16.969 21.312 1 91.44 166 HIS B O 1
ATOM 3454 N N . ILE B 1 167 ? 8.391 16.344 20.609 1 90.88 167 ILE B N 1
ATOM 3455 C CA . ILE B 1 167 ? 7.816 17.688 20.75 1 90.88 167 ILE B CA 1
ATOM 3456 C C . ILE B 1 167 ? 6.352 17.578 21.172 1 90.88 167 ILE B C 1
ATOM 3458 O O . ILE B 1 167 ? 5.695 16.578 20.906 1 90.88 167 ILE B O 1
ATOM 3462 N N . ARG B 1 168 ? 5.93 18.547 21.859 1 86.31 168 ARG B N 1
ATOM 3463 C CA . ARG B 1 168 ? 4.523 18.562 22.25 1 86.31 168 ARG B CA 1
ATOM 3464 C C . ARG B 1 168 ? 3.654 19.156 21.156 1 86.31 168 ARG B C 1
ATOM 3466 O O . ARG B 1 168 ? 4.051 20.125 20.5 1 86.31 168 ARG B O 1
ATOM 3473 N N . SER B 1 169 ? 2.469 18.672 21.062 1 85.88 169 SER B N 1
ATOM 3474 C CA . SER B 1 169 ? 1.559 19.062 19.984 1 85.88 169 SER B CA 1
ATOM 3475 C C . SER B 1 169 ? 1.299 20.562 20.016 1 85.88 169 SER B C 1
ATOM 3477 O O . SER B 1 169 ? 1.259 21.203 18.969 1 85.88 169 SER B O 1
ATOM 3479 N N . HIS B 1 170 ? 1.124 21.125 21.203 1 84.19 170 HIS B N 1
ATOM 3480 C CA . HIS B 1 170 ? 0.776 22.531 21.312 1 84.19 170 HIS B CA 1
ATOM 3481 C C . HIS B 1 170 ? 1.943 23.422 20.891 1 84.19 170 HIS B C 1
ATOM 3483 O O . HIS B 1 170 ? 1.761 24.609 20.625 1 84.19 170 HIS B O 1
ATOM 3489 N N . GLU B 1 171 ? 3.072 22.797 20.688 1 85.31 171 GLU B N 1
ATOM 3490 C CA . GLU B 1 171 ? 4.266 23.547 20.344 1 85.31 171 GLU B CA 1
ATOM 3491 C C . GLU B 1 171 ? 4.477 23.594 18.828 1 85.31 171 GLU B C 1
ATOM 3493 O O . GLU B 1 171 ? 5.344 24.312 18.344 1 85.31 171 GLU B O 1
ATOM 3498 N N . SER B 1 172 ? 3.637 22.828 18.172 1 93.19 172 SER B N 1
ATOM 3499 C CA . SER B 1 172 ? 3.922 22.734 16.734 1 93.19 172 SER B CA 1
ATOM 3500 C C . SER B 1 172 ? 2.641 22.766 15.914 1 93.19 172 SER B C 1
ATOM 3502 O O . SER B 1 172 ? 1.791 21.875 16.047 1 93.19 172 SER B O 1
ATOM 3504 N N . GLN B 1 173 ? 2.596 23.766 14.992 1 96.19 173 GLN B N 1
ATOM 3505 C CA . GLN B 1 173 ? 1.487 23.875 14.055 1 96.19 173 GLN B CA 1
ATOM 3506 C C . GLN B 1 173 ? 1.444 22.672 13.117 1 96.19 173 GLN B C 1
ATOM 3508 O O . GLN B 1 173 ? 0.368 22.25 12.68 1 96.19 173 GLN B O 1
ATOM 3513 N N . PHE B 1 174 ? 2.564 22.109 12.867 1 97.88 174 PHE B N 1
ATOM 3514 C CA . PHE B 1 174 ? 2.668 21.016 11.906 1 97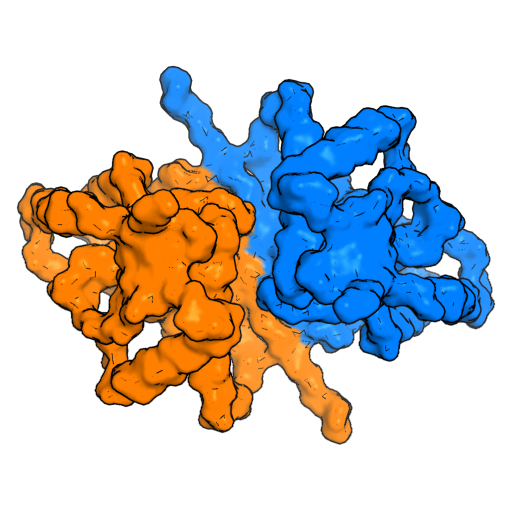.88 174 PHE B CA 1
ATOM 3515 C C . PHE B 1 174 ? 2.166 19.703 12.516 1 97.88 174 PHE B C 1
ATOM 3517 O O . PHE B 1 174 ? 1.535 18.891 11.836 1 97.88 174 PHE B O 1
ATOM 3524 N N . ILE B 1 175 ? 2.408 19.469 13.797 1 96.88 175 ILE B N 1
ATOM 3525 C CA . ILE B 1 175 ? 1.866 18.297 14.484 1 96.88 175 ILE B CA 1
ATOM 3526 C C . ILE B 1 175 ? 0.342 18.391 14.523 1 96.88 175 ILE B C 1
ATOM 3528 O O . ILE B 1 175 ? -0.349 17.391 14.328 1 96.88 175 ILE B O 1
ATOM 3532 N N . GLN B 1 176 ? -0.148 19.578 14.766 1 96.06 176 GLN B N 1
ATOM 3533 C CA . GLN B 1 176 ? -1.591 19.797 14.773 1 96.06 176 GLN B CA 1
ATOM 3534 C C . GLN B 1 176 ? -2.201 19.484 13.414 1 96.06 176 GLN B C 1
ATOM 3536 O O . GLN B 1 176 ? -3.266 18.875 13.328 1 96.06 176 GLN B O 1
ATOM 3541 N N . LEU B 1 177 ? -1.528 19.906 12.367 1 97.69 177 LEU B N 1
ATOM 3542 C CA . LEU B 1 177 ? -1.988 19.609 11.016 1 97.69 177 LEU B CA 1
ATOM 3543 C C . LEU B 1 177 ? -1.951 18.109 10.734 1 97.69 177 LEU B C 1
ATOM 3545 O O . LEU B 1 177 ? -2.859 17.578 10.094 1 97.69 177 LEU B O 1
ATOM 3549 N N . ALA B 1 178 ? -0.879 17.453 11.203 1 97.94 178 ALA B N 1
ATOM 3550 C CA . ALA B 1 178 ? -0.799 16 11.07 1 97.94 178 ALA B CA 1
ATOM 3551 C C . ALA B 1 178 ? -1.971 15.32 11.773 1 97.94 178 ALA B C 1
ATOM 3553 O O . ALA B 1 178 ? -2.596 14.414 11.211 1 97.94 178 ALA B O 1
ATOM 3554 N N . ASP B 1 179 ? -2.225 15.781 12.969 1 96 179 ASP B N 1
ATOM 3555 C CA . ASP B 1 179 ? -3.355 15.258 13.727 1 96 179 ASP B CA 1
ATOM 3556 C C . ASP B 1 179 ? -4.66 15.422 12.953 1 96 179 ASP B C 1
ATOM 3558 O O . ASP B 1 179 ? -5.484 14.508 12.914 1 96 179 ASP B O 1
ATOM 3562 N N . PHE B 1 180 ? -4.809 16.531 12.367 1 97.38 180 PHE B N 1
ATOM 3563 C CA . PHE B 1 180 ? -6.004 16.859 11.602 1 97.38 180 PHE B CA 1
ATOM 3564 C C . PHE B 1 180 ? -6.188 15.891 10.445 1 97.38 180 PHE B C 1
ATOM 3566 O O . PHE B 1 180 ? -7.254 15.289 10.297 1 97.38 180 PHE B O 1
ATOM 3573 N N . PHE B 1 181 ? -5.137 15.641 9.641 1 98.5 181 PHE B N 1
ATOM 3574 C CA . PHE B 1 181 ? -5.23 14.758 8.484 1 98.5 181 PHE B CA 1
ATOM 3575 C C . PHE B 1 181 ? -5.355 13.305 8.922 1 98.5 181 PHE B C 1
ATOM 3577 O O . PHE B 1 181 ? -6.109 12.531 8.328 1 98.5 181 PHE B O 1
ATOM 3584 N N . ILE B 1 182 ? -4.633 12.906 9.922 1 97.81 182 ILE B N 1
ATOM 3585 C CA . ILE B 1 182 ? -4.727 11.555 10.461 1 97.81 182 ILE B CA 1
ATOM 3586 C C . ILE B 1 182 ? -6.145 11.297 10.953 1 97.81 182 ILE B C 1
ATOM 3588 O O . ILE B 1 182 ? -6.707 10.227 10.711 1 97.81 182 ILE B O 1
ATOM 3592 N N . GLY B 1 183 ? -6.668 12.273 11.648 1 96.88 183 GLY B N 1
ATOM 3593 C CA . GLY B 1 183 ? -8.047 12.164 12.109 1 96.88 183 GLY B CA 1
ATOM 3594 C C . GLY B 1 183 ? -9.039 11.953 10.984 1 96.88 183 GLY B C 1
ATOM 3595 O O . GLY B 1 183 ? -9.938 11.125 11.094 1 96.88 183 GLY B O 1
ATOM 3596 N N . ALA B 1 184 ? -8.898 12.688 9.953 1 97.75 184 ALA B N 1
ATOM 3597 C CA . ALA B 1 184 ? -9.773 12.539 8.789 1 97.75 184 ALA B CA 1
ATOM 3598 C C . ALA B 1 184 ? -9.672 11.141 8.195 1 97.75 184 ALA B C 1
ATOM 3600 O O . ALA B 1 184 ? -10.688 10.508 7.91 1 97.75 184 ALA B O 1
ATOM 3601 N N . VAL B 1 185 ? -8.477 10.648 8.047 1 97.69 185 VAL B N 1
ATOM 3602 C CA . VAL B 1 185 ? -8.219 9.336 7.457 1 97.69 185 VAL B CA 1
ATOM 3603 C C . VAL B 1 185 ? -8.844 8.25 8.328 1 97.69 185 VAL B C 1
ATOM 3605 O O . VAL B 1 185 ? -9.547 7.371 7.832 1 97.69 185 VAL B O 1
ATOM 3608 N N . THR B 1 186 ? -8.625 8.32 9.656 1 95.12 186 THR B N 1
ATOM 3609 C CA . THR B 1 186 ? -9.109 7.273 10.547 1 95.12 186 THR B CA 1
ATOM 3610 C C . THR B 1 186 ? -10.633 7.328 10.664 1 95.12 186 THR B C 1
ATOM 3612 O O . THR B 1 186 ? -11.289 6.293 10.766 1 95.12 186 THR B O 1
ATOM 3615 N N . TYR B 1 187 ? -11.195 8.555 10.68 1 94.44 187 TYR B N 1
ATOM 3616 C CA . TYR B 1 187 ? -12.641 8.719 10.727 1 94.44 187 TYR B CA 1
ATOM 3617 C C . TYR B 1 187 ? -13.305 8.031 9.539 1 94.44 187 TYR B C 1
ATOM 3619 O O . TYR B 1 187 ? -14.312 7.344 9.695 1 94.44 187 TYR B O 1
ATOM 3627 N N . LYS B 1 188 ? -12.75 8.242 8.391 1 94.62 188 LYS B N 1
ATOM 3628 C CA . LYS B 1 188 ? -13.234 7.609 7.168 1 94.62 188 LYS B CA 1
ATOM 3629 C C . LYS B 1 188 ? -13.047 6.098 7.215 1 94.62 188 LYS B C 1
ATOM 3631 O O . LYS B 1 188 ? -13.961 5.34 6.902 1 94.62 188 LYS B O 1
ATOM 3636 N N . ALA B 1 189 ? -11.922 5.648 7.586 1 92.94 189 ALA B N 1
ATOM 3637 C CA . ALA B 1 189 ? -11.578 4.23 7.605 1 92.94 189 ALA B CA 1
ATOM 3638 C C . ALA B 1 189 ? -12.469 3.457 8.578 1 92.94 189 ALA B C 1
ATOM 3640 O O . ALA B 1 189 ? -12.766 2.283 8.352 1 92.94 189 ALA B O 1
ATOM 3641 N N . ARG B 1 190 ? -12.891 4.117 9.602 1 90.38 190 ARG B N 1
ATOM 3642 C CA . ARG B 1 190 ? -13.734 3.479 10.609 1 90.38 190 ARG B CA 1
ATOM 3643 C C . ARG B 1 190 ? -15.203 3.518 10.188 1 90.38 190 ARG B C 1
ATOM 3645 O O . ARG B 1 190 ? -16.062 2.988 10.891 1 90.38 190 ARG B O 1
ATOM 3652 N N . GLY B 1 191 ? -15.492 4.191 9.109 1 89.88 191 GLY B N 1
ATOM 3653 C CA . GLY B 1 191 ? -16.859 4.262 8.594 1 89.88 191 GLY B CA 1
ATOM 3654 C C . GLY B 1 191 ? -17.734 5.207 9.383 1 89.88 191 GLY B C 1
ATOM 3655 O O . GLY B 1 191 ? -18.969 5.129 9.297 1 89.88 191 GLY B O 1
ATOM 3656 N N . LEU B 1 192 ? -17.188 6.027 10.125 1 89.12 192 LEU B N 1
ATOM 3657 C CA . LEU B 1 192 ? -17.969 6.922 10.977 1 89.12 192 LEU B CA 1
ATOM 3658 C C . LEU B 1 192 ? -18.703 7.965 10.141 1 89.12 192 LEU B C 1
ATOM 3660 O O . LEU B 1 192 ? -19.734 8.492 10.562 1 89.12 192 LEU B O 1
ATOM 3664 N N . HIS B 1 193 ? -18.234 8.242 8.992 1 88.56 193 HIS B N 1
ATOM 3665 C CA . HIS B 1 193 ? -18.859 9.195 8.086 1 88.56 193 HIS B CA 1
ATOM 3666 C C . HIS B 1 193 ? -20.188 8.664 7.574 1 88.56 193 HIS B C 1
ATOM 3668 O O . HIS B 1 193 ? -21.016 9.43 7.055 1 88.56 193 HIS B O 1
ATOM 3674 N N . LEU B 1 194 ? -20.406 7.41 7.668 1 87.69 194 LEU B N 1
ATOM 3675 C CA . LEU B 1 194 ? -21.641 6.793 7.184 1 87.69 194 LEU B CA 1
ATOM 3676 C C . LEU B 1 194 ? -22.703 6.766 8.273 1 87.69 194 LEU B C 1
ATOM 3678 O O . LEU B 1 194 ? -23.875 6.5 8 1 87.69 194 LEU B O 1
ATOM 3682 N N . LYS B 1 195 ? -22.281 7.031 9.445 1 89.31 195 LYS B N 1
ATOM 3683 C CA . LYS B 1 195 ? -23.219 6.977 10.562 1 89.31 195 LYS B CA 1
ATOM 3684 C C . LYS B 1 195 ? -24.188 8.148 10.523 1 89.31 195 LYS B C 1
ATOM 3686 O O . LYS B 1 195 ? -23.797 9.273 10.195 1 89.31 195 LYS B O 1
ATOM 3691 N N . LYS B 1 196 ? -25.359 7.887 10.836 1 87.56 196 LYS B N 1
ATOM 3692 C CA . LYS B 1 196 ? -26.391 8.906 10.836 1 87.56 196 LYS B CA 1
ATOM 3693 C C . LYS B 1 196 ? -26.078 10.016 11.836 1 87.56 196 LYS B C 1
ATOM 3695 O O . LYS B 1 196 ? -26.328 11.195 11.562 1 87.56 196 LYS B O 1
ATOM 3700 N N . ASP B 1 197 ? -25.5 9.703 12.953 1 86.5 197 ASP B N 1
ATOM 3701 C CA . ASP B 1 197 ? -25.203 10.664 14.008 1 86.5 197 ASP B CA 1
ATOM 3702 C C . ASP B 1 197 ? -23.766 11.188 13.891 1 86.5 197 ASP B C 1
ATOM 3704 O O . ASP B 1 197 ? -23.25 11.789 14.828 1 86.5 197 ASP B O 1
ATOM 3708 N N . GLY B 1 198 ? -23.203 10.922 12.773 1 85.81 198 GLY B N 1
ATOM 3709 C CA . GLY B 1 198 ? -21.844 11.391 12.578 1 85.81 198 GLY B CA 1
ATOM 3710 C C . GLY B 1 198 ? -21.75 12.898 12.43 1 85.81 198 GLY B C 1
ATOM 3711 O O . GLY B 1 198 ? -22.734 13.555 12.078 1 85.81 198 GLY B O 1
ATOM 3712 N N . SER B 1 199 ? -20.609 13.461 12.742 1 91 199 SER B N 1
ATOM 3713 C CA . SER B 1 199 ? -20.359 14.898 12.672 1 91 199 SER B CA 1
ATOM 3714 C C . SER B 1 199 ? -20.469 15.406 11.234 1 91 199 SER B C 1
ATOM 3716 O O . SER B 1 199 ? -19.688 14.984 10.367 1 91 199 SER B O 1
ATOM 3718 N N . LEU B 1 200 ? -21.375 16.281 10.969 1 92.5 200 LEU B N 1
ATOM 3719 C CA . LEU B 1 200 ? -21.531 16.859 9.641 1 92.5 200 LEU B CA 1
ATOM 3720 C C . LEU B 1 200 ? -20.281 17.641 9.234 1 92.5 200 LEU B C 1
ATOM 3722 O O . LEU B 1 200 ? -19.875 17.609 8.07 1 92.5 200 LEU B O 1
ATOM 3726 N N . ALA B 1 201 ? -19.75 18.328 10.172 1 94.5 201 ALA B N 1
ATOM 3727 C CA . ALA B 1 201 ? -18.531 19.094 9.922 1 94.5 201 ALA B CA 1
ATOM 3728 C C . ALA B 1 201 ? -17.406 18.188 9.453 1 94.5 201 ALA B C 1
ATOM 3730 O O . ALA B 1 201 ? -16.734 18.484 8.461 1 94.5 201 ALA B O 1
ATOM 3731 N N . LYS B 1 202 ? -17.203 17.094 10.125 1 95.75 202 LYS B N 1
ATOM 3732 C CA . LYS B 1 202 ? -16.141 16.156 9.781 1 95.75 202 LYS B CA 1
ATOM 3733 C C . LYS B 1 202 ? -16.375 15.523 8.414 1 95.75 202 LYS B C 1
ATOM 3735 O O . LYS B 1 202 ? -15.445 15.359 7.625 1 95.75 202 LYS B O 1
ATOM 3740 N N . LYS B 1 203 ? -17.609 15.25 8.18 1 96.19 203 LYS B N 1
ATOM 3741 C CA . LYS B 1 203 ? -17.953 14.711 6.867 1 96.19 203 LYS B CA 1
ATOM 3742 C C . LYS B 1 203 ? -17.625 15.703 5.758 1 96.19 203 LYS B C 1
ATOM 3744 O O . LYS B 1 203 ? -17.062 15.32 4.723 1 96.19 203 LYS B O 1
ATOM 3749 N N . GLU B 1 204 ? -17.984 16.875 5.984 1 96.38 204 GLU B N 1
ATOM 3750 C CA . GLU B 1 204 ? -17.719 17.922 5.004 1 96.38 204 GLU B CA 1
ATOM 3751 C C . GLU B 1 204 ? -16.219 18.094 4.777 1 96.38 204 GLU B C 1
ATOM 3753 O O . GLU B 1 204 ? -15.773 18.25 3.637 1 96.38 204 GLU B O 1
ATOM 3758 N N . LEU B 1 205 ? -15.477 18.141 5.777 1 97.62 205 LEU B N 1
ATOM 3759 C CA . LEU B 1 205 ? -14.031 18.297 5.68 1 97.62 205 LEU B CA 1
ATOM 3760 C C . LEU B 1 205 ? -13.398 17.109 4.961 1 97.62 205 LEU B C 1
ATOM 3762 O O . LEU B 1 205 ? -12.484 17.281 4.148 1 97.62 205 LEU B O 1
ATOM 3766 N N . ILE B 1 206 ? -13.844 15.93 5.246 1 97.81 206 ILE B N 1
ATOM 3767 C CA . ILE B 1 206 ? -13.352 14.727 4.582 1 97.81 206 ILE B CA 1
ATOM 3768 C C . ILE B 1 206 ? -13.617 14.82 3.084 1 97.81 206 ILE B C 1
ATOM 3770 O O . ILE B 1 206 ? -12.727 14.578 2.27 1 97.81 206 ILE B O 1
ATOM 3774 N N . ASN B 1 207 ? -14.828 15.188 2.797 1 97.12 207 ASN B N 1
ATOM 3775 C CA . ASN B 1 207 ? -15.172 15.367 1.392 1 97.12 207 ASN B CA 1
ATOM 3776 C C . ASN B 1 207 ? -14.266 16.406 0.72 1 97.12 207 ASN B C 1
ATOM 3778 O O . ASN B 1 207 ? -13.844 16.219 -0.424 1 97.12 207 ASN B O 1
ATOM 3782 N N . TYR B 1 208 ? -14.016 17.438 1.427 1 97.75 208 TYR B N 1
ATOM 3783 C CA . TYR B 1 208 ? -13.188 18.5 0.889 1 97.75 208 TYR B CA 1
ATOM 3784 C C . TYR B 1 208 ? -11.75 18.031 0.672 1 97.75 208 TYR B C 1
ATOM 3786 O O . TYR B 1 208 ? -11.148 18.312 -0.36 1 97.75 208 TYR B O 1
ATOM 3794 N N . ILE B 1 209 ? -11.164 17.312 1.575 1 98.25 209 ILE B N 1
ATOM 3795 C CA . ILE B 1 209 ? -9.82 16.75 1.445 1 98.25 209 ILE B CA 1
ATOM 3796 C C . ILE B 1 209 ? -9.773 15.789 0.259 1 98.25 209 ILE B C 1
ATOM 3798 O O . ILE B 1 209 ? -8.82 15.797 -0.52 1 98.25 209 ILE B O 1
ATOM 3802 N N . GLU B 1 210 ? -10.773 14.945 0.197 1 97.56 210 GLU B N 1
ATOM 3803 C CA . GLU B 1 210 ? -10.828 13.984 -0.901 1 97.56 210 GLU B CA 1
ATOM 3804 C C . GLU B 1 210 ? -10.914 14.695 -2.25 1 97.56 210 GLU B C 1
ATOM 3806 O O . GLU B 1 210 ? -10.289 14.266 -3.221 1 97.56 210 GLU B O 1
ATOM 3811 N N . MET B 1 211 ? -11.672 15.734 -2.256 1 96.5 211 MET B N 1
ATOM 3812 C CA . MET B 1 211 ? -11.758 16.531 -3.475 1 96.5 211 MET B CA 1
ATOM 3813 C C . MET B 1 211 ? -10.406 17.141 -3.83 1 96.5 211 MET B C 1
ATOM 3815 O O . MET B 1 211 ? -9.969 17.062 -4.98 1 96.5 211 MET B O 1
ATOM 3819 N N . LYS B 1 212 ? -9.711 17.703 -2.947 1 97.06 212 LYS B N 1
ATOM 3820 C CA . LYS B 1 212 ? -8.438 18.375 -3.176 1 97.06 212 LYS B CA 1
ATOM 3821 C C . LYS B 1 212 ? -7.332 17.375 -3.5 1 97.06 212 LYS B C 1
ATOM 3823 O O . LYS B 1 212 ? -6.484 17.641 -4.359 1 97.06 212 LYS B O 1
ATOM 3828 N N . SER B 1 213 ? -7.34 16.297 -2.805 1 96.56 213 SER B N 1
ATOM 3829 C CA . SER B 1 213 ? -6.273 15.32 -2.982 1 96.56 213 SER B CA 1
ATOM 3830 C C . SER B 1 213 ? -6.52 14.445 -4.207 1 96.56 213 SER B C 1
ATOM 3832 O O . SER B 1 213 ? -5.574 13.922 -4.805 1 96.56 213 SER B O 1
ATOM 3834 N N . GLY B 1 214 ? -7.828 14.234 -4.496 1 94.25 214 GLY B N 1
ATOM 3835 C CA . GLY B 1 214 ? -8.188 13.32 -5.57 1 94.25 214 GLY B CA 1
ATOM 3836 C C . GLY B 1 214 ? -8.25 11.867 -5.125 1 94.25 214 GLY B C 1
ATOM 3837 O O . GLY B 1 214 ? -8.297 10.961 -5.957 1 94.25 214 GLY B O 1
ATOM 3838 N N . TYR B 1 215 ? -8.188 11.633 -3.826 1 94.88 215 TYR B N 1
ATOM 3839 C CA . TYR B 1 215 ? -8.188 10.281 -3.283 1 94.88 215 TYR B CA 1
ATOM 3840 C C . TYR B 1 215 ? -9.305 10.109 -2.254 1 94.88 215 TYR B C 1
ATOM 3842 O O . TYR B 1 215 ? -9.664 11.062 -1.556 1 94.88 215 TYR B O 1
ATOM 3850 N N . VAL B 1 216 ? -9.883 8.891 -2.197 1 95 216 VAL B N 1
ATOM 3851 C CA . VAL B 1 216 ? -10.68 8.547 -1.029 1 95 216 VAL B CA 1
ATOM 3852 C C . VAL B 1 216 ? -9.766 8.227 0.15 1 95 216 VAL B C 1
ATOM 3854 O O . VAL B 1 216 ? -8.742 7.559 -0.014 1 95 216 VAL B O 1
ATOM 3857 N N . LEU B 1 217 ? -10.109 8.547 1.306 1 96.88 217 LEU B N 1
ATOM 3858 C CA . LEU B 1 217 ? -9.164 8.609 2.418 1 96.88 217 LEU B CA 1
ATOM 3859 C C . LEU B 1 217 ? -9.023 7.25 3.09 1 96.88 217 LEU B C 1
ATOM 3861 O O . LEU B 1 217 ? -8.125 7.047 3.904 1 96.88 217 LEU B O 1
ATOM 3865 N N . ASP B 1 218 ? -9.914 6.277 2.783 1 93.88 218 ASP B N 1
ATOM 3866 C CA . ASP B 1 218 ? -9.812 4.973 3.428 1 93.88 218 ASP B CA 1
ATOM 3867 C C . ASP B 1 218 ? -9.18 3.945 2.486 1 93.88 218 ASP B C 1
ATOM 3869 O O . ASP B 1 218 ? -9.312 2.738 2.701 1 93.88 218 ASP B O 1
ATOM 3873 N N . GLU B 1 219 ? -8.562 4.391 1.431 1 94.06 219 GLU B N 1
ATOM 3874 C CA . GLU B 1 219 ? -7.832 3.555 0.484 1 94.06 219 GLU B CA 1
ATOM 3875 C C . GLU B 1 219 ? -6.398 4.051 0.304 1 94.06 219 GLU B C 1
ATOM 3877 O O . GLU B 1 219 ? -6.125 5.242 0.46 1 94.06 219 GLU B O 1
ATOM 3882 N N . GLY B 1 220 ? -5.559 3.109 -0.02 1 95.81 220 GLY B N 1
ATOM 3883 C CA . GLY B 1 220 ? -4.172 3.488 -0.26 1 95.81 220 GLY B CA 1
ATOM 3884 C C . GLY B 1 220 ? -3.984 4.281 -1.538 1 95.81 220 GLY B C 1
ATOM 3885 O O . GLY B 1 220 ? -4.727 4.098 -2.506 1 95.81 220 GLY B O 1
ATOM 3886 N N . THR B 1 221 ? -2.982 5.141 -1.547 1 95.56 221 THR B N 1
ATOM 3887 C CA . THR B 1 221 ? -2.574 5.848 -2.756 1 95.56 221 THR B CA 1
ATOM 3888 C C . THR B 1 221 ? -1.444 5.105 -3.461 1 95.56 221 THR B C 1
ATOM 3890 O O . THR B 1 221 ? -0.926 4.113 -2.941 1 95.56 221 THR B O 1
ATOM 3893 N N . GLU B 1 222 ? -1.105 5.578 -4.652 1 90.19 222 GLU B N 1
ATOM 3894 C CA . GLU B 1 222 ? 0.087 5.043 -5.305 1 90.19 222 GLU B CA 1
ATOM 3895 C C . GLU B 1 222 ? 1.341 5.34 -4.488 1 90.19 222 GLU B C 1
ATOM 3897 O O . GLU B 1 222 ? 1.416 6.367 -3.807 1 90.19 222 GLU B O 1
ATOM 3902 N N . PRO B 1 223 ? 2.334 4.52 -4.578 1 86.56 223 PRO B N 1
ATOM 3903 C CA . PRO B 1 223 ? 3.539 4.703 -3.768 1 86.56 223 PRO B CA 1
ATOM 3904 C C . PRO B 1 223 ? 4.242 6.027 -4.055 1 86.56 223 PRO B C 1
ATOM 3906 O O . PRO B 1 223 ? 4.875 6.602 -3.162 1 86.56 223 PRO B O 1
ATOM 3909 N N . GLY B 1 224 ? 4.105 6.504 -5.219 1 88.62 224 GLY B N 1
ATOM 3910 C CA . GLY B 1 224 ? 4.844 7.688 -5.629 1 88.62 224 GLY B CA 1
ATOM 3911 C C . GLY B 1 224 ? 4.086 8.977 -5.383 1 88.62 224 GLY B C 1
ATOM 3912 O O . GLY B 1 224 ? 4.562 10.062 -5.73 1 88.62 224 GLY B O 1
ATOM 3913 N N . GLU B 1 225 ? 2.912 8.883 -4.793 1 93.81 225 GLU B N 1
ATOM 3914 C CA . GLU B 1 225 ? 2.182 10.094 -4.441 1 93.81 225 GLU B CA 1
ATOM 3915 C C . GLU B 1 225 ? 2.934 10.906 -3.389 1 93.81 225 GLU B C 1
ATOM 3917 O O . GLU B 1 225 ? 3.221 10.406 -2.301 1 93.81 225 GLU B O 1
ATOM 3922 N N . ILE B 1 226 ? 3.152 12.156 -3.693 1 95.25 226 ILE B N 1
ATOM 3923 C CA . ILE B 1 226 ? 4.062 12.93 -2.855 1 95.25 226 ILE B CA 1
ATOM 3924 C C . ILE B 1 226 ? 3.262 13.852 -1.938 1 95.25 226 ILE B C 1
ATOM 3926 O O . ILE B 1 226 ? 3.615 14.031 -0.771 1 95.25 226 ILE B O 1
ATOM 3930 N N . LYS B 1 227 ? 2.201 14.445 -2.451 1 97.75 227 LYS B N 1
ATOM 3931 C CA . LYS B 1 227 ? 1.489 15.516 -1.75 1 97.75 227 LYS B CA 1
ATOM 3932 C C . LYS B 1 227 ? 0.663 14.953 -0.596 1 97.75 227 LYS B C 1
ATOM 3934 O O . LYS B 1 227 ? 0.696 15.484 0.515 1 97.75 227 LYS B O 1
ATOM 3939 N N . PHE B 1 228 ? -0.141 13.953 -0.82 1 98.31 228 PHE B N 1
ATOM 3940 C CA . PHE B 1 228 ? -1.032 13.305 0.138 1 98.31 228 PHE B CA 1
ATOM 3941 C C . PHE B 1 228 ? -1.029 11.797 -0.049 1 98.31 228 PHE B C 1
ATOM 3943 O O . PHE B 1 228 ? -1.774 11.266 -0.875 1 98.31 228 PHE B O 1
ATOM 3950 N N . ASN B 1 229 ? -0.232 11.141 0.769 1 98.06 229 ASN B N 1
ATOM 3951 C CA . ASN B 1 229 ? 0.076 9.727 0.566 1 98.06 229 ASN B CA 1
ATOM 3952 C C . ASN B 1 229 ? -0.48 8.867 1.695 1 98.06 229 ASN B C 1
ATOM 3954 O O . ASN B 1 229 ? -0.28 9.172 2.871 1 98.06 229 ASN B O 1
ATOM 3958 N N . ILE B 1 230 ? -1.222 7.84 1.359 1 97.88 230 ILE B N 1
ATOM 3959 C CA . ILE B 1 230 ? -1.755 6.891 2.328 1 97.88 230 ILE B CA 1
ATOM 3960 C C . ILE B 1 230 ? -1.283 5.48 1.979 1 97.88 230 ILE B C 1
ATOM 3962 O O . ILE B 1 230 ? -1.573 4.973 0.893 1 97.88 230 ILE B O 1
ATOM 3966 N N . PHE B 1 231 ? -0.559 4.922 2.82 1 96.81 231 PHE B N 1
ATOM 3967 C CA . PHE B 1 231 ? -0.24 3.502 2.695 1 96.81 231 PHE B CA 1
ATOM 3968 C C . PHE B 1 231 ? -1.157 2.662 3.576 1 96.81 231 PHE B C 1
ATOM 3970 O O . PHE B 1 231 ? -0.947 2.566 4.789 1 96.81 231 PHE B O 1
ATOM 3977 N N . ASP B 1 232 ? -2.062 2.037 2.975 1 94.94 232 ASP B N 1
ATOM 3978 C CA . ASP B 1 232 ? -3.109 1.264 3.637 1 94.94 232 ASP B CA 1
ATOM 3979 C C . ASP B 1 232 ? -2.787 -0.229 3.611 1 94.94 232 ASP B C 1
ATOM 3981 O O . ASP B 1 232 ? -2.568 -0.805 2.543 1 94.94 232 ASP B O 1
ATOM 3985 N N . HIS B 1 233 ? -2.742 -0.833 4.809 1 93.56 233 HIS B N 1
ATOM 3986 C CA . HIS B 1 233 ? -2.467 -2.266 4.832 1 93.56 233 HIS B CA 1
ATOM 3987 C C . HIS B 1 233 ? -3.078 -2.924 6.062 1 93.56 233 HIS B C 1
ATOM 3989 O O . HIS B 1 233 ? -3.619 -2.238 6.934 1 93.56 233 HIS B O 1
ATOM 3995 N N . GLN B 1 234 ? -3.062 -4.258 6.043 1 90.94 234 GLN B N 1
ATOM 3996 C CA . GLN B 1 234 ? -3.49 -5.078 7.172 1 90.94 234 GLN B CA 1
ATOM 3997 C C . GLN B 1 234 ? -2.334 -5.91 7.719 1 90.94 234 GLN B C 1
ATOM 3999 O O . GLN B 1 234 ? -1.475 -6.359 6.957 1 90.94 234 GLN B O 1
ATOM 4004 N N . PRO B 1 235 ? -2.346 -6.109 9.086 1 87 235 PRO B N 1
ATOM 4005 C CA . PRO B 1 235 ? -1.386 -7.078 9.617 1 87 235 PRO B CA 1
ATOM 4006 C C . PRO B 1 235 ? -1.791 -8.523 9.352 1 87 235 PRO B C 1
ATOM 4008 O O . PRO B 1 235 ? -2.947 -8.797 9.016 1 87 235 PRO B O 1
ATOM 4011 N N . ARG B 1 236 ? -0.837 -9.453 9.43 1 87.31 236 ARG B N 1
ATOM 4012 C CA . ARG B 1 236 ? -1.105 -10.875 9.219 1 87.31 236 ARG B CA 1
ATOM 4013 C C . ARG B 1 236 ? -1.871 -11.461 10.398 1 87.31 236 ARG B C 1
ATOM 4015 O O . ARG B 1 236 ? -1.536 -11.203 11.555 1 87.31 236 ARG B O 1
ATOM 4022 N N . LYS B 1 237 ? -2.914 -12.227 10.031 1 83.38 237 LYS B N 1
ATOM 4023 C CA . LYS B 1 237 ? -3.607 -12.961 11.078 1 83.38 237 LYS B CA 1
ATOM 4024 C C . LYS B 1 237 ? -2.857 -14.242 11.445 1 83.38 237 LYS B C 1
ATOM 4026 O O . LYS B 1 237 ? -2.484 -15.016 10.562 1 83.38 237 LYS B O 1
ATOM 4031 N N . ARG B 1 238 ? -2.4 -14.383 12.719 1 69.69 238 ARG B N 1
ATOM 4032 C CA . ARG B 1 238 ? -1.704 -15.594 13.156 1 69.69 238 ARG B CA 1
ATOM 4033 C C . ARG B 1 238 ? -2.689 -16.719 13.422 1 69.69 238 ARG B C 1
ATOM 4035 O O . ARG B 1 238 ? -3.74 -16.516 14.031 1 69.69 238 ARG B O 1
ATOM 4042 N N . ASN B 1 239 ? -2.682 -17.719 12.539 1 57.34 239 ASN B N 1
ATOM 4043 C CA . ASN B 1 239 ? -3.529 -18.891 12.758 1 57.34 239 ASN B CA 1
ATOM 4044 C C . ASN B 1 239 ? -3.061 -19.703 13.969 1 57.34 239 ASN B C 1
ATOM 4046 O O . ASN B 1 239 ? -1.861 -19.906 14.148 1 57.34 239 ASN B O 1
ATOM 4050 N N . ASP B 1 240 ? -3.768 -19.672 15.18 1 48.69 240 ASP B N 1
ATOM 4051 C CA . ASP B 1 240 ? -3.527 -20.5 16.359 1 48.69 240 ASP B CA 1
ATOM 4052 C C . ASP B 1 240 ? -3.258 -21.953 15.977 1 48.69 240 ASP B C 1
ATOM 4054 O O . ASP B 1 240 ? -2.926 -22.781 16.828 1 48.69 240 ASP B O 1
ATOM 4058 N N . SER B 1 241 ? -3.605 -22.594 14.977 1 40.97 241 SER B N 1
ATOM 4059 C CA . SER B 1 241 ? -3.574 -24.047 14.906 1 40.97 241 SER B CA 1
ATOM 4060 C C . SER B 1 241 ? -2.141 -24.562 14.883 1 40.97 241 SER B C 1
ATOM 4062 O O . SER B 1 241 ? -1.915 -25.781 14.812 1 40.97 241 SER B O 1
ATOM 4064 N N . SER B 1 242 ? -1.092 -24.141 14.641 1 32.84 242 SER B N 1
ATOM 4065 C CA . SER B 1 242 ? 0.114 -24.953 14.797 1 32.84 242 SER B CA 1
ATOM 4066 C C . SER B 1 242 ? 0.483 -25.125 16.266 1 32.84 242 SER B C 1
ATOM 4068 O O . SER B 1 242 ? 1.651 -25.328 16.609 1 32.84 242 SER B O 1
ATOM 4070 N N . ARG B 1 243 ? -0.335 -25.094 17.266 1 24.66 243 ARG B N 1
ATOM 4071 C CA . ARG B 1 243 ? 0.002 -25.766 18.516 1 24.66 243 ARG B CA 1
ATOM 4072 C C . ARG B 1 243 ? -0.28 -27.266 18.422 1 24.66 243 ARG B C 1
ATOM 4074 O O . ARG B 1 243 ? -1.312 -27.672 17.891 1 24.66 243 ARG B O 1
#

Foldseek 3Di:
DDFWEKEWEKEKDWDPDPPQKTKIKIKTKIGGPVCFVVLQVVLCVLCVVLPHDAFDAQVPDAPSCLVSLLVVLVSLLVDPIAMEMEMATPCVLVPPCCCPVCVVLVVVLVRVCVHAPACQQHNFVRHAYEYEYEDPDDVPPVSQVVSVVVQCVVVVNSGSHDGYYYDHSRVGPRNSVNNNLRSLLVCVLSVLLVDPPHHPSSVVSQVSSCVSQVHRSNDADDSNDHHYGYHYDYDDRDDPPVD/DDFWEKEWEKEKDWDDDDPQKTKIKIKTKIDGPVCFVVVQVVLCVLCVVLPHDAFDAQVPDAPSCLVSLLVVLVSLLVDPIAMEMEMATPCVLVPPCCCPVCVVLVVVLVRVCVHAPACQQHNFVRHAYEYEYADPDDVPPVSQVVSVVVQCVVVVNSGSHDGYYYDHSRVGPRNSVNNNLRSLLVCVLSVLLVDPPHHPSSVVSQVSSCVSQVHRSNDADPSNDHHYGYHYDYDDRDDPPVD

Secondary structure (DSSP, 8-state):
---EEEEEEEEEEEE--TTS--EEEEEEEEEEGGGHHHHHHHHHHHHHHTT--S---GGG--GGGHHHHHHHHHHHHHSS-EEEEEEE--GGGS-HHHIIIIIHHHHHHHHHHHHH--TTTS-TTTEEEEEEEE--SSTHHHHHHHHHHHHHHHTTT--SEEEEEEE-GGG-HHHHHHHHHHHHHHHHHTTGGGSTTS-HHHHHHHHHHHHHHSS-TTSPPPTT--SEEEEEE-PPP--STT-/---EEEEEEEEEEEE-GGGS--EEEEEEEEEEGGGHHHHHHHHHHHHHHTT--S---GGG--GGGHHHHHHHHHHHHHSS-EEEEEEE--GGGS-HHHIIIIIHHHHHHHHHHHHH--TTTS-TTTEEEEEEEE--SS-HHHHHHHHHHHHHHHTTT--SEEEEEEE-GGG-HHHHHHHHHHHHHHHHHTTGGGSTTS-HHHHHHHHHHHHHHSS-TTSPPPTT--SEEEEEE-PPP--GGG-

Organism: NCBI:txid997884

Radius of gyration: 23.57 Å; Cα contacts (8 Å, |Δi|>4): 826; chains: 2; bounding box: 56×72×60 Å

InterPro domains:
  IPR024524 Protein of unknown function DUF3800 [PF12686] (8-187)

Solvent-accessible surface area (backbone atoms only — not comparable to full-atom values): 25958 Å² total; per-residue (Å²): 131,87,57,48,53,33,35,35,22,29,33,74,48,75,42,71,51,97,75,79,60,21,38,37,36,42,30,28,28,35,34,46,55,92,46,42,66,59,53,47,50,50,54,51,48,52,32,49,73,67,71,43,85,69,81,67,51,50,92,70,68,49,71,89,52,47,68,49,52,51,49,52,52,51,49,45,74,73,46,83,45,24,32,40,32,38,36,36,40,57,47,73,42,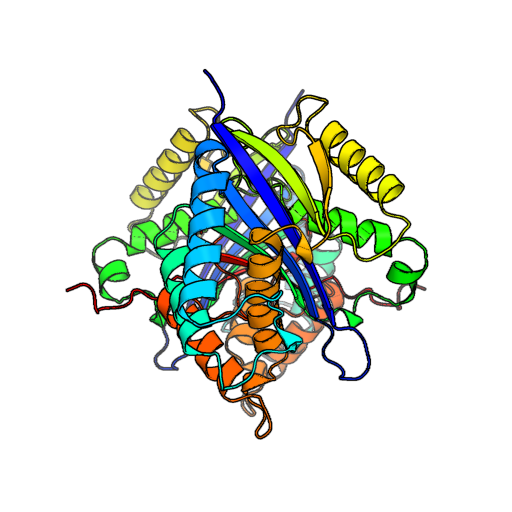52,47,64,62,48,47,66,71,60,40,32,59,51,48,53,52,48,51,50,45,60,62,58,66,31,71,66,69,42,40,58,90,53,31,35,32,36,38,34,34,54,57,86,61,89,70,50,64,63,52,41,51,51,51,49,49,53,45,29,59,73,40,72,70,64,44,35,64,73,45,70,42,74,40,52,52,88,77,30,72,50,30,31,50,23,39,38,55,48,42,47,29,51,42,46,58,62,47,43,68,75,40,89,85,39,60,63,47,59,43,52,51,43,51,50,48,26,61,74,67,18,40,65,64,67,48,12,34,49,78,67,44,52,57,72,22,32,48,36,22,30,65,62,36,74,73,76,73,88,114,130,89,58,47,54,33,35,35,21,29,33,75,48,75,43,67,67,93,76,81,59,21,36,35,35,41,31,27,28,35,34,48,54,93,45,42,67,61,52,48,50,49,54,50,48,52,32,48,74,67,72,43,86,68,82,66,51,51,91,70,68,49,72,87,51,48,67,50,53,51,49,51,52,51,48,44,73,72,45,83,45,25,32,42,32,38,36,36,40,55,46,73,40,52,47,66,60,49,46,67,71,61,39,32,60,52,48,53,50,49,50,50,45,59,62,57,66,31,69,66,68,43,41,59,88,54,31,34,33,36,38,34,34,54,57,87,62,89,70,50,63,64,52,41,51,52,52,50,49,53,45,31,59,72,40,72,71,64,44,35,65,74,44,71,43,75,40,51,49,87,78,28,72,50,30,31,51,23,39,38,53,51,39,46,28,50,40,46,57,63,46,43,69,74,40,89,86,39,58,64,47,59,42,51,50,43,51,50,51,25,62,74,67,18,38,64,65,66,48,13,34,48,79,66,42,55,59,71,23,34,48,35,23,31,66,63,36,74,73,76,71,87,114